Protein AF-A0A177NBW7-F1 (afdb_monomer)

pLDDT: mean 89.67, std 8.97, range [41.44, 98.81]

Foldseek 3Di:
DVVVVVVVVVVVVVVVVVCVVPDDPVVVPDDDDDPPVVCVVPVVLVVLLVVLVVCLVCVLLVLLCVQVRDVLSVLQVLLVVLVVVLVVLLVVLLVVCLVVLLVCVVVVVLVVNLVSLLVSLVVSLVVLVVSLVCLLPCVLVVCCVPPNPVSSVSSLLSNLLSVLSNLLSAQASCLQSSCVSNVNSVLLSVLSVQLSVQLNVQSVVQCVPPNSNSSSNSSSVSSNRSRNSSQVVCCVPSVHHNGNDPPCPPPVNVQLVCCLPPVQVVVPVVAAPEEADNQEHAGPLEAEHHQEYEAHLEYHANEYEEHVEYEYNEYAYLEYAYENEAYEHHEYHWPPWDFDPPDPDSDCLAAPPPCPVVHHPDPHHPDDGAAYEYHYYLEYEAHNEYEYGNEYEADLEYEYHNEYDPHHHYHQFYWGDVPIDGPDGQADPLLSVLCSVLVCSPADPVLCVVCVVLVPPDPHDDPVSSVVSSVSSVVVVVVVVD

Secondary structure (DSSP, 8-state):
-HHHHHHHHHHHHHHHHHHHHH--HHHHTSPP---HHHHHHHHHHHHHHHHHHHHHHHHHHHHHHHHT-HHHHHHHHHHHHHHHHHHHHHHHHHHHHHHHHHHHHHTT-HHHHHHHHHHHHHHHHHHHHHHHHHHHHHHHHHHHHHH-GGGGGGHHHHHHHHHHHHHHHHHTTTHHHHHHHTT-HHHHHHHHHHHHHHHHHHHHHHHHHHHHHHHHHHHHHHHHHHHHHHHHHHHHHH----SSSS-TTSHHHHHHHHIIIIIHHHHHHHSTT-EE-TT-EE-TT-EE-TT-EE-TT-EEEEEEE-TT-EE-S-EEEEEEE-SS-EE-TT-EES-S----SSSS---GGGT-TT-TTS--S-SS-SS-----EEE-SS-EE-TT-EE-TT-EE-TT-EE-TT-EE-S-B-TTEEEEETTEEEEEESS-HHHHHHHHHH-GGGS-HHHHHHHTTHHHH-SS--HHHHHHHHHHHHHHHHHHH-

InterPro domains:
  IPR001451 Hexapeptide repeat [PF00132] (373-406)
  IPR002528 Multi antimicrobial extrusion protein [PF01554] (47-203)
  IPR011004 Trimeric LpxA-like superfamily [SSF51161] (264-458)
  IPR018357 Hexapeptide transferase, conserved site [PS00101] (381-409)
  IPR050179 Transferase hexapeptide repeat [PTHR43300] (260-435)

Structure (mmCIF, N/CA/C/O backbone):
data_AF-A0A177NBW7-F1
#
_entry.id   AF-A0A177NBW7-F1
#
loop_
_atom_site.group_PDB
_atom_site.id
_atom_site.type_symbol
_atom_site.label_atom_id
_atom_site.label_alt_id
_atom_site.label_comp_id
_atom_site.label_asym_id
_atom_site.label_entity_id
_atom_site.label_seq_id
_atom_site.pdbx_PDB_ins_code
_atom_site.Cartn_x
_atom_site.Cartn_y
_atom_site.Cartn_z
_atom_site.occupancy
_atom_site.B_iso_or_equiv
_atom_site.auth_seq_id
_atom_site.auth_comp_id
_atom_site.auth_asym_id
_atom_site.auth_atom_id
_atom_site.pdbx_PDB_model_num
ATOM 1 N N . MET A 1 1 ? 26.600 0.457 -44.081 1.00 68.56 1 MET A N 1
ATOM 2 C CA . MET A 1 1 ? 26.229 -0.973 -44.201 1.00 68.56 1 MET A CA 1
ATOM 3 C C . MET A 1 1 ? 27.392 -1.841 -44.687 1.00 68.56 1 MET A C 1
ATOM 5 O O . MET A 1 1 ? 27.804 -2.716 -43.944 1.00 68.56 1 MET A O 1
ATOM 9 N N . MET A 1 2 ? 27.997 -1.572 -45.853 1.00 78.12 2 MET A N 1
ATOM 10 C CA . MET A 1 2 ? 29.109 -2.383 -46.396 1.00 78.12 2 MET A CA 1
ATOM 11 C C . MET A 1 2 ? 30.331 -2.494 -45.461 1.00 78.12 2 MET A C 1
ATOM 13 O O . MET A 1 2 ? 30.841 -3.587 -45.246 1.00 78.12 2 MET A O 1
ATOM 17 N N . ILE A 1 3 ? 30.741 -1.389 -44.824 1.00 88.44 3 ILE A N 1
ATOM 18 C CA . ILE A 1 3 ? 31.842 -1.369 -43.838 1.00 88.44 3 ILE A CA 1
ATOM 19 C C . ILE A 1 3 ? 31.538 -2.259 -42.624 1.00 88.44 3 ILE A C 1
ATOM 21 O O . ILE A 1 3 ? 32.431 -2.920 -42.108 1.00 88.44 3 ILE A O 1
ATOM 25 N N . GLN A 1 4 ? 30.279 -2.299 -42.185 1.00 78.50 4 GLN A N 1
ATOM 26 C CA . GLN A 1 4 ? 29.852 -3.081 -41.024 1.00 78.50 4 GLN A CA 1
ATOM 27 C C . GLN A 1 4 ? 29.825 -4.580 -41.344 1.00 78.50 4 GLN A C 1
ATOM 29 O O . GLN A 1 4 ? 30.266 -5.389 -40.540 1.00 78.50 4 GLN A O 1
ATOM 34 N N . VAL A 1 5 ? 29.391 -4.948 -42.554 1.00 90.31 5 VAL A N 1
ATOM 35 C CA . VAL A 1 5 ? 29.457 -6.336 -43.039 1.00 90.31 5 VAL A CA 1
ATOM 36 C C . VAL A 1 5 ? 30.911 -6.794 -43.169 1.00 90.31 5 VAL A C 1
ATOM 38 O O . VAL A 1 5 ? 31.256 -7.875 -42.697 1.00 90.31 5 VAL A O 1
ATOM 41 N N . LEU A 1 6 ? 31.778 -5.958 -43.748 1.00 92.38 6 LEU A N 1
ATOM 42 C CA . LEU A 1 6 ? 33.205 -6.255 -43.879 1.00 92.38 6 LEU A CA 1
ATOM 43 C C . LEU A 1 6 ? 33.887 -6.387 -42.513 1.00 92.38 6 LEU A C 1
ATOM 45 O O . LEU A 1 6 ? 34.627 -7.344 -42.301 1.00 92.38 6 LEU A O 1
ATOM 49 N N . SER A 1 7 ? 33.619 -5.481 -41.568 1.00 90.69 7 SER A N 1
ATOM 50 C CA . SER A 1 7 ? 34.230 -5.537 -40.237 1.00 90.69 7 SER A CA 1
ATOM 51 C C . SER A 1 7 ? 33.778 -6.764 -39.446 1.00 90.69 7 SER A C 1
ATOM 53 O O . SER A 1 7 ? 34.615 -7.439 -38.848 1.00 90.69 7 SER A O 1
ATOM 55 N N . THR A 1 8 ? 32.486 -7.112 -39.490 1.00 91.19 8 THR A N 1
ATOM 56 C CA . THR A 1 8 ? 31.976 -8.347 -38.878 1.00 91.19 8 THR A CA 1
ATOM 57 C C . THR A 1 8 ? 32.569 -9.589 -39.546 1.00 91.19 8 THR A C 1
ATOM 59 O O . THR A 1 8 ? 32.958 -10.520 -38.845 1.00 91.19 8 THR A O 1
ATOM 62 N N . GLY A 1 9 ? 32.715 -9.592 -40.875 1.00 94.44 9 GLY A N 1
ATOM 63 C CA . GLY A 1 9 ? 33.351 -10.687 -41.611 1.00 94.44 9 GLY A CA 1
ATOM 64 C C . GLY A 1 9 ? 34.817 -10.890 -41.219 1.00 94.44 9 GLY A C 1
ATOM 65 O O . GLY A 1 9 ? 35.222 -12.006 -40.900 1.00 94.44 9 GLY A O 1
ATOM 66 N N . VAL A 1 10 ? 35.602 -9.810 -41.160 1.00 95.38 10 VAL A N 1
ATOM 67 C CA . VAL A 1 10 ? 37.008 -9.858 -40.725 1.00 95.38 10 VAL A CA 1
ATOM 68 C C . VAL A 1 10 ? 37.118 -10.329 -39.275 1.00 95.38 10 VAL A C 1
ATOM 70 O O . VAL A 1 10 ? 37.930 -11.205 -38.981 1.00 95.38 10 VAL A O 1
ATOM 73 N N . ALA A 1 11 ? 36.280 -9.804 -38.375 1.00 93.19 11 ALA A N 1
ATOM 74 C CA . ALA A 1 11 ? 36.258 -10.219 -36.974 1.00 93.19 11 ALA A CA 1
ATOM 75 C C . ALA A 1 11 ? 35.908 -11.707 -36.819 1.00 93.19 11 ALA A C 1
ATOM 77 O O . ALA A 1 11 ? 36.534 -12.403 -36.020 1.00 93.19 11 ALA A O 1
ATOM 78 N N . PHE A 1 12 ? 34.957 -12.213 -37.610 1.00 95.00 12 PHE A N 1
ATOM 79 C CA . PHE A 1 12 ? 34.588 -13.626 -37.616 1.00 95.00 12 PHE A CA 1
ATOM 80 C C . PHE A 1 12 ? 35.740 -14.513 -38.096 1.00 95.00 12 PHE A C 1
ATOM 82 O O . PHE A 1 12 ? 36.073 -15.484 -37.424 1.00 95.00 12 PHE A O 1
ATOM 89 N N . ILE A 1 13 ? 36.390 -14.163 -39.211 1.00 96.25 13 ILE A N 1
ATOM 90 C CA . ILE A 1 13 ? 37.526 -14.927 -39.752 1.00 96.25 13 ILE A CA 1
ATOM 91 C C . ILE A 1 13 ? 38.687 -14.942 -38.751 1.00 96.25 13 ILE A C 1
ATOM 93 O O . ILE A 1 13 ? 39.244 -16.002 -38.463 1.00 96.25 13 ILE A O 1
ATOM 97 N N . ALA A 1 14 ? 39.023 -13.783 -38.177 1.00 94.94 14 ALA A N 1
ATOM 98 C CA . ALA A 1 14 ? 40.066 -13.673 -37.163 1.00 94.94 14 ALA A CA 1
ATOM 99 C C . ALA A 1 14 ? 39.721 -14.491 -35.908 1.00 94.94 14 ALA A C 1
ATOM 101 O O . ALA A 1 14 ? 40.558 -15.243 -35.411 1.00 94.94 14 ALA A O 1
ATOM 102 N N . GLY A 1 15 ? 38.480 -14.395 -35.422 1.00 93.88 15 GLY A N 1
ATOM 103 C CA . GLY A 1 15 ? 37.993 -15.155 -34.273 1.00 93.88 15 GLY A CA 1
ATOM 104 C C . GLY A 1 15 ? 38.010 -16.664 -34.511 1.00 93.88 15 GLY A C 1
ATOM 105 O O . GLY A 1 15 ? 38.507 -17.407 -33.668 1.00 93.88 15 GLY A O 1
ATOM 106 N N . TYR A 1 16 ? 37.547 -17.114 -35.679 1.00 94.06 16 TYR A N 1
ATOM 107 C CA . TYR A 1 16 ? 37.581 -18.518 -36.089 1.00 94.06 16 TYR A CA 1
ATOM 108 C C . TYR A 1 16 ? 39.013 -19.053 -36.140 1.00 94.06 16 TYR A C 1
ATOM 110 O O . TYR A 1 16 ? 39.304 -20.100 -35.565 1.00 94.06 16 TYR A O 1
ATOM 118 N N . PHE A 1 17 ? 39.930 -18.307 -36.760 1.00 94.38 17 PHE A N 1
ATOM 119 C CA . PHE A 1 17 ? 41.339 -18.684 -36.832 1.00 94.38 17 PHE A CA 1
ATOM 120 C C . PHE A 1 17 ? 41.987 -18.773 -35.440 1.00 94.38 17 PHE A C 1
ATOM 122 O O . PHE A 1 17 ? 42.692 -19.739 -35.139 1.00 94.38 17 PHE A O 1
ATOM 129 N N . LEU A 1 18 ? 41.721 -17.797 -34.565 1.00 93.75 18 LEU A N 1
ATOM 130 C CA . LEU A 1 18 ? 42.222 -17.792 -33.188 1.00 93.75 18 LEU A CA 1
ATOM 131 C C . LEU A 1 18 ? 41.658 -18.951 -32.360 1.00 93.75 18 LEU A C 1
ATOM 133 O O . LEU A 1 18 ? 42.405 -19.571 -31.599 1.00 93.75 18 LEU A O 1
ATOM 137 N N . LEU A 1 19 ? 40.368 -19.256 -32.519 1.00 91.12 19 LEU A N 1
ATOM 138 C CA . LEU A 1 19 ? 39.708 -20.373 -31.850 1.00 91.12 19 LEU A CA 1
ATOM 139 C C . LEU A 1 19 ? 40.295 -21.707 -32.317 1.00 91.12 19 LEU A C 1
ATOM 141 O O . LEU A 1 19 ? 40.692 -22.520 -31.487 1.00 91.12 19 LEU A O 1
ATOM 145 N N . TRP A 1 20 ? 40.425 -21.902 -33.632 1.00 87.00 20 TRP A N 1
ATOM 146 C CA . TRP A 1 20 ? 40.994 -23.115 -34.222 1.00 87.00 20 TRP A CA 1
ATOM 147 C C . TRP A 1 20 ? 42.427 -23.371 -33.753 1.00 87.00 20 TRP A C 1
ATOM 149 O O . TRP A 1 20 ? 42.770 -24.494 -33.393 1.00 87.00 20 TRP A O 1
ATOM 159 N N . ARG A 1 21 ? 43.248 -22.319 -33.652 1.00 90.38 21 ARG A N 1
ATOM 160 C CA . ARG A 1 21 ? 44.637 -22.433 -33.186 1.00 90.38 21 ARG A CA 1
ATOM 161 C C . ARG A 1 21 ? 44.764 -22.747 -31.689 1.00 90.38 21 ARG A C 1
ATOM 163 O O . ARG A 1 21 ? 45.798 -23.261 -31.271 1.00 90.38 21 ARG A O 1
ATOM 170 N N . ARG A 1 22 ? 43.759 -22.406 -30.874 1.00 91.12 22 ARG A N 1
ATOM 171 C CA . ARG A 1 22 ? 43.773 -22.601 -29.410 1.00 91.12 22 ARG A CA 1
ATOM 172 C C . ARG A 1 22 ? 42.911 -23.767 -28.926 1.00 91.12 22 ARG A C 1
ATOM 174 O O . ARG A 1 22 ? 42.891 -24.035 -27.727 1.00 91.12 22 ARG A O 1
ATOM 181 N N . LEU A 1 23 ? 42.213 -24.452 -29.827 1.00 88.81 23 LEU A N 1
ATOM 182 C CA . LEU A 1 23 ? 41.381 -25.602 -29.499 1.00 88.81 23 LEU A CA 1
ATOM 183 C C . LEU A 1 23 ? 42.255 -26.786 -29.038 1.00 88.81 23 LEU A C 1
ATOM 185 O O . LEU A 1 23 ? 43.142 -27.217 -29.777 1.00 88.81 23 LEU A O 1
ATOM 189 N N . PRO A 1 24 ? 42.023 -27.344 -27.834 1.00 89.81 24 PRO A N 1
ATOM 190 C CA . PRO A 1 24 ? 42.734 -28.530 -27.374 1.00 89.81 24 PRO A CA 1
ATOM 191 C C . PRO A 1 24 ? 42.483 -29.720 -28.305 1.00 89.81 24 PRO A C 1
ATOM 193 O O . PRO A 1 24 ? 41.361 -29.938 -28.765 1.00 89.81 24 PRO A O 1
ATOM 196 N N . SER A 1 25 ? 43.501 -30.557 -28.511 1.00 82.25 25 SER A N 1
ATOM 197 C CA . SER A 1 25 ? 43.409 -31.758 -29.358 1.00 82.25 25 SER A CA 1
ATOM 198 C C . SER A 1 25 ? 42.309 -32.738 -28.923 1.00 82.25 25 SER A C 1
ATOM 200 O O . SER A 1 25 ? 41.799 -33.492 -29.747 1.00 82.25 25 SER A O 1
ATOM 202 N N . GLN A 1 26 ? 41.917 -32.702 -27.647 1.00 85.19 26 GLN A N 1
ATOM 203 C CA . GLN A 1 26 ? 40.810 -33.475 -27.078 1.00 85.19 26 GLN A CA 1
ATOM 204 C C . GLN A 1 26 ? 39.444 -33.030 -27.622 1.00 85.19 26 GLN A C 1
ATOM 206 O O . GLN A 1 26 ? 38.611 -33.875 -27.921 1.00 85.19 26 GLN A O 1
ATOM 211 N N . VAL A 1 27 ? 39.232 -31.721 -27.805 1.00 83.81 27 VAL A N 1
ATOM 212 C CA . VAL A 1 27 ? 37.972 -31.168 -28.331 1.00 83.81 27 VAL A CA 1
ATOM 213 C C . VAL A 1 27 ? 37.847 -31.447 -29.828 1.00 83.81 27 VAL A C 1
ATOM 215 O O . VAL A 1 27 ? 36.775 -31.798 -30.300 1.00 83.81 27 VAL A O 1
ATOM 218 N N . ILE A 1 28 ? 38.959 -31.368 -30.566 1.00 82.00 28 ILE A N 1
ATOM 219 C CA . ILE A 1 28 ? 39.004 -31.658 -32.011 1.00 82.00 28 ILE A CA 1
ATOM 220 C C . ILE A 1 28 ? 38.650 -33.127 -32.304 1.00 82.00 28 ILE A C 1
ATOM 222 O O . ILE A 1 28 ? 38.097 -33.433 -33.355 1.00 82.00 28 ILE A O 1
ATOM 226 N N . LYS A 1 29 ? 38.970 -34.037 -31.376 1.00 85.38 29 LYS A N 1
ATOM 227 C CA . LYS A 1 29 ? 38.700 -35.478 -31.493 1.00 85.38 29 LYS A CA 1
ATOM 228 C C . LYS A 1 29 ? 37.358 -35.907 -30.894 1.00 85.38 29 LYS A C 1
ATOM 230 O O . LYS A 1 29 ? 36.992 -37.071 -31.041 1.00 85.38 29 LYS A O 1
ATOM 235 N N . ALA A 1 30 ? 36.656 -35.018 -30.192 1.00 86.19 30 ALA A N 1
ATOM 236 C CA . ALA A 1 30 ? 35.372 -35.340 -29.589 1.00 86.19 30 ALA A CA 1
ATOM 237 C C . ALA A 1 30 ? 34.298 -35.490 -30.676 1.00 86.19 30 ALA A C 1
ATOM 239 O O . ALA A 1 30 ? 34.204 -34.678 -31.597 1.00 86.19 30 ALA A O 1
ATOM 240 N N . SER A 1 31 ? 33.473 -36.528 -30.566 1.00 83.44 31 SER A N 1
ATOM 241 C CA . SER A 1 31 ? 32.297 -36.700 -31.417 1.00 83.44 31 SER A CA 1
ATOM 242 C C . SER A 1 31 ? 31.213 -35.689 -31.020 1.00 83.44 31 SER A C 1
ATOM 244 O O . SER A 1 31 ? 30.913 -35.572 -29.830 1.00 83.44 31 SER A O 1
ATOM 246 N N . PRO A 1 32 ? 30.626 -34.951 -31.977 1.00 83.31 32 PRO A N 1
ATOM 247 C CA . PRO A 1 32 ? 29.624 -33.939 -31.674 1.00 83.31 32 PRO A CA 1
ATOM 248 C C . PRO A 1 32 ? 28.329 -34.577 -31.158 1.00 83.31 32 PRO A C 1
ATOM 250 O O . PRO A 1 32 ? 27.806 -35.516 -31.756 1.00 83.31 32 PRO A O 1
ATOM 253 N N . GLU A 1 33 ? 27.789 -34.024 -30.074 1.00 85.69 33 GLU A N 1
ATOM 254 C CA . GLU A 1 33 ? 26.459 -34.346 -29.556 1.00 85.69 33 GLU A CA 1
ATOM 255 C C . GLU A 1 33 ? 25.501 -33.198 -29.901 1.00 85.69 33 GLU A C 1
ATOM 257 O O . GLU A 1 33 ? 25.745 -32.037 -29.563 1.00 85.69 33 GLU A O 1
ATOM 262 N N . TYR A 1 34 ? 24.422 -33.501 -30.625 1.00 84.50 34 TYR A N 1
ATOM 263 C CA . TYR A 1 34 ? 23.499 -32.490 -31.140 1.00 84.50 34 TYR A CA 1
ATOM 264 C C . TYR A 1 34 ? 22.211 -32.435 -30.311 1.00 84.50 34 TYR A C 1
ATOM 266 O O . TYR A 1 34 ? 21.311 -33.252 -30.483 1.00 84.50 34 TYR A O 1
ATOM 274 N N . GLU A 1 35 ? 22.059 -31.406 -29.477 1.00 87.31 35 GLU A N 1
ATOM 275 C CA . GLU A 1 35 ? 20.839 -31.177 -28.684 1.00 87.31 35 GLU A CA 1
ATOM 276 C C . GLU A 1 35 ? 19.799 -30.295 -29.407 1.00 87.31 35 GLU A C 1
ATOM 278 O O . GLU A 1 35 ? 19.304 -29.301 -28.872 1.00 87.31 35 GLU A O 1
ATOM 283 N N . TYR A 1 36 ? 19.464 -30.628 -30.655 1.00 85.31 36 TYR A N 1
ATOM 284 C CA . TYR A 1 36 ? 18.686 -29.748 -31.541 1.00 85.31 36 TYR A CA 1
ATOM 285 C C . T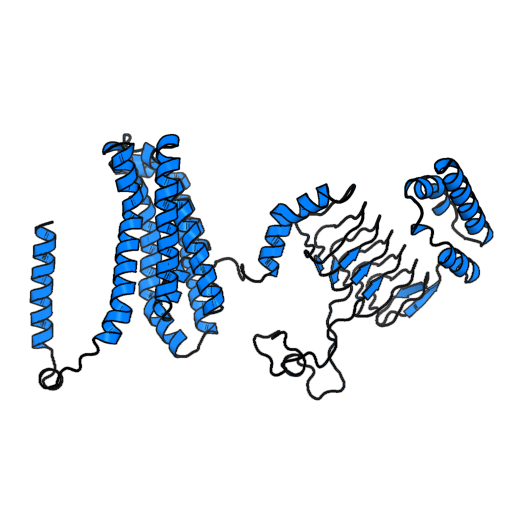YR A 1 36 ? 17.346 -29.266 -30.953 1.00 85.31 36 TYR A C 1
ATOM 287 O O . TYR A 1 36 ? 16.965 -28.109 -31.138 1.00 85.31 36 TYR A O 1
ATOM 295 N N . GLN A 1 37 ? 16.641 -30.132 -30.218 1.00 84.00 37 GLN A N 1
ATOM 296 C CA . GLN A 1 37 ? 15.341 -29.813 -29.624 1.00 84.00 37 GLN A CA 1
ATOM 297 C C . GLN A 1 37 ? 15.449 -28.742 -28.528 1.00 84.00 37 GLN A C 1
ATOM 299 O O . GLN A 1 37 ? 14.724 -27.750 -28.573 1.00 84.00 37 GLN A O 1
ATOM 304 N N . LYS A 1 38 ? 16.412 -28.885 -27.608 1.00 80.12 38 LYS A N 1
ATOM 305 C CA . LYS A 1 38 ? 16.666 -27.910 -26.536 1.00 80.12 38 LYS A CA 1
ATOM 306 C C . LYS A 1 38 ? 17.070 -26.549 -27.106 1.00 80.12 38 LYS A C 1
ATOM 308 O O . LYS A 1 38 ? 16.538 -25.521 -26.696 1.00 80.12 38 LYS A O 1
ATOM 313 N N . TRP A 1 39 ? 17.942 -26.541 -28.118 1.00 83.88 39 TRP A N 1
ATOM 314 C CA . TRP A 1 39 ? 18.330 -25.304 -28.802 1.00 83.88 39 TRP A CA 1
ATOM 315 C C . TRP A 1 39 ? 17.145 -24.625 -29.483 1.00 83.88 39 TRP A C 1
ATOM 317 O O . TRP A 1 39 ? 17.010 -23.410 -29.382 1.00 83.88 39 TRP A O 1
ATOM 327 N N . LYS A 1 40 ? 16.251 -25.379 -30.133 1.00 83.00 40 LYS A N 1
ATOM 328 C CA . LYS A 1 40 ? 15.023 -24.820 -30.716 1.00 83.00 40 LYS A CA 1
ATOM 329 C C . LYS A 1 40 ? 14.090 -24.220 -29.669 1.00 83.00 40 LYS A C 1
ATOM 331 O O . LYS A 1 40 ? 13.574 -23.122 -29.885 1.00 83.00 40 LYS A O 1
ATOM 336 N N . GLU A 1 41 ? 13.879 -24.924 -28.560 1.00 79.62 41 GLU A N 1
ATOM 337 C CA . GLU A 1 41 ? 12.987 -24.494 -27.479 1.00 79.62 41 GLU A CA 1
ATOM 338 C C . GLU A 1 41 ? 13.432 -23.175 -26.831 1.00 79.62 41 GLU A C 1
ATOM 340 O O . GLU A 1 41 ? 12.571 -22.385 -26.440 1.00 79.62 41 GLU A O 1
ATOM 345 N N . SER A 1 42 ? 14.740 -22.893 -26.791 1.00 74.25 42 SER A N 1
ATOM 346 C CA . SER A 1 42 ? 15.293 -21.633 -26.271 1.00 74.25 42 SER A CA 1
ATOM 347 C C . SER A 1 42 ? 15.528 -20.560 -27.345 1.00 74.25 42 SER A C 1
ATOM 349 O O . SER A 1 42 ? 15.257 -19.380 -27.112 1.00 74.25 42 SER A O 1
ATOM 351 N N . ALA A 1 43 ? 15.997 -20.933 -28.541 1.00 82.00 43 ALA A N 1
ATOM 352 C CA . ALA A 1 43 ? 16.379 -19.975 -29.580 1.00 82.00 43 ALA A CA 1
ATOM 353 C C . ALA A 1 43 ? 15.176 -19.250 -30.193 1.00 82.00 43 ALA A C 1
ATOM 355 O O . ALA A 1 43 ? 15.263 -18.051 -30.450 1.00 82.00 43 ALA A O 1
ATOM 356 N N . ILE A 1 44 ? 14.045 -19.936 -30.406 1.00 82.62 44 ILE A N 1
ATOM 357 C CA . ILE A 1 44 ? 12.855 -19.313 -31.009 1.00 82.62 44 ILE A CA 1
ATOM 358 C C . ILE A 1 44 ? 12.293 -18.199 -30.102 1.00 82.62 44 ILE A C 1
ATOM 360 O O . ILE A 1 44 ? 12.119 -17.083 -30.596 1.00 82.62 44 ILE A O 1
ATOM 364 N N . PRO A 1 45 ? 12.059 -18.419 -28.790 1.00 75.94 45 PRO A N 1
ATOM 365 C CA . PRO A 1 45 ? 11.646 -17.346 -27.885 1.00 75.94 45 PRO A CA 1
ATOM 366 C C . PRO A 1 45 ? 12.652 -16.197 -27.796 1.00 75.94 45 PRO A C 1
ATOM 368 O O . PRO A 1 45 ? 12.235 -15.043 -27.793 1.00 75.94 45 PRO A O 1
ATOM 371 N N . MET A 1 46 ? 13.959 -16.484 -27.765 1.00 78.06 46 MET A N 1
ATOM 372 C CA . MET A 1 46 ? 14.993 -15.442 -27.743 1.00 78.06 46 MET A CA 1
ATOM 373 C C . MET A 1 46 ? 15.031 -14.623 -29.036 1.00 78.06 46 MET A C 1
ATOM 375 O O . MET A 1 46 ? 15.177 -13.403 -28.985 1.00 78.06 46 MET A O 1
ATOM 379 N N . MET A 1 47 ? 14.851 -15.267 -30.192 1.00 84.56 47 MET A N 1
ATOM 380 C CA . MET A 1 47 ? 14.755 -14.590 -31.484 1.00 84.56 47 MET A CA 1
ATOM 381 C C . MET A 1 47 ? 13.515 -13.696 -31.541 1.00 84.56 47 MET A C 1
ATOM 383 O O . MET A 1 47 ? 13.618 -12.538 -31.935 1.00 84.56 47 MET A O 1
ATOM 387 N N . LEU A 1 48 ? 12.357 -14.205 -31.107 1.00 78.56 48 LEU A N 1
ATOM 388 C CA . LEU A 1 48 ? 11.122 -13.422 -31.030 1.00 78.56 48 LEU A CA 1
ATOM 389 C C . LEU A 1 48 ? 11.261 -12.246 -30.061 1.00 78.56 48 LEU A C 1
ATOM 391 O O . LEU A 1 48 ? 10.856 -11.139 -30.397 1.00 78.56 48 LEU A O 1
ATOM 395 N N . PHE A 1 49 ? 11.879 -12.459 -28.900 1.00 78.62 49 PHE A N 1
ATOM 396 C CA . PHE A 1 49 ? 12.204 -11.397 -27.951 1.00 78.62 49 PHE A CA 1
ATOM 397 C C . PHE A 1 49 ? 13.087 -10.321 -28.596 1.00 78.62 49 PHE A C 1
ATOM 399 O O . PHE A 1 49 ? 12.745 -9.142 -28.535 1.00 78.62 49 PHE A O 1
ATOM 406 N N . GLY A 1 50 ? 14.178 -10.715 -29.260 1.00 79.31 50 GLY A N 1
ATOM 407 C CA . GLY A 1 50 ? 15.080 -9.786 -29.940 1.00 79.31 50 GLY A CA 1
ATOM 408 C C . GLY A 1 50 ? 14.379 -9.002 -31.052 1.00 79.31 50 GLY A C 1
ATOM 409 O O . GLY A 1 50 ? 14.515 -7.783 -31.126 1.00 79.31 50 GLY A O 1
ATOM 410 N N . ALA A 1 51 ? 13.566 -9.678 -31.868 1.00 82.88 51 ALA A N 1
ATOM 411 C CA . ALA A 1 51 ? 12.776 -9.045 -32.920 1.00 82.88 51 ALA A CA 1
ATOM 412 C C . ALA A 1 51 ? 11.740 -8.062 -32.351 1.00 82.88 51 ALA A C 1
ATOM 414 O O . ALA A 1 51 ? 11.647 -6.932 -32.822 1.00 82.88 51 ALA A O 1
ATOM 415 N N . MET A 1 52 ? 10.997 -8.455 -31.310 1.00 79.06 52 MET A N 1
ATOM 416 C CA . MET A 1 52 ? 10.018 -7.588 -30.644 1.00 79.06 52 MET A CA 1
ATOM 417 C C . MET A 1 52 ? 10.676 -6.373 -29.995 1.00 79.06 52 MET A C 1
ATOM 419 O O . MET A 1 52 ? 10.123 -5.280 -30.071 1.00 79.06 52 MET A O 1
ATOM 423 N N . LEU A 1 53 ? 11.850 -6.542 -29.384 1.00 78.81 53 LEU A N 1
ATOM 424 C CA . LEU A 1 53 ? 12.602 -5.447 -28.779 1.00 78.81 53 LEU A CA 1
ATOM 425 C C . LEU A 1 53 ? 13.053 -4.431 -29.836 1.00 78.81 53 LEU A C 1
ATOM 427 O O . LEU A 1 53 ? 12.850 -3.233 -29.649 1.00 78.81 53 LEU A O 1
ATOM 431 N N . LEU A 1 54 ? 13.606 -4.908 -30.956 1.00 81.44 54 LEU A N 1
ATOM 432 C CA . LEU A 1 54 ? 14.026 -4.054 -32.071 1.00 81.44 54 LEU A CA 1
ATOM 433 C C . LEU A 1 54 ? 12.846 -3.324 -32.710 1.00 81.44 54 LEU A C 1
ATOM 435 O O . LEU A 1 54 ? 12.940 -2.126 -32.967 1.00 81.44 54 LEU A O 1
ATOM 439 N N . LEU A 1 55 ? 11.732 -4.030 -32.935 1.00 81.19 55 LEU A N 1
ATOM 440 C CA . LEU A 1 55 ? 10.504 -3.417 -33.430 1.00 81.19 55 LEU A CA 1
ATOM 441 C C . LEU A 1 55 ? 10.055 -2.314 -32.477 1.00 81.19 55 LEU A C 1
ATOM 443 O O . LEU A 1 55 ?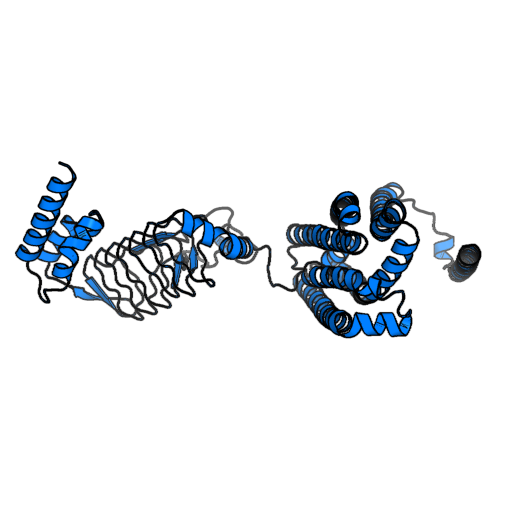 9.896 -1.185 -32.917 1.00 81.19 55 LEU A O 1
ATOM 447 N N . ASN A 1 56 ? 9.970 -2.592 -31.173 1.00 80.00 56 ASN A N 1
ATOM 448 C CA . ASN A 1 56 ? 9.567 -1.596 -30.180 1.00 80.00 56 ASN A CA 1
ATOM 449 C C . ASN A 1 56 ? 10.442 -0.341 -30.186 1.00 80.00 56 ASN A C 1
ATOM 451 O O . ASN A 1 56 ? 9.914 0.760 -30.087 1.00 80.00 56 ASN A O 1
ATOM 455 N N . GLN A 1 57 ? 11.760 -0.494 -30.330 1.00 81.94 57 GLN A N 1
ATOM 456 C CA . GLN A 1 57 ? 12.692 0.636 -30.388 1.00 81.94 57 GLN A CA 1
ATOM 457 C C . GLN A 1 57 ? 12.549 1.481 -31.660 1.00 81.94 57 GLN A C 1
ATOM 459 O O . GLN A 1 57 ? 12.998 2.625 -31.686 1.00 81.94 57 GLN A O 1
ATOM 464 N N . LYS A 1 58 ? 11.972 0.924 -32.730 1.00 87.69 58 LYS A N 1
ATOM 465 C CA . LYS A 1 58 ? 11.846 1.587 -34.035 1.00 87.69 58 LYS A CA 1
ATOM 466 C C . LYS A 1 58 ? 10.416 1.960 -34.411 1.00 87.69 58 LYS A C 1
ATOM 468 O O . LYS A 1 58 ? 10.251 2.780 -35.310 1.00 87.69 58 LYS A O 1
ATOM 473 N N . THR A 1 59 ? 9.406 1.443 -33.711 1.00 89.50 59 THR A N 1
ATOM 474 C CA . THR A 1 59 ? 7.985 1.732 -33.952 1.00 89.50 59 THR A CA 1
ATOM 475 C C . THR A 1 59 ? 7.719 3.230 -34.015 1.00 89.50 59 THR A C 1
ATOM 477 O O . THR A 1 59 ? 7.126 3.694 -34.981 1.00 89.50 59 THR A O 1
ATOM 480 N N . ASP A 1 60 ? 8.208 4.001 -33.045 1.00 88.12 60 ASP A N 1
ATOM 481 C CA . ASP A 1 60 ? 7.900 5.434 -32.949 1.00 88.12 60 ASP A CA 1
ATOM 482 C C . ASP A 1 60 ? 8.440 6.212 -34.154 1.00 88.12 60 ASP A C 1
ATOM 484 O O . ASP A 1 60 ? 7.751 7.055 -34.722 1.00 88.12 60 ASP A O 1
ATOM 488 N N . GLN A 1 61 ? 9.655 5.870 -34.593 1.00 89.81 61 GLN A N 1
ATOM 489 C CA . GLN A 1 61 ? 10.316 6.480 -35.750 1.00 89.81 61 GLN A CA 1
ATOM 490 C C . GLN A 1 61 ? 9.612 6.110 -37.057 1.00 89.81 61 GLN A C 1
ATOM 492 O O . GLN A 1 61 ? 9.433 6.962 -37.924 1.00 89.81 61 GLN A O 1
ATOM 497 N N . LEU A 1 62 ? 9.186 4.852 -37.191 1.00 92.25 62 LEU A N 1
ATOM 498 C CA . LEU A 1 62 ? 8.434 4.382 -38.354 1.00 92.25 62 LEU A CA 1
ATOM 499 C C . LEU A 1 62 ? 7.056 5.052 -38.431 1.00 92.25 62 LEU A C 1
ATOM 501 O O . LEU A 1 62 ? 6.665 5.526 -39.496 1.00 92.25 62 LEU A O 1
ATOM 505 N N . MET A 1 63 ? 6.349 5.146 -37.302 1.00 92.31 63 MET A N 1
ATOM 506 C CA . MET A 1 63 ? 5.027 5.769 -37.219 1.00 92.31 63 MET A CA 1
ATOM 507 C C . MET A 1 63 ? 5.095 7.282 -37.456 1.00 92.31 63 MET A C 1
ATOM 509 O O . MET A 1 63 ? 4.296 7.809 -38.225 1.00 92.31 63 MET A O 1
ATOM 513 N N . LEU A 1 64 ? 6.071 7.980 -36.866 1.00 91.50 64 LEU A N 1
ATOM 514 C CA . LEU A 1 64 ? 6.311 9.401 -37.141 1.00 91.50 64 LEU A CA 1
ATOM 515 C C . LEU A 1 64 ? 6.694 9.640 -38.602 1.00 91.50 64 LEU A C 1
ATOM 517 O O . LEU A 1 64 ? 6.180 10.564 -39.224 1.00 91.50 64 LEU A O 1
ATOM 521 N N . GLY A 1 65 ? 7.558 8.796 -39.169 1.00 91.06 65 GLY A N 1
ATOM 522 C CA . GLY A 1 65 ? 7.956 8.907 -40.570 1.00 91.06 65 GLY A CA 1
ATOM 523 C C . GLY A 1 65 ? 6.779 8.756 -41.526 1.00 91.06 65 GLY A C 1
ATOM 524 O O . GLY A 1 65 ? 6.730 9.449 -42.539 1.00 91.06 65 GLY A O 1
ATOM 525 N N . TRP A 1 66 ? 5.818 7.895 -41.182 1.00 92.62 66 TRP A N 1
ATOM 526 C CA . TRP A 1 66 ? 4.618 7.686 -41.985 1.00 92.62 66 TRP A CA 1
ATOM 527 C C . TRP A 1 66 ? 3.572 8.800 -41.832 1.00 92.62 66 TRP A C 1
ATOM 529 O O . TRP A 1 66 ? 2.943 9.166 -42.821 1.00 92.62 66 TRP A O 1
ATOM 539 N N . LEU A 1 67 ? 3.385 9.340 -40.622 1.00 91.25 67 LEU A N 1
ATOM 540 C CA . LEU A 1 67 ? 2.303 10.286 -40.315 1.00 91.25 67 LEU A CA 1
ATOM 541 C C . LEU A 1 67 ? 2.702 11.766 -40.433 1.00 91.25 67 LEU A C 1
ATOM 543 O O . LEU A 1 67 ? 1.887 12.580 -40.851 1.00 91.25 67 LEU A O 1
ATOM 547 N N . GLU A 1 68 ? 3.935 12.112 -40.064 1.00 90.56 68 GLU A N 1
ATOM 548 C CA . GLU A 1 68 ? 4.426 13.498 -39.945 1.00 90.56 68 GLU A CA 1
ATOM 549 C C . GLU A 1 68 ? 5.587 13.798 -40.915 1.00 90.56 68 GLU A C 1
ATOM 551 O O . GLU A 1 68 ? 5.865 14.952 -41.238 1.00 90.56 68 GLU A O 1
ATOM 556 N N . GLY A 1 69 ? 6.271 12.761 -41.409 1.00 92.62 69 GLY A N 1
ATOM 557 C CA . GLY A 1 69 ? 7.356 12.872 -42.385 1.00 92.62 69 GLY A CA 1
ATOM 558 C C . GLY A 1 69 ? 8.766 12.837 -41.784 1.00 92.62 69 GLY A C 1
ATOM 559 O O . GLY A 1 69 ? 8.982 12.714 -40.578 1.00 92.62 69 GLY A O 1
ATOM 560 N N . SER A 1 70 ? 9.774 12.916 -42.657 1.00 91.75 70 SER A N 1
ATOM 561 C CA . SER A 1 70 ? 11.183 12.659 -42.312 1.00 91.75 70 SER A CA 1
ATOM 562 C C . SER A 1 70 ? 11.827 13.720 -41.413 1.00 91.75 70 SER A C 1
ATOM 564 O O . SER A 1 70 ? 12.748 13.395 -40.663 1.00 91.75 70 SER A O 1
ATOM 566 N N . TYR A 1 71 ? 11.346 14.968 -41.444 1.00 92.31 71 TYR A N 1
ATOM 567 C CA . TYR A 1 71 ? 11.831 16.027 -40.553 1.00 92.31 71 TYR A CA 1
ATOM 568 C C . TYR A 1 71 ? 11.539 15.695 -39.085 1.00 92.31 71 TYR A C 1
ATOM 570 O O . TYR A 1 71 ? 12.451 15.696 -38.258 1.00 92.31 71 TYR A O 1
ATOM 578 N N . SER A 1 72 ? 10.294 15.315 -38.788 1.00 93.31 72 SER A N 1
ATOM 579 C CA . SER A 1 72 ? 9.847 14.934 -37.447 1.00 93.31 72 SER A CA 1
ATOM 580 C C . SER A 1 72 ? 10.617 13.723 -36.916 1.00 93.31 72 SER A C 1
ATOM 582 O O . SER A 1 72 ? 10.984 13.691 -35.744 1.00 93.31 72 SER A O 1
ATOM 584 N N . VAL A 1 73 ? 10.970 12.766 -37.781 1.00 94.12 73 VAL A N 1
ATOM 585 C CA . VAL A 1 73 ? 11.851 11.643 -37.406 1.00 94.12 73 VAL A CA 1
ATOM 586 C C . VAL A 1 73 ? 13.241 12.130 -36.987 1.00 94.12 73 VAL A C 1
ATOM 588 O O . VAL A 1 73 ? 13.781 11.642 -35.997 1.00 94.12 73 VAL A O 1
ATOM 591 N N . GLY A 1 74 ? 13.814 13.109 -37.695 1.00 93.00 74 GLY A N 1
ATOM 592 C CA . GLY A 1 74 ? 15.115 13.691 -37.353 1.00 93.00 74 GLY A CA 1
ATOM 593 C C . GLY A 1 74 ? 15.119 14.421 -36.005 1.00 93.00 74 GLY A C 1
ATOM 594 O O . GLY A 1 74 ? 16.049 14.248 -35.219 1.00 93.00 74 GLY A O 1
ATOM 595 N N . VAL A 1 75 ? 14.066 15.189 -35.712 1.00 94.62 75 VAL A N 1
ATOM 596 C CA . VAL A 1 75 ? 13.883 15.865 -34.413 1.00 94.62 75 VAL A CA 1
ATOM 597 C C . VAL A 1 75 ? 13.684 14.833 -33.294 1.00 94.62 75 VAL A C 1
ATOM 599 O O . VAL A 1 75 ? 14.318 14.904 -32.242 1.00 94.62 75 VAL A O 1
ATOM 602 N N . PHE A 1 76 ? 12.860 13.811 -33.529 1.00 95.38 76 PHE A N 1
ATOM 603 C CA . PHE A 1 76 ? 12.611 12.759 -32.543 1.00 95.38 76 PHE A CA 1
ATOM 604 C C . PHE A 1 76 ? 13.861 11.921 -32.230 1.00 95.38 76 PHE A C 1
ATOM 606 O O . PHE A 1 76 ? 14.091 11.570 -31.077 1.00 95.38 76 PHE A O 1
ATOM 613 N N . GLU A 1 77 ? 14.709 11.646 -33.224 1.00 93.81 77 GLU A N 1
ATOM 614 C CA . GLU A 1 77 ? 15.987 10.941 -33.043 1.00 93.81 77 GLU A CA 1
ATOM 615 C C . GLU A 1 77 ? 16.942 11.697 -32.097 1.00 93.81 77 GLU A C 1
ATOM 617 O O . GLU A 1 77 ? 17.672 11.083 -31.316 1.00 93.81 77 GLU A O 1
ATOM 622 N N . ILE A 1 78 ? 16.930 13.033 -32.111 1.00 95.00 78 ILE A N 1
ATOM 623 C CA . ILE A 1 78 ? 17.711 13.835 -31.155 1.00 95.00 78 ILE A CA 1
ATOM 624 C C . ILE A 1 78 ? 17.139 13.689 -29.746 1.00 95.00 78 ILE A C 1
ATOM 626 O O . ILE A 1 78 ? 17.900 13.519 -28.790 1.00 95.00 78 ILE A O 1
ATOM 630 N N . ALA A 1 79 ? 15.810 13.685 -29.615 1.00 95.31 79 ALA A N 1
ATOM 631 C CA . ALA A 1 79 ? 15.158 13.455 -28.332 1.00 95.31 79 ALA A CA 1
ATOM 632 C C . ALA A 1 79 ? 15.514 12.079 -27.742 1.00 95.31 79 ALA A C 1
ATOM 634 O O . ALA A 1 79 ? 15.826 11.986 -26.555 1.00 95.31 79 ALA A O 1
ATOM 635 N N . THR A 1 80 ? 15.533 11.019 -28.558 1.00 93.44 80 THR A N 1
ATOM 636 C CA . THR A 1 80 ? 15.887 9.667 -28.095 1.00 93.44 80 THR A CA 1
ATOM 637 C C . THR A 1 80 ? 17.351 9.555 -27.668 1.00 93.44 80 THR A C 1
ATOM 639 O O . THR A 1 80 ? 17.632 8.917 -26.656 1.00 93.44 80 THR A O 1
ATOM 642 N N . ARG A 1 81 ? 18.283 10.249 -28.336 1.00 92.25 81 ARG A N 1
ATOM 643 C CA . ARG A 1 81 ? 19.709 10.254 -27.943 1.00 92.25 81 ARG A CA 1
ATOM 644 C C . ARG A 1 81 ? 19.954 10.823 -26.550 1.00 92.25 81 ARG A C 1
ATOM 646 O O . ARG A 1 81 ? 20.824 10.334 -25.834 1.00 92.25 81 ARG A O 1
ATOM 653 N N . GLY A 1 82 ? 19.181 11.830 -26.139 1.00 89.12 82 GLY A N 1
ATOM 654 C CA . GLY A 1 82 ? 19.235 12.341 -24.765 1.00 89.12 82 GLY A CA 1
ATOM 655 C C . GLY A 1 82 ? 18.838 11.285 -23.725 1.00 89.12 82 GLY A C 1
ATOM 656 O O . GLY A 1 82 ? 19.308 11.307 -22.590 1.00 89.12 82 GLY A O 1
ATOM 657 N N . VAL A 1 83 ? 18.015 10.318 -24.127 1.00 93.19 83 VAL A N 1
ATOM 658 C CA . VAL A 1 83 ? 17.459 9.267 -23.270 1.00 93.19 83 VAL A CA 1
ATOM 659 C C . VAL A 1 83 ? 18.309 7.989 -23.294 1.00 93.19 83 VAL A C 1
ATOM 661 O O . VAL A 1 83 ? 18.297 7.233 -22.322 1.00 93.19 83 VAL A O 1
ATOM 664 N N . ASP A 1 84 ? 19.123 7.766 -24.330 1.00 92.56 84 ASP A N 1
ATOM 665 C CA . ASP A 1 84 ? 20.026 6.607 -24.438 1.00 92.56 84 ASP A CA 1
ATOM 666 C C . ASP A 1 84 ? 21.008 6.488 -23.259 1.00 92.56 84 ASP A C 1
ATOM 668 O O . ASP A 1 84 ? 21.417 5.385 -22.888 1.00 92.56 84 ASP A O 1
ATOM 672 N N . PHE A 1 85 ? 21.328 7.599 -22.590 1.00 92.56 85 PHE A N 1
ATOM 673 C CA . PHE A 1 85 ? 22.121 7.594 -21.358 1.00 92.56 85 PHE A CA 1
ATOM 674 C C . PHE A 1 85 ? 21.467 6.783 -20.224 1.00 92.56 85 PHE A C 1
ATOM 676 O O . PHE A 1 85 ? 22.175 6.110 -19.472 1.00 92.56 85 PHE A O 1
ATOM 683 N N . PHE A 1 86 ? 20.132 6.768 -20.121 1.00 94.00 86 PHE A N 1
ATOM 684 C CA . PHE A 1 86 ? 19.419 5.922 -19.154 1.00 94.00 86 PHE A CA 1
ATOM 685 C C . PHE A 1 86 ? 19.617 4.438 -19.475 1.00 94.00 86 PHE A C 1
ATOM 687 O O . PHE A 1 86 ? 19.900 3.635 -18.582 1.00 94.00 86 PHE A O 1
ATOM 694 N N . LEU A 1 87 ? 19.515 4.077 -20.759 1.00 89.31 87 LEU A N 1
ATOM 695 C CA . LEU A 1 87 ? 19.721 2.705 -21.225 1.00 89.31 87 LEU A CA 1
ATOM 696 C C . LEU A 1 87 ? 21.167 2.255 -21.015 1.00 89.31 87 LEU A C 1
ATOM 698 O O . LEU A 1 87 ? 21.404 1.106 -20.648 1.00 89.31 87 LEU A O 1
ATOM 702 N N . PHE A 1 88 ? 22.132 3.157 -21.191 1.00 92.19 88 PHE A N 1
ATOM 703 C CA . PHE A 1 88 ? 23.537 2.884 -20.912 1.00 92.19 88 PHE A CA 1
ATOM 704 C C . PHE A 1 88 ? 23.766 2.497 -19.444 1.00 92.19 88 PHE A C 1
ATOM 706 O O . PHE A 1 88 ? 24.379 1.464 -19.176 1.00 92.19 88 PHE A O 1
ATOM 713 N N . ILE A 1 89 ? 23.221 3.269 -18.494 1.00 91.25 89 ILE A N 1
ATOM 714 C CA . ILE A 1 89 ? 23.318 2.976 -17.052 1.00 91.25 89 ILE A CA 1
ATOM 715 C C . ILE A 1 89 ? 22.698 1.611 -16.735 1.00 91.25 89 ILE A C 1
ATOM 717 O O . ILE A 1 89 ? 23.303 0.788 -16.043 1.00 91.25 89 ILE A O 1
ATOM 721 N N . LEU A 1 90 ? 21.498 1.361 -17.266 1.00 89.81 90 LEU A N 1
ATOM 722 C CA . LEU A 1 90 ? 20.786 0.104 -17.073 1.00 89.81 90 LEU A CA 1
ATOM 723 C C . LEU A 1 90 ? 21.595 -1.089 -17.602 1.00 89.81 90 LEU A C 1
ATOM 725 O O . LEU A 1 90 ? 21.780 -2.077 -16.893 1.00 89.81 90 LEU A O 1
ATOM 729 N N . ASN A 1 91 ? 22.117 -0.985 -18.824 1.00 90.50 91 ASN A N 1
ATOM 730 C CA . ASN A 1 91 ? 22.888 -2.048 -19.461 1.00 90.50 91 ASN A CA 1
ATOM 731 C C . ASN A 1 91 ? 24.218 -2.308 -18.750 1.00 90.50 91 ASN A C 1
ATOM 733 O O . ASN A 1 91 ? 24.588 -3.469 -18.578 1.00 90.50 91 ASN A O 1
ATOM 737 N N . ALA A 1 92 ? 24.905 -1.262 -18.282 1.00 92.81 92 ALA A N 1
ATOM 738 C CA . ALA A 1 92 ? 26.144 -1.404 -17.523 1.00 92.81 92 ALA A CA 1
ATOM 739 C C . ALA A 1 92 ? 25.933 -2.250 -16.255 1.00 92.81 92 ALA A C 1
ATOM 741 O O . ALA A 1 92 ? 26.698 -3.180 -15.988 1.00 92.81 92 ALA A O 1
ATOM 742 N N . ILE A 1 93 ? 24.857 -1.981 -15.510 1.00 92.06 93 ILE A N 1
ATOM 743 C CA . ILE A 1 93 ? 24.523 -2.743 -14.301 1.00 92.06 93 ILE A CA 1
ATOM 744 C C . ILE A 1 93 ? 24.038 -4.152 -14.667 1.00 92.06 93 ILE A C 1
ATOM 746 O O . ILE A 1 93 ? 24.486 -5.119 -14.055 1.00 92.06 93 ILE A O 1
ATOM 750 N N . ASN A 1 94 ? 23.186 -4.301 -15.687 1.00 90.06 94 ASN A N 1
ATOM 751 C CA . ASN A 1 94 ? 22.683 -5.608 -16.121 1.00 90.06 94 ASN A CA 1
ATOM 752 C C . ASN A 1 94 ? 23.813 -6.562 -16.527 1.00 90.06 94 ASN A C 1
ATOM 754 O O . ASN A 1 94 ? 23.818 -7.707 -16.082 1.00 90.06 94 ASN A O 1
ATOM 758 N N . ILE A 1 95 ? 24.787 -6.097 -17.316 1.00 90.44 95 ILE A N 1
ATOM 759 C CA . ILE A 1 95 ? 25.934 -6.910 -17.749 1.00 90.44 95 ILE A CA 1
ATOM 760 C C . ILE A 1 95 ? 26.774 -7.350 -16.543 1.00 90.44 95 ILE A C 1
ATOM 762 O O . ILE A 1 95 ? 27.158 -8.515 -16.454 1.00 90.44 95 ILE A O 1
ATOM 766 N N . ALA A 1 96 ? 27.024 -6.445 -15.593 1.00 92.12 96 ALA A N 1
ATOM 767 C CA . ALA A 1 96 ? 27.813 -6.748 -14.400 1.00 92.12 96 ALA A CA 1
ATOM 768 C C . ALA A 1 96 ? 27.105 -7.728 -13.443 1.00 92.12 96 ALA A C 1
ATOM 770 O O . ALA A 1 96 ? 27.745 -8.559 -12.798 1.00 92.12 96 ALA A O 1
ATOM 771 N N . VAL A 1 97 ? 25.778 -7.632 -13.334 1.00 92.50 97 VAL A N 1
ATOM 772 C CA . VAL A 1 97 ? 24.983 -8.341 -12.320 1.00 92.50 97 VAL A CA 1
ATOM 773 C C . VAL A 1 97 ? 24.427 -9.672 -12.833 1.00 92.50 97 VAL A C 1
ATOM 775 O O . VAL A 1 97 ? 24.236 -10.590 -12.034 1.00 92.50 97 VAL A O 1
ATOM 778 N N . ALA A 1 98 ? 24.234 -9.824 -14.148 1.00 91.94 98 ALA A N 1
ATOM 779 C CA . ALA A 1 98 ? 23.722 -11.037 -14.791 1.00 91.94 98 ALA A CA 1
ATOM 780 C C . ALA A 1 98 ? 24.346 -12.358 -14.283 1.00 91.94 98 ALA A C 1
ATOM 782 O O . ALA A 1 98 ? 23.584 -13.212 -13.824 1.00 91.94 98 ALA A O 1
ATOM 783 N N . PRO A 1 99 ? 25.686 -12.550 -14.271 1.00 94.38 99 PRO A N 1
ATOM 784 C CA . PRO A 1 99 ? 26.277 -13.808 -13.799 1.00 94.38 99 PRO A CA 1
ATOM 785 C C . PRO A 1 99 ? 26.001 -14.074 -12.310 1.00 94.38 99 PRO A C 1
ATOM 787 O O . PRO A 1 99 ? 25.848 -15.222 -11.887 1.00 94.38 99 PRO A O 1
ATOM 790 N N . THR A 1 100 ? 25.893 -13.013 -11.508 1.00 93.69 100 THR A N 1
ATOM 791 C CA . THR A 1 100 ? 25.606 -13.106 -10.074 1.00 93.69 100 THR A CA 1
ATOM 792 C C . THR A 1 100 ? 24.158 -13.525 -9.820 1.00 93.69 100 THR A C 1
ATOM 794 O O . THR A 1 100 ? 23.916 -14.313 -8.907 1.00 93.69 100 THR A O 1
ATOM 797 N N . ILE A 1 101 ? 23.204 -13.074 -10.646 1.00 93.50 101 ILE A N 1
ATOM 798 C CA . ILE A 1 101 ? 21.795 -13.499 -10.566 1.00 93.50 101 ILE A CA 1
ATOM 799 C C . ILE A 1 101 ? 21.692 -15.015 -10.741 1.00 93.50 101 ILE A C 1
ATOM 801 O O . ILE A 1 101 ? 21.166 -15.696 -9.860 1.00 93.50 101 ILE A O 1
ATOM 805 N N . THR A 1 102 ? 22.247 -15.547 -11.833 1.00 92.19 102 THR A N 1
ATOM 806 C CA . THR A 1 102 ? 22.209 -16.985 -12.133 1.00 92.19 102 THR A CA 1
ATOM 807 C C . THR A 1 102 ? 22.901 -17.801 -11.040 1.00 92.19 102 THR A C 1
ATOM 809 O O . THR A 1 102 ? 22.364 -18.808 -10.579 1.00 92.19 102 THR A O 1
ATOM 812 N N . SER A 1 103 ? 24.062 -17.340 -10.559 1.00 92.44 103 SER A N 1
ATOM 813 C CA . SER A 1 103 ? 24.813 -18.001 -9.484 1.00 92.44 103 SER A CA 1
ATOM 814 C C . SER A 1 103 ? 24.017 -18.073 -8.177 1.00 92.44 103 SER A C 1
ATOM 816 O O . SER A 1 103 ? 23.855 -19.157 -7.616 1.00 92.44 103 SER A O 1
ATOM 818 N N . LEU A 1 104 ? 23.453 -16.953 -7.710 1.00 89.38 104 LEU A N 1
ATOM 819 C CA . LEU A 1 104 ? 22.665 -16.916 -6.473 1.00 89.38 104 LEU A CA 1
ATOM 820 C C . LEU A 1 104 ? 21.359 -17.710 -6.588 1.00 89.38 104 LEU A C 1
ATOM 822 O O . LEU A 1 104 ? 20.973 -18.376 -5.626 1.00 89.38 104 LEU A O 1
ATOM 826 N N . HIS A 1 105 ? 20.708 -17.677 -7.755 1.00 88.56 105 HIS A N 1
ATOM 827 C CA . HIS A 1 105 ? 19.503 -18.459 -8.021 1.00 88.56 105 HIS A CA 1
ATOM 828 C C . HIS A 1 105 ? 19.795 -19.965 -8.004 1.00 88.56 105 HIS A C 1
ATOM 830 O O . HIS A 1 105 ? 19.126 -20.706 -7.292 1.00 88.56 105 HIS A O 1
ATOM 836 N N . SER A 1 106 ? 20.852 -20.415 -8.693 1.00 88.50 106 SER A N 1
ATOM 837 C CA . SER A 1 106 ? 21.253 -21.833 -8.711 1.00 88.50 106 SER A CA 1
ATOM 838 C C . SER A 1 106 ? 21.621 -22.380 -7.324 1.00 88.50 106 SER A C 1
ATOM 840 O O . SER A 1 106 ? 21.425 -23.560 -7.049 1.00 88.50 106 SER A O 1
ATOM 842 N N . LYS A 1 107 ? 22.104 -21.512 -6.423 1.00 88.62 107 LYS A N 1
ATOM 843 C CA . LYS A 1 107 ? 22.438 -21.842 -5.029 1.00 88.62 107 LYS A CA 1
ATOM 844 C C . LYS A 1 107 ? 21.259 -21.703 -4.059 1.00 88.62 107 LYS A C 1
ATOM 846 O O . LYS A 1 107 ? 21.445 -21.907 -2.863 1.00 88.62 107 LYS A O 1
ATOM 851 N N . ASN A 1 108 ? 20.065 -21.347 -4.540 1.00 83.69 108 ASN A N 1
ATOM 852 C CA . ASN A 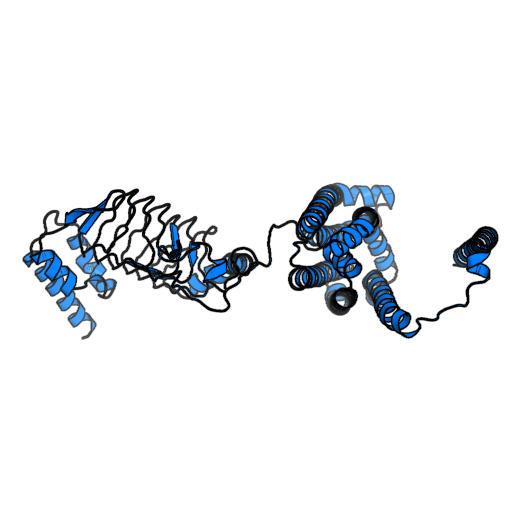1 108 ? 18.875 -21.078 -3.724 1.00 83.69 108 ASN A CA 1
ATOM 853 C C . ASN A 1 108 ? 19.083 -19.977 -2.657 1.00 83.69 108 ASN A C 1
ATOM 855 O O . ASN A 1 108 ? 18.408 -19.945 -1.625 1.00 83.69 108 ASN A O 1
ATOM 859 N N . GLU A 1 109 ? 19.998 -19.028 -2.887 1.00 84.44 109 GLU A N 1
ATOM 860 C CA . GLU A 1 109 ? 20.300 -17.938 -1.949 1.00 84.44 109 GLU A CA 1
ATOM 861 C C . GLU A 1 109 ? 19.370 -16.724 -2.149 1.00 84.44 109 GLU A C 1
ATOM 863 O O . GLU A 1 109 ? 19.813 -15.578 -2.285 1.00 84.44 109 GLU A O 1
ATOM 868 N N . PHE A 1 110 ? 18.052 -16.952 -2.131 1.00 79.75 110 PHE A N 1
ATOM 869 C CA . PHE A 1 110 ? 17.035 -15.949 -2.491 1.00 79.75 110 PHE A CA 1
ATOM 870 C C . PHE A 1 110 ? 17.118 -14.643 -1.685 1.00 79.75 110 PHE A C 1
ATOM 872 O O . PHE A 1 110 ? 16.852 -13.571 -2.218 1.00 79.75 110 PHE A O 1
ATOM 879 N N . ARG A 1 111 ? 17.566 -14.690 -0.421 1.00 76.12 111 ARG A N 1
ATOM 880 C CA . ARG A 1 111 ? 17.775 -13.479 0.399 1.00 76.12 111 ARG A CA 1
ATOM 881 C C . ARG A 1 111 ? 18.912 -12.596 -0.113 1.00 76.12 111 ARG A C 1
ATOM 883 O O . ARG A 1 111 ? 18.823 -11.375 -0.016 1.00 76.12 111 ARG A O 1
ATOM 890 N N . LYS A 1 112 ? 20.009 -13.194 -0.589 1.00 80.44 112 LYS A N 1
ATOM 891 C CA . LYS A 1 112 ? 21.129 -12.426 -1.151 1.00 80.44 112 LYS A CA 1
ATOM 892 C C . LYS A 1 112 ? 20.759 -11.899 -2.532 1.00 80.44 112 LYS A C 1
ATOM 894 O O . LYS A 1 112 ? 21.103 -10.764 -2.842 1.00 80.44 112 LYS A O 1
ATOM 899 N N . LEU A 1 113 ? 20.002 -12.684 -3.300 1.00 83.88 113 LEU A N 1
ATOM 900 C CA . LEU A 1 113 ? 19.471 -12.267 -4.593 1.00 83.88 113 LEU A CA 1
ATOM 901 C C . LEU A 1 113 ? 18.521 -11.065 -4.458 1.00 83.88 113 LEU A C 1
ATOM 903 O O . LEU A 1 113 ? 18.706 -10.074 -5.152 1.00 83.88 113 LEU A O 1
ATOM 907 N N . ASP A 1 114 ? 17.580 -11.096 -3.510 1.00 80.75 114 ASP A N 1
ATOM 908 C CA . ASP A 1 114 ? 16.666 -9.976 -3.235 1.00 80.75 114 ASP A CA 1
ATOM 909 C C . ASP A 1 114 ? 17.416 -8.694 -2.831 1.00 80.75 114 ASP A C 1
ATOM 911 O O . ASP A 1 114 ? 17.138 -7.611 -3.352 1.00 80.75 114 ASP A O 1
ATOM 915 N N . LYS A 1 115 ? 18.441 -8.816 -1.972 1.00 82.31 115 LYS A N 1
ATOM 916 C CA . LYS A 1 115 ? 19.313 -7.688 -1.607 1.00 82.31 115 LYS A CA 1
ATOM 917 C C . LYS A 1 115 ? 20.072 -7.128 -2.808 1.00 82.31 115 LYS A C 1
ATOM 919 O O . LYS A 1 115 ? 20.100 -5.914 -2.973 1.00 82.31 115 LYS A O 1
ATOM 924 N N . LEU A 1 116 ? 20.666 -7.994 -3.631 1.00 87.38 116 LEU A N 1
ATOM 925 C CA . LEU A 1 116 ? 21.402 -7.598 -4.832 1.00 87.38 116 LEU A CA 1
ATOM 926 C C . LEU A 1 116 ? 20.498 -6.820 -5.793 1.00 87.38 116 LEU A C 1
ATOM 928 O O . LEU A 1 116 ? 20.819 -5.693 -6.158 1.00 87.38 116 LEU A O 1
ATOM 932 N N . ILE A 1 117 ? 19.339 -7.390 -6.135 1.00 89.31 117 ILE A N 1
ATOM 933 C CA . ILE A 1 117 ? 18.363 -6.766 -7.035 1.00 89.31 117 ILE A CA 1
ATOM 934 C C . ILE A 1 117 ? 17.874 -5.433 -6.471 1.00 89.31 117 ILE A C 1
ATOM 936 O O . ILE A 1 117 ? 17.844 -4.439 -7.197 1.00 89.31 117 ILE A O 1
ATOM 940 N N . SER A 1 118 ? 17.561 -5.374 -5.174 1.00 84.50 118 SER A N 1
ATOM 941 C CA . SER A 1 118 ? 17.157 -4.131 -4.511 1.00 84.50 118 SER A CA 1
ATOM 942 C C . SER A 1 118 ? 18.245 -3.058 -4.616 1.00 84.50 118 SER A C 1
ATOM 944 O O . SER A 1 118 ? 17.966 -1.944 -5.054 1.00 84.50 118 SER A O 1
ATOM 946 N N . SER A 1 119 ? 19.493 -3.381 -4.261 1.00 85.06 119 SER A N 1
ATOM 947 C CA . SER A 1 119 ? 20.623 -2.447 -4.325 1.00 85.06 119 SER A CA 1
ATOM 948 C C . SER A 1 119 ? 20.860 -1.916 -5.740 1.00 85.06 119 SER A C 1
ATOM 950 O O . SER A 1 119 ? 21.037 -0.711 -5.915 1.00 85.06 119 SER A O 1
ATOM 952 N N . CYS A 1 120 ? 20.801 -2.784 -6.751 1.00 91.31 120 CYS A N 1
ATOM 953 C CA . CYS A 1 120 ? 20.921 -2.382 -8.151 1.00 91.31 120 CYS A CA 1
ATOM 954 C C . CYS A 1 120 ? 19.756 -1.487 -8.593 1.00 91.31 120 CYS A C 1
ATOM 956 O O . CYS A 1 120 ? 19.981 -0.475 -9.249 1.00 91.31 120 CYS A O 1
ATOM 958 N N . THR A 1 121 ? 18.528 -1.807 -8.179 1.00 89.94 121 THR A N 1
ATOM 959 C CA . THR A 1 121 ? 17.334 -1.004 -8.486 1.00 89.94 121 THR A CA 1
ATOM 960 C C . THR A 1 121 ? 17.442 0.406 -7.890 1.00 89.94 121 THR A C 1
ATOM 962 O O . THR A 1 121 ? 17.185 1.386 -8.586 1.00 89.94 121 THR A O 1
ATOM 965 N N . TYR A 1 122 ? 17.896 0.543 -6.635 1.00 86.94 122 TYR A N 1
ATOM 966 C CA . TYR A 1 122 ? 18.152 1.858 -6.029 1.00 86.94 122 TYR A CA 1
ATOM 967 C C . TYR A 1 122 ? 19.244 2.635 -6.772 1.00 86.94 122 TYR A C 1
ATOM 969 O O . TYR A 1 122 ? 19.066 3.824 -7.030 1.00 86.94 122 TYR A O 1
ATOM 977 N N . ALA A 1 123 ? 20.351 1.978 -7.135 1.00 89.44 123 ALA A N 1
ATOM 978 C CA . ALA A 1 123 ? 21.432 2.616 -7.881 1.00 89.44 123 ALA A CA 1
ATOM 979 C C . ALA A 1 123 ? 20.936 3.160 -9.230 1.00 89.44 123 ALA A C 1
ATOM 981 O O . ALA A 1 123 ? 21.130 4.338 -9.522 1.00 89.44 123 ALA A O 1
ATOM 982 N N . ILE A 1 124 ? 20.217 2.342 -10.007 1.00 93.44 124 ILE A N 1
ATOM 983 C CA . ILE A 1 124 ? 19.611 2.762 -11.279 1.00 93.44 124 ILE A CA 1
ATOM 984 C C . ILE A 1 124 ? 18.691 3.955 -11.057 1.00 93.44 124 ILE A C 1
ATOM 986 O O . ILE A 1 124 ? 18.807 4.941 -11.780 1.00 93.44 124 ILE A O 1
ATOM 990 N N . PHE A 1 125 ? 17.797 3.891 -10.069 1.00 93.38 125 PHE A N 1
ATOM 991 C CA . PHE A 1 125 ? 16.832 4.955 -9.820 1.00 93.38 125 PHE A CA 1
ATOM 992 C C . PHE A 1 125 ? 17.497 6.288 -9.477 1.00 93.38 125 PHE A C 1
ATOM 994 O O . PHE A 1 125 ? 17.163 7.293 -10.095 1.00 93.38 125 PHE A O 1
ATOM 1001 N N . PHE A 1 126 ? 18.444 6.322 -8.537 1.00 91.19 126 PHE A N 1
ATOM 1002 C CA . PHE A 1 126 ? 19.071 7.585 -8.134 1.00 91.19 126 PHE A CA 1
ATOM 1003 C C . PHE A 1 126 ? 19.958 8.180 -9.230 1.00 91.19 126 PHE A C 1
ATOM 1005 O O . PHE A 1 126 ? 19.943 9.396 -9.421 1.00 91.19 126 PHE A O 1
ATOM 1012 N N . ILE A 1 127 ? 20.672 7.345 -9.993 1.00 93.50 127 ILE A N 1
ATOM 1013 C CA . ILE A 1 127 ? 21.450 7.820 -11.147 1.00 93.50 127 ILE A CA 1
ATOM 1014 C C . ILE A 1 127 ? 20.498 8.341 -12.238 1.00 93.50 127 ILE A C 1
ATOM 1016 O O . ILE A 1 127 ? 20.716 9.424 -12.779 1.00 93.50 127 ILE A O 1
ATOM 1020 N N . SER A 1 128 ? 19.401 7.626 -12.509 1.00 94.88 128 SER A N 1
ATOM 1021 C CA . SER A 1 128 ? 18.369 8.051 -13.467 1.00 94.88 128 SER A CA 1
ATOM 1022 C C . SER A 1 128 ? 17.673 9.339 -13.028 1.00 94.88 128 SER A C 1
ATOM 1024 O O . SER A 1 128 ? 17.374 10.184 -13.861 1.00 94.88 128 SER A O 1
ATOM 1026 N N . LEU A 1 129 ? 17.433 9.523 -11.728 1.00 95.25 129 LEU A N 1
ATOM 1027 C CA . LEU A 1 129 ? 16.842 10.742 -11.180 1.00 95.25 129 LEU A CA 1
ATOM 1028 C C . LEU A 1 129 ? 17.777 11.935 -11.375 1.00 95.25 129 LEU A C 1
ATOM 1030 O O . LEU A 1 129 ? 17.331 12.980 -11.837 1.00 95.25 129 LEU A O 1
ATOM 1034 N N . ALA A 1 130 ? 19.068 11.779 -11.071 1.00 94.69 130 ALA A N 1
ATOM 1035 C CA . ALA A 1 130 ? 20.055 12.829 -11.300 1.00 94.69 130 ALA A CA 1
ATOM 1036 C C . ALA A 1 130 ? 20.125 13.214 -12.787 1.00 94.69 130 ALA A C 1
ATOM 1038 O O . ALA A 1 130 ? 20.061 14.396 -13.121 1.00 94.69 130 ALA A O 1
ATOM 1039 N N . LEU A 1 131 ? 20.171 12.220 -13.679 1.00 96.06 131 LEU A N 1
ATOM 1040 C CA . LEU A 1 131 ? 20.172 12.440 -15.123 1.00 96.06 131 LEU A CA 1
ATOM 1041 C C . LEU A 1 131 ? 18.881 13.116 -15.608 1.00 96.06 131 LEU A C 1
ATOM 1043 O O . LEU A 1 131 ? 18.941 14.067 -16.383 1.00 96.06 131 LEU A O 1
ATOM 1047 N N . PHE A 1 132 ? 17.720 12.677 -15.117 1.00 97.44 132 PHE A N 1
ATOM 1048 C CA . PHE A 1 132 ? 16.432 13.295 -15.427 1.00 97.44 132 PHE A CA 1
ATOM 1049 C C . PHE A 1 132 ? 16.405 14.767 -15.021 1.00 97.44 132 PHE A C 1
ATOM 1051 O O . PHE A 1 132 ? 15.991 15.598 -15.819 1.00 97.44 132 PHE A O 1
ATOM 1058 N N . LEU A 1 133 ? 16.880 15.109 -13.819 1.00 96.88 133 LEU A N 1
ATOM 1059 C CA . LEU A 1 133 ? 16.933 16.498 -13.361 1.00 96.88 133 LEU A CA 1
ATOM 1060 C C . LEU A 1 133 ? 17.847 17.348 -14.253 1.00 96.88 133 LEU A C 1
ATOM 1062 O O . LEU A 1 133 ? 17.483 18.470 -14.597 1.00 96.88 133 LEU A O 1
ATOM 1066 N N . VAL A 1 134 ? 18.992 16.811 -14.686 1.00 97.19 134 VAL A N 1
ATOM 1067 C CA . VAL A 1 134 ? 19.876 17.506 -15.635 1.00 97.19 134 VAL A CA 1
ATOM 1068 C C . VAL A 1 134 ? 19.161 17.762 -16.962 1.00 97.19 134 VAL A C 1
ATOM 1070 O O . VAL A 1 134 ? 19.150 18.896 -17.433 1.00 97.19 134 VAL A O 1
ATOM 1073 N N . LEU A 1 135 ? 18.514 16.752 -17.548 1.00 96.38 135 LEU A N 1
ATOM 1074 C CA . LEU A 1 135 ? 17.778 16.924 -18.805 1.00 96.38 135 LEU A CA 1
ATOM 1075 C C . LEU A 1 135 ? 16.553 17.834 -18.654 1.00 96.38 135 LEU A C 1
ATOM 1077 O O . LEU A 1 135 ? 16.235 18.577 -19.575 1.00 96.38 135 LEU A O 1
ATOM 1081 N N . TYR A 1 136 ? 15.881 17.810 -17.506 1.00 97.50 136 TYR A N 1
ATOM 1082 C CA . TYR A 1 136 ? 14.716 18.648 -17.240 1.00 97.50 136 TYR A CA 1
ATOM 1083 C C . TYR A 1 136 ? 15.089 20.126 -17.087 1.00 97.50 136 TYR A C 1
ATOM 1085 O O . TYR A 1 136 ? 14.404 20.986 -17.622 1.00 97.50 136 TYR A O 1
ATOM 1093 N N . TYR A 1 137 ? 16.172 20.446 -16.375 1.00 97.38 137 TYR A N 1
ATOM 1094 C CA . TYR A 1 137 ? 16.559 21.844 -16.151 1.00 97.38 137 TYR A CA 1
ATOM 1095 C C . TYR A 1 137 ? 17.463 22.412 -17.249 1.00 97.38 137 TYR A C 1
ATOM 1097 O O . TYR A 1 137 ? 17.368 23.596 -17.559 1.00 97.38 137 TYR A O 1
ATOM 1105 N N . PHE A 1 138 ? 18.323 21.587 -17.852 1.00 97.25 138 PHE A N 1
ATOM 1106 C CA . PHE A 1 138 ? 19.345 22.033 -18.808 1.00 97.25 138 PHE A CA 1
ATOM 1107 C C . PHE A 1 138 ? 19.163 21.460 -20.218 1.00 97.25 138 PHE A C 1
ATOM 1109 O O . PHE A 1 138 ? 19.930 21.800 -21.116 1.00 97.25 138 PHE A O 1
ATOM 1116 N N . GLY A 1 139 ? 18.158 20.612 -20.457 1.00 95.88 139 GLY A N 1
ATOM 1117 C CA . GLY A 1 139 ? 17.997 19.904 -21.729 1.00 95.88 139 GLY A CA 1
ATOM 1118 C C . GLY A 1 139 ? 17.825 20.812 -22.944 1.00 95.88 139 GLY A C 1
ATOM 1119 O O . GLY A 1 139 ? 18.424 20.541 -23.979 1.00 95.88 139 GLY A O 1
ATOM 1120 N N . ALA A 1 140 ? 17.060 21.901 -22.824 1.00 96.62 140 ALA A N 1
ATOM 1121 C CA . ALA A 1 140 ? 16.869 22.852 -23.921 1.00 96.62 140 ALA A CA 1
ATOM 1122 C C . ALA A 1 140 ? 18.198 23.508 -24.332 1.00 96.62 140 ALA A C 1
ATOM 1124 O O . ALA A 1 140 ? 18.542 23.514 -25.512 1.00 96.62 140 ALA A O 1
ATOM 1125 N N . PHE A 1 141 ? 18.982 23.958 -23.344 1.00 97.00 141 PHE A N 1
ATOM 1126 C CA . PHE A 1 141 ? 20.320 24.508 -23.561 1.00 97.00 141 PHE A CA 1
ATOM 1127 C C . PHE A 1 141 ? 21.267 23.477 -24.188 1.00 97.00 141 PHE A C 1
ATOM 1129 O O . PHE A 1 141 ? 21.979 23.794 -25.134 1.00 97.00 141 PHE A O 1
ATOM 1136 N N . LEU A 1 142 ? 21.260 22.231 -23.699 1.00 95.62 142 LEU A N 1
ATOM 1137 C CA . LEU A 1 142 ? 22.105 21.164 -24.245 1.00 95.62 142 LEU A CA 1
ATOM 1138 C C . LEU A 1 142 ? 21.771 20.859 -25.710 1.00 95.62 142 LEU A C 1
ATOM 1140 O O . LEU A 1 142 ? 22.682 20.687 -26.518 1.00 95.62 142 LEU A O 1
ATOM 1144 N N . ILE A 1 143 ? 20.485 20.806 -26.062 1.00 96.50 143 ILE A N 1
ATOM 1145 C CA . ILE A 1 143 ? 20.051 20.570 -27.444 1.00 96.50 143 ILE A CA 1
ATOM 1146 C C . ILE A 1 143 ? 20.476 21.730 -28.342 1.00 96.50 143 ILE A C 1
ATOM 1148 O O . ILE A 1 143 ? 21.047 21.500 -29.407 1.00 96.50 143 ILE A O 1
ATOM 1152 N N . GLU A 1 144 ? 20.243 22.966 -27.905 1.00 96.06 144 GLU A N 1
ATOM 1153 C CA . GLU A 1 144 ? 20.648 24.155 -28.647 1.00 96.06 144 GLU A CA 1
ATOM 1154 C C . GLU A 1 144 ? 22.166 24.198 -28.867 1.00 96.06 144 GLU A C 1
ATOM 1156 O O . GLU A 1 144 ? 22.617 24.417 -29.989 1.00 96.06 144 GLU A O 1
ATOM 1161 N N . PHE A 1 145 ? 22.952 23.936 -27.821 1.00 95.81 145 PHE A N 1
ATOM 1162 C CA . PHE A 1 145 ? 24.412 23.970 -27.872 1.00 95.81 145 PHE A CA 1
ATOM 1163 C C . PHE A 1 145 ? 25.004 22.873 -28.770 1.00 95.81 145 PHE A C 1
ATOM 1165 O O . PHE A 1 145 ? 25.954 23.128 -29.507 1.00 95.81 145 PHE A O 1
ATOM 1172 N N . LEU A 1 146 ? 24.458 21.652 -28.719 1.00 95.00 146 LEU A N 1
ATOM 1173 C CA . LEU A 1 146 ? 25.006 20.497 -29.441 1.00 95.00 146 LEU A CA 1
ATOM 1174 C C . LEU A 1 146 ? 24.483 20.363 -30.874 1.00 95.00 146 LEU A C 1
ATOM 1176 O O . LEU A 1 146 ? 25.227 19.945 -31.759 1.00 95.00 146 LEU A O 1
ATOM 1180 N N . PHE A 1 147 ? 23.203 20.664 -31.099 1.00 94.31 147 PHE A N 1
ATOM 1181 C CA . PHE A 1 147 ? 22.521 20.409 -32.372 1.00 94.31 147 PHE A CA 1
ATOM 1182 C C . PHE A 1 147 ? 22.077 21.696 -33.078 1.00 94.31 147 PHE A C 1
ATOM 1184 O O . PHE A 1 147 ? 21.865 21.682 -34.292 1.00 94.31 147 PHE A O 1
ATOM 1191 N N . GLY A 1 148 ? 21.976 22.813 -32.355 1.00 94.06 148 GLY A N 1
ATOM 1192 C CA . GLY A 1 148 ? 21.542 24.107 -32.874 1.00 94.06 148 GLY A CA 1
ATOM 1193 C C . GLY A 1 148 ? 20.066 24.409 -32.610 1.00 94.06 148 GLY A C 1
ATOM 1194 O O . GLY A 1 148 ? 19.248 23.524 -32.356 1.00 94.06 148 GLY A O 1
ATOM 1195 N N . GLN A 1 149 ? 19.715 25.690 -32.739 1.00 93.44 149 GLN A N 1
ATOM 1196 C CA . GLN A 1 149 ? 18.375 26.236 -32.469 1.00 93.44 149 GLN A CA 1
ATOM 1197 C C . GLN A 1 149 ? 17.232 25.514 -33.201 1.00 93.44 149 GLN A C 1
ATOM 1199 O O . GLN A 1 149 ? 16.149 25.339 -32.651 1.00 93.44 149 GLN A O 1
ATOM 1204 N N . LYS A 1 150 ? 17.477 25.016 -34.420 1.00 93.31 150 LYS A N 1
ATOM 1205 C CA . LYS A 1 150 ? 16.465 24.312 -35.225 1.00 93.31 150 LYS A CA 1
ATOM 1206 C C . LYS A 1 150 ? 15.915 23.047 -34.547 1.00 93.31 150 LYS A C 1
ATOM 1208 O O . LYS A 1 150 ? 14.809 22.628 -34.861 1.00 93.31 150 LYS A O 1
ATOM 1213 N N . TYR A 1 151 ? 16.662 22.442 -33.623 1.00 95.12 151 TYR A N 1
ATOM 1214 C CA . TYR A 1 151 ? 16.271 21.191 -32.970 1.00 95.12 151 TYR A CA 1
ATOM 1215 C C . TYR A 1 151 ? 15.709 21.375 -31.565 1.00 95.12 151 TYR A C 1
ATOM 1217 O O . TYR A 1 151 ? 15.441 20.373 -30.901 1.00 95.12 151 TYR A O 1
ATOM 1225 N N . ILE A 1 152 ? 15.484 22.612 -31.111 1.00 95.69 152 ILE A N 1
ATOM 1226 C CA . ILE A 1 152 ? 14.934 22.885 -29.776 1.00 95.69 152 ILE A CA 1
ATOM 1227 C C . ILE A 1 152 ? 13.565 22.220 -29.552 1.00 95.69 152 ILE A C 1
ATOM 1229 O O . ILE A 1 152 ? 13.235 21.844 -28.429 1.00 95.69 152 ILE A O 1
ATOM 1233 N N . GLU A 1 153 ? 12.817 21.957 -30.628 1.00 95.38 153 GLU A N 1
ATOM 1234 C CA . GLU A 1 153 ? 11.570 21.178 -30.620 1.00 95.38 153 GLU A CA 1
ATOM 1235 C C . GLU A 1 153 ? 11.741 19.752 -30.057 1.00 95.38 153 GLU A C 1
ATOM 1237 O O . GLU A 1 153 ? 10.784 19.172 -29.546 1.00 95.38 153 GLU A O 1
ATOM 1242 N N . SER A 1 154 ? 12.962 19.201 -30.057 1.00 96.56 154 SER A N 1
ATOM 1243 C CA . SER A 1 154 ? 13.282 17.885 -29.475 1.00 96.56 154 SER A CA 1
ATOM 1244 C C . SER A 1 154 ? 13.207 17.874 -27.944 1.00 96.56 154 SER A C 1
ATOM 1246 O O . SER A 1 154 ? 13.144 16.806 -27.335 1.00 96.56 154 SER A O 1
ATOM 1248 N N . TYR A 1 155 ? 13.217 19.047 -27.300 1.00 97.75 155 TYR A N 1
ATOM 1249 C CA . TYR A 1 155 ? 13.293 19.166 -25.846 1.00 97.75 155 TYR A CA 1
ATOM 1250 C C . TYR A 1 155 ? 12.081 18.556 -25.134 1.00 97.75 155 TYR A C 1
ATOM 1252 O O . TYR A 1 155 ? 12.247 17.748 -24.219 1.00 97.75 155 TYR A O 1
ATOM 1260 N N . GLN A 1 156 ? 10.860 18.898 -25.557 1.00 97.44 156 GLN A N 1
ATOM 1261 C CA . GLN A 1 156 ? 9.649 18.383 -24.908 1.00 97.44 156 GLN A CA 1
ATOM 1262 C C . GLN A 1 156 ? 9.515 16.853 -25.048 1.00 97.44 156 GLN A C 1
ATOM 1264 O O . GLN A 1 156 ? 9.351 16.192 -24.017 1.00 97.44 156 GLN A O 1
ATOM 1269 N N . PRO A 1 157 ? 9.672 16.255 -26.250 1.00 97.38 157 PRO A N 1
ATOM 1270 C CA . PRO A 1 157 ? 9.696 14.801 -26.403 1.00 97.38 157 PRO A CA 1
ATOM 1271 C C . PRO A 1 157 ? 10.776 14.129 -25.548 1.00 97.38 157 PRO A C 1
ATOM 1273 O O . PRO A 1 157 ? 10.507 13.108 -24.916 1.00 97.38 157 PRO A O 1
ATOM 1276 N N . MET A 1 158 ? 11.976 14.719 -25.465 1.00 97.69 158 MET A N 1
ATOM 1277 C CA . MET A 1 158 ? 13.076 14.189 -24.652 1.00 97.69 158 MET A CA 1
ATOM 1278 C C . MET A 1 158 ? 12.701 14.128 -23.169 1.00 97.69 158 MET A C 1
ATOM 1280 O O . MET A 1 158 ? 12.931 13.109 -22.520 1.00 97.69 158 MET A O 1
ATOM 1284 N N . VAL A 1 159 ? 12.089 15.186 -22.629 1.00 98.06 159 VAL A N 1
ATOM 1285 C CA . VAL A 1 159 ? 11.651 15.224 -21.225 1.00 98.06 159 VAL A CA 1
ATOM 1286 C C . VAL A 1 159 ? 10.548 14.196 -20.953 1.00 98.06 159 VAL A C 1
ATOM 1288 O O . VAL A 1 159 ? 10.593 13.516 -19.926 1.00 98.06 159 VAL A O 1
ATOM 1291 N N . ILE A 1 160 ? 9.588 14.029 -21.871 1.00 97.94 160 ILE A N 1
ATOM 1292 C CA . ILE A 1 160 ? 8.511 13.030 -21.746 1.00 97.94 160 ILE A CA 1
ATOM 1293 C C . ILE A 1 160 ? 9.084 11.606 -21.730 1.00 97.94 160 ILE A C 1
ATOM 1295 O O . ILE A 1 160 ? 8.696 10.788 -20.889 1.00 97.94 160 ILE A O 1
ATOM 1299 N N . LEU A 1 161 ? 10.021 11.306 -22.632 1.00 96.62 161 LEU A N 1
ATOM 1300 C CA . LEU A 1 161 ? 10.709 10.016 -22.685 1.00 96.62 161 LEU A CA 1
ATOM 1301 C C . LEU A 1 161 ? 11.549 9.773 -21.422 1.00 96.62 161 LEU A C 1
ATOM 1303 O O . LEU A 1 161 ? 11.478 8.697 -20.825 1.00 96.62 161 LEU A O 1
ATOM 1307 N N . ALA A 1 162 ? 12.294 10.782 -20.965 1.00 97.56 162 ALA A N 1
ATOM 1308 C CA . ALA A 1 162 ? 13.108 10.697 -19.755 1.00 97.56 162 ALA A CA 1
ATOM 1309 C C . ALA A 1 162 ? 12.253 10.469 -18.494 1.00 97.56 162 ALA A C 1
ATOM 1311 O O . ALA A 1 162 ? 12.629 9.680 -17.627 1.00 97.56 162 ALA A O 1
ATOM 1312 N N . ALA A 1 163 ? 11.070 11.089 -18.406 1.00 97.50 163 ALA A N 1
ATOM 1313 C CA . ALA A 1 163 ? 10.118 10.834 -17.325 1.00 97.50 163 ALA A CA 1
ATOM 1314 C C . ALA A 1 163 ? 9.621 9.377 -17.339 1.00 97.50 163 ALA A C 1
ATOM 1316 O O . ALA A 1 163 ? 9.565 8.731 -16.291 1.00 97.50 163 ALA A O 1
ATOM 1317 N N . GLY A 1 164 ? 9.324 8.832 -18.525 1.00 95.38 164 GLY A N 1
ATOM 1318 C CA . GLY A 1 164 ? 8.979 7.419 -18.702 1.00 95.38 164 GLY A CA 1
ATOM 1319 C C . GLY A 1 164 ? 10.088 6.481 -18.219 1.00 95.38 164 GLY A C 1
ATOM 1320 O O . GLY A 1 164 ? 9.821 5.559 -17.443 1.00 95.38 164 GLY A O 1
ATOM 1321 N N . GLN A 1 165 ? 11.342 6.751 -18.599 1.00 95.12 165 GLN A N 1
ATOM 1322 C CA . GLN A 1 165 ? 12.504 5.984 -18.132 1.00 95.12 165 GLN A CA 1
ATOM 1323 C C . GLN A 1 165 ? 12.683 6.058 -16.615 1.00 95.12 165 GLN A C 1
ATOM 1325 O O . GLN A 1 165 ? 12.936 5.034 -15.985 1.00 95.12 165 GLN A O 1
ATOM 1330 N N . LEU A 1 166 ? 12.510 7.233 -16.003 1.00 95.38 166 LEU A N 1
ATOM 1331 C CA . LEU A 1 166 ? 12.616 7.398 -14.552 1.00 95.38 166 LEU A CA 1
ATOM 1332 C C . LEU A 1 166 ? 11.560 6.572 -13.803 1.00 95.38 166 LEU A C 1
ATOM 1334 O O . LEU A 1 166 ? 11.865 5.914 -12.803 1.00 95.38 166 LEU A O 1
ATOM 1338 N N . ILE A 1 167 ? 10.321 6.558 -14.302 1.00 92.44 167 ILE A N 1
ATOM 1339 C CA . ILE A 1 167 ? 9.258 5.716 -13.743 1.00 92.44 167 ILE A CA 1
ATOM 1340 C C . ILE A 1 167 ? 9.649 4.237 -13.866 1.00 92.44 167 ILE A C 1
ATOM 1342 O O . ILE A 1 167 ? 9.552 3.491 -12.890 1.00 92.44 167 ILE A O 1
ATOM 1346 N N . CYS A 1 168 ? 10.172 3.808 -15.012 1.00 90.88 168 CYS A N 1
ATOM 1347 C CA . CYS A 1 168 ? 10.595 2.420 -15.217 1.00 90.88 168 CYS A CA 1
ATOM 1348 C C . CYS A 1 168 ? 11.798 2.025 -14.353 1.00 90.88 168 CYS A C 1
ATOM 1350 O O . CYS A 1 168 ? 11.812 0.929 -13.785 1.00 90.88 168 CYS A O 1
ATOM 1352 N N . ALA A 1 169 ? 12.752 2.940 -14.160 1.00 91.25 169 ALA A N 1
ATOM 1353 C CA . ALA A 1 169 ? 13.862 2.792 -13.227 1.00 91.25 169 ALA A CA 1
ATOM 1354 C C . ALA A 1 169 ? 13.365 2.507 -11.802 1.00 91.25 169 ALA A C 1
ATOM 1356 O O . ALA A 1 169 ? 13.964 1.691 -11.103 1.00 91.25 169 ALA A O 1
ATOM 1357 N N . SER A 1 170 ? 12.246 3.128 -11.407 1.00 85.81 170 SER A N 1
ATOM 1358 C CA . SER A 1 170 ? 11.636 2.951 -10.086 1.00 85.81 170 SER A CA 1
ATOM 1359 C C . SER A 1 170 ? 10.811 1.666 -9.932 1.00 85.81 170 SER A C 1
ATOM 1361 O O . SER A 1 170 ? 10.757 1.098 -8.837 1.00 85.81 170 SER A O 1
ATOM 1363 N N . LEU A 1 171 ? 10.159 1.208 -11.006 1.00 80.12 171 LEU A N 1
ATOM 1364 C CA . LEU A 1 171 ? 9.194 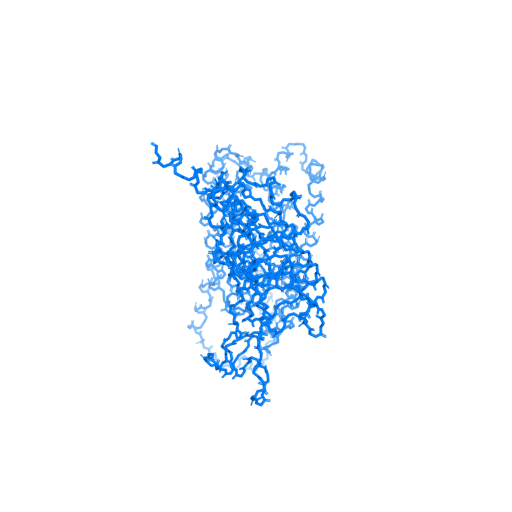0.113 -10.953 1.00 80.12 171 LEU A CA 1
ATOM 1365 C C . LEU A 1 171 ? 9.797 -1.250 -11.285 1.00 80.12 171 LEU A C 1
ATOM 1367 O O . LEU A 1 171 ? 9.466 -2.199 -10.593 1.00 80.12 171 LEU A O 1
ATOM 1371 N N . GLY A 1 172 ? 10.634 -1.388 -12.315 1.00 73.75 172 GLY A N 1
ATOM 1372 C CA . GLY A 1 172 ? 10.890 -2.720 -12.884 1.00 73.75 172 GLY A CA 1
ATOM 1373 C C . GLY A 1 172 ? 12.155 -2.883 -13.711 1.00 73.75 172 GLY A C 1
ATOM 1374 O O . GLY A 1 172 ? 12.267 -3.871 -14.432 1.00 73.75 172 GLY A O 1
ATOM 1375 N N . SER A 1 173 ? 13.112 -1.963 -13.600 1.00 84.81 173 SER A N 1
ATOM 1376 C CA . SER A 1 173 ? 14.353 -1.956 -14.393 1.00 84.81 173 SER A CA 1
ATOM 1377 C C . SER A 1 173 ? 15.127 -3.282 -14.373 1.00 84.81 173 SER A C 1
ATOM 1379 O O . SER A 1 173 ? 15.673 -3.693 -15.392 1.00 84.81 173 SER A O 1
ATOM 1381 N N . MET A 1 174 ? 15.120 -3.991 -13.242 1.00 89.69 174 MET A N 1
ATOM 1382 C CA . MET A 1 174 ? 15.796 -5.285 -13.071 1.00 89.69 174 MET A CA 1
ATOM 1383 C C . MET A 1 174 ? 14.906 -6.508 -13.347 1.00 89.69 174 MET A C 1
ATOM 1385 O O . MET A 1 174 ? 15.413 -7.626 -13.435 1.00 89.69 174 MET A O 1
ATOM 1389 N N . ALA A 1 175 ? 13.586 -6.335 -13.477 1.00 90.00 175 ALA A N 1
ATOM 1390 C CA . ALA A 1 175 ? 12.636 -7.450 -13.523 1.00 90.00 175 ALA A CA 1
ATOM 1391 C C . ALA A 1 175 ? 12.814 -8.327 -14.769 1.00 90.00 175 ALA A C 1
ATOM 1393 O O . ALA A 1 175 ? 12.825 -9.552 -14.667 1.00 90.00 175 ALA A O 1
ATOM 1394 N N . GLY A 1 176 ? 13.015 -7.706 -15.935 1.00 90.12 176 GLY A N 1
ATOM 1395 C CA . GLY A 1 176 ? 13.224 -8.431 -17.191 1.00 90.12 176 GLY A CA 1
ATOM 1396 C C . GLY A 1 176 ? 14.495 -9.278 -17.167 1.00 90.12 176 GLY A C 1
ATOM 1397 O O . GLY A 1 176 ? 14.444 -10.467 -17.475 1.00 90.12 176 GLY A O 1
ATOM 1398 N N . GLN A 1 177 ? 15.617 -8.691 -16.732 1.00 91.62 177 GLN A N 1
ATOM 1399 C CA . GLN A 1 177 ? 16.896 -9.397 -16.625 1.00 91.62 177 GLN A CA 1
ATOM 1400 C C . GLN A 1 177 ? 16.820 -10.543 -15.610 1.00 91.62 177 GLN A C 1
ATOM 1402 O O . GLN A 1 177 ? 17.292 -11.643 -15.885 1.00 91.62 177 GLN A O 1
ATOM 1407 N N . LEU A 1 178 ? 16.187 -10.306 -14.457 1.00 92.38 178 LEU A N 1
ATOM 1408 C CA . LEU A 1 178 ? 15.974 -11.324 -13.433 1.00 92.38 178 LEU A CA 1
ATOM 1409 C C . LEU A 1 178 ? 15.170 -12.515 -13.978 1.00 92.38 178 LEU A C 1
ATOM 1411 O O . LEU A 1 178 ? 15.584 -13.657 -13.796 1.00 92.38 178 LEU A O 1
ATOM 1415 N N . LEU A 1 179 ? 14.058 -12.265 -14.674 1.00 90.31 179 LEU A N 1
ATOM 1416 C CA . LEU A 1 179 ? 13.228 -13.317 -15.269 1.00 90.31 179 LEU A CA 1
ATOM 1417 C C . LEU A 1 179 ? 13.986 -14.111 -16.340 1.00 90.31 179 LEU A C 1
ATOM 1419 O O . LEU A 1 179 ? 13.925 -15.336 -16.341 1.00 90.31 179 LEU A O 1
ATOM 1423 N N . ILE A 1 180 ? 14.754 -13.447 -17.208 1.00 89.50 180 ILE A N 1
ATOM 1424 C CA . ILE A 1 180 ? 15.554 -14.136 -18.235 1.00 89.50 180 ILE A CA 1
ATOM 1425 C C . ILE A 1 180 ? 16.612 -15.039 -17.584 1.00 89.50 180 ILE A C 1
ATOM 1427 O O . ILE A 1 180 ? 16.722 -16.210 -17.930 1.00 89.50 180 ILE A O 1
ATOM 1431 N N . MET A 1 181 ? 17.368 -14.530 -16.607 1.00 90.06 181 MET A N 1
ATOM 1432 C CA . MET A 1 181 ? 18.443 -15.294 -15.951 1.00 90.06 181 MET A CA 1
ATOM 1433 C C . MET A 1 181 ? 17.931 -16.447 -15.069 1.00 90.06 181 MET A C 1
ATOM 1435 O O . MET A 1 181 ? 18.713 -17.304 -14.662 1.00 90.06 181 MET A O 1
ATOM 1439 N N . THR A 1 182 ? 16.631 -16.473 -14.764 1.00 89.56 182 THR A N 1
ATOM 1440 C CA . THR A 1 182 ? 15.981 -17.515 -13.951 1.00 89.56 182 THR A CA 1
ATOM 1441 C C . THR A 1 182 ? 15.139 -18.499 -14.773 1.00 89.56 182 THR A C 1
ATOM 1443 O O . THR A 1 182 ? 14.535 -19.398 -14.195 1.00 89.56 182 THR A O 1
ATOM 1446 N N . GLY A 1 183 ? 15.136 -18.392 -16.111 1.00 86.69 183 GLY A N 1
ATOM 1447 C CA . GLY A 1 183 ? 14.431 -19.323 -17.010 1.00 86.69 183 GLY A CA 1
ATOM 1448 C C . GLY A 1 183 ? 12.959 -18.975 -17.269 1.00 86.69 183 GLY A C 1
ATOM 1449 O O . GLY A 1 183 ? 12.140 -19.846 -17.572 1.00 86.69 183 GLY A O 1
ATOM 1450 N N . HIS A 1 184 ? 12.587 -17.705 -17.096 1.00 88.62 184 HIS A N 1
ATOM 1451 C CA . HIS A 1 184 ? 11.243 -17.175 -17.336 1.00 88.62 184 HIS A CA 1
ATOM 1452 C C . HIS A 1 184 ? 11.190 -16.221 -18.544 1.00 88.62 184 HIS A C 1
ATOM 1454 O O . HIS A 1 184 ? 10.361 -15.312 -18.603 1.00 88.62 184 HIS A O 1
ATOM 1460 N N . GLU A 1 185 ? 12.033 -16.431 -19.555 1.00 86.00 185 GLU A N 1
ATOM 1461 C CA . GLU A 1 185 ? 12.139 -15.582 -20.747 1.00 86.00 185 GLU A CA 1
ATOM 1462 C C . GLU A 1 185 ? 10.829 -15.464 -21.545 1.00 86.00 185 GLU A C 1
ATOM 1464 O O . GLU A 1 185 ? 10.559 -14.423 -22.148 1.00 86.00 185 GLU A O 1
ATOM 1469 N N . LYS A 1 186 ? 9.963 -16.487 -21.502 1.00 85.62 186 LYS A N 1
ATOM 1470 C CA . LYS A 1 186 ? 8.631 -16.449 -22.134 1.00 85.62 186 LYS A CA 1
ATOM 1471 C C . LYS A 1 186 ? 7.717 -15.403 -21.494 1.00 85.62 186 LYS A C 1
ATOM 1473 O O . LYS A 1 186 ? 6.940 -14.763 -22.201 1.00 85.62 186 LYS A O 1
ATOM 1478 N N . ASP A 1 187 ? 7.798 -15.229 -20.177 1.00 87.81 187 ASP A N 1
ATOM 1479 C CA . ASP A 1 187 ? 7.014 -14.224 -19.455 1.00 87.81 187 ASP A CA 1
ATOM 1480 C C . ASP A 1 187 ? 7.529 -12.814 -19.802 1.00 87.81 187 ASP A C 1
ATOM 1482 O O . ASP A 1 187 ? 6.732 -11.903 -20.043 1.00 87.81 187 ASP A O 1
ATOM 1486 N N . THR A 1 188 ? 8.847 -12.665 -19.979 1.00 88.56 188 THR A N 1
ATOM 1487 C CA . THR A 1 188 ? 9.454 -11.426 -20.484 1.00 88.56 188 THR A CA 1
ATOM 1488 C C . THR A 1 188 ? 9.005 -11.091 -21.909 1.00 88.56 188 THR A C 1
ATOM 1490 O O . THR A 1 188 ? 8.592 -9.962 -22.176 1.00 88.56 188 THR A O 1
ATOM 1493 N N . ALA A 1 189 ? 9.021 -12.067 -22.822 1.00 86.62 189 ALA A N 1
ATOM 1494 C CA . ALA A 1 189 ? 8.577 -11.874 -24.203 1.00 86.62 189 ALA A CA 1
ATOM 1495 C C . ALA A 1 189 ? 7.098 -11.456 -24.284 1.00 86.62 189 ALA A C 1
ATOM 1497 O O . ALA A 1 189 ? 6.755 -10.539 -25.029 1.00 86.62 189 ALA A O 1
ATOM 1498 N N . LYS A 1 190 ? 6.222 -12.067 -23.471 1.00 88.50 190 LYS A N 1
ATOM 1499 C CA . LYS A 1 190 ? 4.802 -11.679 -23.383 1.00 88.50 190 LYS A CA 1
ATOM 1500 C C . LYS A 1 190 ? 4.626 -10.232 -22.932 1.00 88.50 190 LYS A C 1
ATOM 1502 O O . LYS A 1 190 ? 3.845 -9.508 -23.544 1.00 88.50 190 LYS A O 1
ATOM 1507 N N . ALA A 1 191 ? 5.339 -9.810 -21.885 1.00 89.38 191 ALA A N 1
ATOM 1508 C CA . ALA A 1 191 ? 5.251 -8.443 -21.380 1.00 89.38 191 ALA A CA 1
ATOM 1509 C C . ALA A 1 191 ? 5.627 -7.425 -22.467 1.00 89.38 191 ALA A C 1
ATOM 1511 O O . ALA A 1 191 ? 4.871 -6.491 -22.729 1.00 89.38 191 ALA A O 1
ATOM 1512 N N . ILE A 1 192 ? 6.749 -7.651 -23.157 1.00 87.25 192 ILE A N 1
ATOM 1513 C CA . ILE A 1 192 ? 7.218 -6.775 -24.240 1.00 87.25 192 ILE A CA 1
ATOM 1514 C C . ILE A 1 192 ? 6.245 -6.779 -25.420 1.00 87.25 192 ILE A C 1
ATOM 1516 O O . ILE A 1 192 ? 5.973 -5.717 -25.973 1.00 87.25 192 ILE A O 1
ATOM 1520 N N . GLY A 1 193 ? 5.679 -7.936 -25.778 1.00 88.31 193 GLY A N 1
ATOM 1521 C CA . GLY A 1 193 ? 4.665 -8.039 -26.829 1.00 88.31 193 GLY A CA 1
ATOM 1522 C C . GLY A 1 193 ? 3.411 -7.212 -26.527 1.00 88.31 193 GLY A C 1
ATOM 1523 O O . GLY A 1 193 ? 2.944 -6.476 -27.394 1.00 88.31 193 GLY A O 1
ATOM 1524 N N . ILE A 1 194 ? 2.909 -7.258 -25.285 1.00 86.75 194 ILE A N 1
ATOM 1525 C CA . ILE A 1 194 ? 1.795 -6.404 -24.831 1.00 86.75 194 ILE A CA 1
ATOM 1526 C C . ILE A 1 194 ? 2.173 -4.924 -24.961 1.00 86.75 194 ILE A C 1
ATOM 1528 O O . ILE A 1 194 ? 1.392 -4.133 -25.491 1.00 86.75 194 ILE A O 1
ATOM 1532 N N . GLY A 1 195 ? 3.384 -4.560 -24.530 1.00 88.94 195 GLY A N 1
ATOM 1533 C CA . GLY A 1 195 ? 3.921 -3.211 -24.694 1.00 88.94 195 GLY A CA 1
ATOM 1534 C C . GLY A 1 195 ? 3.980 -2.772 -26.159 1.00 88.94 195 GLY A C 1
ATOM 1535 O O . GLY A 1 195 ? 3.574 -1.659 -26.475 1.00 88.94 195 GLY A O 1
ATOM 1536 N N . ALA A 1 196 ? 4.419 -3.646 -27.066 1.00 87.88 196 ALA A N 1
ATOM 1537 C CA . ALA A 1 196 ? 4.529 -3.336 -28.491 1.00 87.88 196 ALA A CA 1
ATOM 1538 C C . ALA A 1 196 ? 3.178 -3.048 -29.140 1.00 87.88 196 ALA A C 1
ATOM 1540 O O . ALA A 1 196 ? 3.024 -2.040 -29.829 1.00 87.88 196 ALA A O 1
ATOM 1541 N N . VAL A 1 197 ? 2.180 -3.893 -28.869 1.00 90.38 197 VAL A N 1
ATOM 1542 C CA . VAL A 1 197 ? 0.813 -3.677 -29.357 1.00 90.38 197 VAL A CA 1
ATOM 1543 C C . VAL A 1 197 ? 0.255 -2.369 -28.804 1.00 90.38 197 VAL A C 1
ATOM 1545 O O . VAL A 1 197 ? -0.278 -1.559 -29.561 1.00 90.38 197 VAL A O 1
ATOM 1548 N N . LEU A 1 198 ? 0.428 -2.131 -27.500 1.00 91.69 198 LEU A N 1
ATOM 1549 C CA . LEU A 1 198 ? -0.004 -0.889 -26.870 1.00 91.69 198 LEU A CA 1
ATOM 1550 C C . LEU A 1 198 ? 0.689 0.328 -27.496 1.00 91.69 198 LEU A C 1
ATOM 1552 O O . LEU A 1 198 ? 0.020 1.323 -27.753 1.00 91.69 198 LEU A O 1
ATOM 1556 N N . ASN A 1 199 ? 1.991 0.243 -27.787 1.00 92.88 199 ASN A N 1
ATOM 1557 C CA . ASN A 1 199 ? 2.734 1.343 -28.393 1.00 92.88 199 ASN A CA 1
ATOM 1558 C C . ASN A 1 199 ? 2.174 1.692 -29.776 1.00 92.88 199 ASN A C 1
ATOM 1560 O O . ASN A 1 199 ? 1.834 2.839 -30.021 1.00 92.88 199 ASN A O 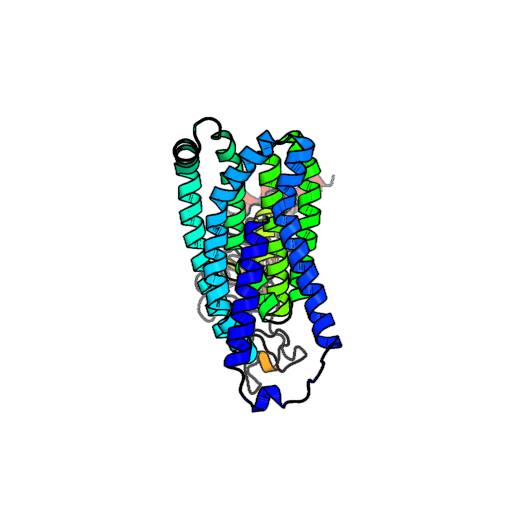1
ATOM 1564 N N . ILE A 1 200 ? 1.967 0.701 -30.649 1.00 92.81 200 ILE A N 1
ATOM 1565 C CA . ILE A 1 200 ? 1.414 0.924 -31.997 1.00 92.81 200 ILE A CA 1
ATOM 1566 C C . ILE A 1 200 ? 0.030 1.591 -31.929 1.00 92.81 200 ILE A C 1
ATOM 1568 O O . ILE A 1 200 ? -0.243 2.541 -32.670 1.00 92.81 200 ILE A O 1
ATOM 1572 N N . VAL A 1 201 ? -0.841 1.125 -31.027 1.00 94.12 201 VAL A N 1
ATOM 1573 C CA . VAL A 1 201 ? -2.186 1.693 -30.827 1.00 94.12 201 VAL A CA 1
ATOM 1574 C C . VAL A 1 201 ? -2.107 3.137 -30.322 1.00 94.12 201 VAL A C 1
ATOM 1576 O O . VAL A 1 201 ? -2.809 4.016 -30.830 1.00 94.12 201 VAL A O 1
ATOM 1579 N N . LEU A 1 202 ? -1.239 3.405 -29.346 1.00 94.81 202 LEU A N 1
ATOM 1580 C CA . LEU A 1 202 ? -1.040 4.749 -28.810 1.00 94.81 202 LEU A CA 1
ATOM 1581 C C . LEU A 1 202 ? -0.421 5.682 -29.854 1.00 94.81 202 LEU A C 1
ATOM 1583 O O . LEU A 1 202 ? -0.964 6.759 -30.072 1.00 94.81 202 LEU A O 1
ATOM 1587 N N . CYS A 1 203 ? 0.605 5.254 -30.591 1.00 94.38 203 CYS A N 1
ATOM 1588 C CA . CYS A 1 203 ? 1.199 6.032 -31.677 1.00 94.38 203 CYS A CA 1
ATOM 1589 C C . CYS A 1 203 ? 0.144 6.427 -32.714 1.00 94.38 203 CYS A C 1
ATOM 1591 O O . CYS A 1 203 ? 0.040 7.595 -33.076 1.00 94.38 203 CYS A O 1
ATOM 1593 N N . SER A 1 204 ? -0.692 5.474 -33.136 1.00 94.12 204 SER A N 1
ATOM 1594 C CA . SER A 1 204 ? -1.742 5.707 -34.137 1.00 94.12 204 SER A CA 1
ATOM 1595 C C . SER A 1 204 ? -2.801 6.721 -33.685 1.00 94.12 204 SER A C 1
ATOM 1597 O O . SER A 1 204 ? -3.446 7.350 -34.518 1.00 94.12 204 SER A O 1
ATOM 1599 N N . THR A 1 205 ? -3.000 6.887 -32.374 1.00 95.00 205 THR A N 1
ATOM 1600 C CA . THR A 1 205 ? -4.033 7.774 -31.813 1.00 95.00 205 THR A CA 1
ATOM 1601 C C . THR A 1 205 ? -3.479 9.107 -31.310 1.00 95.00 205 THR A C 1
ATOM 1603 O O . THR A 1 205 ? -4.157 10.131 -31.411 1.00 95.00 205 THR A O 1
ATOM 1606 N N . LEU A 1 206 ? -2.256 9.111 -30.777 1.00 95.94 206 LEU A N 1
ATOM 1607 C CA . LEU A 1 206 ? -1.624 10.268 -30.150 1.00 95.94 206 LEU A CA 1
ATOM 1608 C C . LEU A 1 206 ? -0.770 11.077 -31.124 1.00 95.94 206 LEU A C 1
ATOM 1610 O O . LEU A 1 206 ? -0.780 12.301 -31.015 1.00 95.94 206 LEU A O 1
ATOM 1614 N N . ILE A 1 207 ? -0.077 10.448 -32.081 1.00 96.06 207 ILE A N 1
ATOM 1615 C CA . ILE A 1 207 ? 0.742 11.184 -33.062 1.00 96.06 207 ILE A CA 1
ATOM 1616 C C . ILE A 1 207 ? -0.118 12.161 -33.878 1.00 96.06 207 ILE A C 1
ATOM 1618 O O . ILE A 1 207 ? 0.223 13.337 -33.880 1.00 96.06 207 ILE A O 1
ATOM 1622 N N . PRO A 1 208 ? -1.283 11.783 -34.448 1.00 95.25 208 PRO A N 1
ATOM 1623 C CA . PRO A 1 208 ? -2.091 12.729 -35.228 1.00 95.25 208 PRO A CA 1
ATOM 1624 C C . PRO A 1 208 ? -2.608 13.941 -34.436 1.00 95.25 208 PRO A C 1
ATOM 1626 O O . PRO A 1 208 ? -3.040 14.925 -35.026 1.00 95.25 208 PRO A O 1
ATOM 1629 N N . ARG A 1 209 ? -2.634 13.860 -33.097 1.00 94.56 209 ARG A N 1
ATOM 1630 C CA . ARG A 1 209 ? -3.137 14.929 -32.216 1.00 94.56 209 ARG A CA 1
ATOM 1631 C C . ARG A 1 209 ? -2.026 15.765 -31.589 1.00 94.56 209 ARG A C 1
ATOM 1633 O O . ARG A 1 209 ? -2.246 16.934 -31.297 1.00 94.56 209 ARG A O 1
ATOM 1640 N N . PHE A 1 210 ? -0.876 15.153 -31.323 1.00 94.75 210 PHE A N 1
ATOM 1641 C CA . PHE A 1 210 ? 0.189 15.728 -30.498 1.00 94.75 210 PHE A CA 1
ATOM 1642 C C . PHE A 1 210 ? 1.578 15.658 -31.157 1.00 94.75 210 PHE A C 1
ATOM 1644 O O . PHE A 1 210 ? 2.569 16.003 -30.509 1.00 94.75 210 PHE A O 1
ATOM 1651 N N . GLY A 1 211 ? 1.681 15.186 -32.403 1.00 94.69 211 GLY A N 1
ATOM 1652 C CA . GLY A 1 211 ? 2.925 15.069 -33.165 1.00 94.69 211 GLY A CA 1
ATOM 1653 C C . GLY A 1 211 ? 4.021 14.324 -32.398 1.00 94.69 211 GLY A C 1
ATOM 1654 O O . GLY A 1 211 ? 3.804 13.239 -31.848 1.00 94.69 211 GLY A O 1
ATOM 1655 N N . LEU A 1 212 ? 5.198 14.949 -32.300 1.00 95.38 212 LEU A N 1
ATOM 1656 C CA . LEU A 1 212 ? 6.374 14.438 -31.580 1.00 95.38 212 LEU A CA 1
ATOM 1657 C C . LEU A 1 212 ? 6.090 14.099 -30.107 1.00 95.38 212 LEU A C 1
ATOM 1659 O O . LEU A 1 212 ? 6.551 13.076 -29.600 1.00 95.38 212 LEU A O 1
ATOM 1663 N N . ASN A 1 213 ? 5.302 14.934 -29.422 1.00 96.62 213 ASN A N 1
ATOM 1664 C CA . ASN A 1 213 ? 4.928 14.702 -28.026 1.00 96.62 213 ASN A CA 1
ATOM 1665 C C . ASN A 1 213 ? 3.992 13.490 -27.899 1.00 96.62 213 ASN A C 1
ATOM 1667 O O . ASN A 1 213 ? 4.061 12.755 -26.915 1.00 96.62 213 ASN A O 1
ATOM 1671 N N . GLY A 1 214 ? 3.154 13.248 -28.912 1.00 95.94 214 GLY A N 1
ATOM 1672 C CA . GLY A 1 214 ? 2.304 12.063 -29.002 1.00 95.94 214 GLY A CA 1
ATOM 1673 C C . GLY A 1 214 ? 3.108 10.774 -29.143 1.00 95.94 214 GLY A C 1
ATOM 1674 O O . GLY A 1 214 ? 2.814 9.796 -28.454 1.00 95.94 214 GLY A O 1
ATOM 1675 N N . ALA A 1 215 ? 4.156 10.787 -29.971 1.00 95.31 215 ALA A N 1
ATOM 1676 C CA . ALA A 1 215 ? 5.091 9.668 -30.078 1.00 95.31 215 ALA A CA 1
ATOM 1677 C C . ALA A 1 215 ? 5.797 9.409 -28.740 1.00 95.31 215 ALA A C 1
ATOM 1679 O O . ALA A 1 215 ? 5.706 8.306 -28.215 1.00 95.31 215 ALA A O 1
ATOM 1680 N N . ALA A 1 216 ? 6.385 10.441 -28.124 1.00 96.94 216 ALA A N 1
ATOM 1681 C CA . ALA A 1 216 ? 7.073 10.311 -26.838 1.00 96.94 216 ALA A CA 1
ATOM 1682 C C . ALA A 1 216 ? 6.164 9.773 -25.719 1.00 96.94 216 ALA A C 1
ATOM 1684 O O . ALA A 1 216 ? 6.575 8.925 -24.926 1.00 96.94 216 ALA A O 1
ATOM 1685 N N . LEU A 1 217 ? 4.914 10.245 -25.656 1.00 96.88 217 LEU A N 1
ATOM 1686 C CA . LEU A 1 217 ? 3.942 9.774 -24.672 1.00 96.88 217 LEU A CA 1
ATOM 1687 C C . LEU A 1 217 ? 3.564 8.305 -24.910 1.00 96.88 217 LEU A C 1
ATOM 1689 O O . LEU A 1 217 ? 3.445 7.551 -23.945 1.00 96.88 217 LEU A O 1
ATOM 1693 N N . SER A 1 218 ? 3.421 7.895 -26.173 1.00 95.50 218 SER A N 1
ATOM 1694 C CA . SER A 1 218 ? 3.129 6.505 -26.553 1.00 95.50 218 SER A CA 1
ATOM 1695 C C . SER A 1 218 ? 4.233 5.561 -26.079 1.00 95.50 218 SER A C 1
ATOM 1697 O O . SER A 1 218 ? 3.946 4.597 -25.360 1.00 95.50 218 SER A O 1
ATOM 1699 N N . SER A 1 219 ? 5.495 5.903 -26.362 1.00 93.56 219 SER A N 1
ATOM 1700 C CA . SER A 1 219 ? 6.661 5.131 -25.926 1.00 93.56 219 SER A CA 1
ATOM 1701 C C . SER A 1 219 ? 6.741 5.059 -24.404 1.00 93.56 219 SER A C 1
ATOM 1703 O O . SER A 1 219 ? 6.899 3.973 -23.850 1.00 93.56 219 SER A O 1
ATOM 1705 N N . SER A 1 220 ? 6.592 6.192 -23.706 1.00 95.31 220 SER A N 1
ATOM 1706 C CA . SER A 1 220 ? 6.664 6.245 -22.241 1.00 95.31 220 SER A CA 1
ATOM 1707 C C . SER A 1 220 ? 5.566 5.416 -21.577 1.00 95.31 220 SER A C 1
ATOM 1709 O O . SER A 1 220 ? 5.842 4.654 -20.651 1.00 95.31 220 SER A O 1
ATOM 1711 N N . VAL A 1 221 ? 4.322 5.516 -22.054 1.00 94.56 221 VAL A N 1
ATOM 1712 C CA . VAL A 1 221 ? 3.198 4.739 -21.510 1.00 94.56 221 VAL A CA 1
ATOM 1713 C C . VAL A 1 221 ? 3.375 3.252 -21.800 1.00 94.56 221 VAL A C 1
ATOM 1715 O O . VAL A 1 221 ? 3.171 2.432 -20.900 1.00 94.56 221 VAL A O 1
ATOM 1718 N N . SER A 1 222 ? 3.790 2.888 -23.015 1.00 92.62 222 SER A N 1
ATOM 1719 C CA . SER A 1 222 ? 4.101 1.499 -23.357 1.00 92.62 222 SER A CA 1
ATOM 1720 C C . SER A 1 222 ? 5.197 0.936 -22.450 1.00 92.62 222 SER A C 1
ATOM 1722 O O . SER A 1 222 ? 5.000 -0.112 -21.830 1.00 92.62 222 SER A O 1
ATOM 1724 N N . LEU A 1 223 ? 6.302 1.673 -22.296 1.00 91.06 223 LEU A N 1
ATOM 1725 C CA . LEU A 1 223 ? 7.453 1.309 -21.473 1.00 91.06 223 LEU A CA 1
ATOM 1726 C C . LEU A 1 223 ? 7.062 1.014 -20.021 1.00 91.06 223 LEU A C 1
ATOM 1728 O O . LEU A 1 223 ? 7.411 -0.036 -19.471 1.00 91.06 223 LEU A O 1
ATOM 1732 N N . VAL A 1 224 ? 6.287 1.915 -19.415 1.00 93.12 224 VAL A N 1
ATOM 1733 C CA . VAL A 1 224 ? 5.783 1.753 -18.045 1.00 93.12 224 VAL A CA 1
ATOM 1734 C C . VAL A 1 224 ? 4.848 0.549 -17.951 1.00 93.12 224 VAL A C 1
ATOM 1736 O O . VAL A 1 224 ? 4.930 -0.225 -16.996 1.00 93.12 224 VAL A O 1
ATOM 1739 N N . SER A 1 225 ? 3.992 0.353 -18.953 1.00 91.19 225 SER A N 1
ATOM 1740 C CA . SER A 1 225 ? 3.001 -0.724 -18.958 1.00 91.19 225 SER A CA 1
ATOM 1741 C C . SER A 1 225 ? 3.652 -2.104 -18.962 1.00 91.19 225 SER A C 1
ATOM 1743 O O . SER A 1 225 ? 3.329 -2.926 -18.104 1.00 91.19 225 SER A O 1
ATOM 1745 N N . TRP A 1 226 ? 4.602 -2.376 -19.865 1.00 90.19 226 TRP A N 1
ATOM 1746 C CA . TRP A 1 226 ? 5.264 -3.685 -19.860 1.00 90.19 226 TRP A CA 1
ATOM 1747 C C . TRP A 1 226 ? 6.222 -3.851 -18.678 1.00 90.19 226 TRP A C 1
ATOM 1749 O O . TRP A 1 226 ? 6.339 -4.961 -18.159 1.00 90.19 226 TRP A O 1
ATOM 1759 N N . SER A 1 227 ? 6.817 -2.765 -18.169 1.00 90.81 227 SER A N 1
ATOM 1760 C CA . SER A 1 227 ? 7.589 -2.799 -16.919 1.00 90.81 227 SER A CA 1
ATOM 1761 C C . SER A 1 227 ? 6.732 -3.270 -15.738 1.00 90.81 227 SER A C 1
ATOM 1763 O O . SER A 1 227 ? 7.165 -4.129 -14.978 1.00 90.81 227 SER A O 1
ATOM 1765 N N . LEU A 1 228 ? 5.491 -2.790 -15.604 1.00 90.56 228 LEU A N 1
ATOM 1766 C CA . LEU A 1 228 ? 4.560 -3.253 -14.564 1.00 90.56 228 LEU A CA 1
ATOM 1767 C C . LEU A 1 228 ? 4.216 -4.742 -14.697 1.00 90.56 228 LEU A C 1
ATOM 1769 O O . LEU A 1 228 ? 4.170 -5.456 -13.694 1.00 90.56 228 LEU A O 1
ATOM 1773 N N . VAL A 1 229 ? 4.011 -5.222 -15.926 1.00 90.81 229 VAL A N 1
ATOM 1774 C CA . VAL A 1 229 ? 3.751 -6.645 -16.195 1.00 90.81 229 VAL A CA 1
ATOM 1775 C C . VAL A 1 229 ? 4.954 -7.507 -15.798 1.00 90.81 229 VAL A C 1
ATOM 1777 O O . VAL A 1 229 ? 4.775 -8.553 -15.175 1.00 90.81 229 VAL A O 1
ATOM 1780 N N . LEU A 1 230 ? 6.182 -7.062 -16.082 1.00 90.25 230 LEU A N 1
ATOM 1781 C CA . LEU A 1 230 ? 7.389 -7.777 -15.658 1.00 90.25 230 LEU A CA 1
ATOM 1782 C C . LEU A 1 230 ? 7.513 -7.868 -14.144 1.00 90.25 230 LEU A C 1
ATOM 1784 O O . LEU A 1 230 ? 7.872 -8.919 -13.625 1.00 90.25 230 LEU A O 1
ATOM 1788 N N . VAL A 1 231 ? 7.198 -6.788 -13.435 1.00 89.00 231 VAL A N 1
ATOM 1789 C CA . VAL A 1 231 ? 7.248 -6.764 -11.969 1.00 89.00 231 VAL A CA 1
ATOM 1790 C C . VAL A 1 231 ? 6.203 -7.703 -11.376 1.00 89.00 231 VAL A C 1
ATOM 1792 O O . VAL A 1 231 ? 6.468 -8.409 -10.403 1.00 89.00 231 VAL A O 1
ATOM 1795 N N . TYR A 1 232 ? 5.012 -7.747 -11.973 1.00 85.44 232 TYR A N 1
ATOM 1796 C CA . TYR A 1 232 ? 4.000 -8.724 -11.599 1.00 85.44 232 TYR A CA 1
ATOM 1797 C C . TYR A 1 232 ? 4.522 -10.155 -11.788 1.00 85.44 232 TYR A C 1
ATOM 1799 O O . TYR A 1 232 ? 4.449 -10.960 -10.858 1.00 85.44 232 TYR A O 1
ATOM 1807 N N . PHE A 1 233 ? 5.119 -10.466 -12.944 1.00 85.62 233 PHE A N 1
ATOM 1808 C CA . PHE A 1 233 ? 5.694 -11.787 -13.197 1.00 85.62 233 PHE A CA 1
ATOM 1809 C C . PHE A 1 233 ? 6.855 -12.125 -12.256 1.00 85.62 233 PHE A C 1
ATOM 1811 O O . PHE A 1 233 ? 6.882 -13.227 -11.709 1.00 85.62 233 PHE A O 1
ATOM 1818 N N . SER A 1 234 ? 7.769 -11.194 -11.974 1.00 85.38 234 SER A N 1
ATOM 1819 C CA . SER A 1 234 ? 8.856 -11.433 -11.018 1.00 85.38 234 SER A CA 1
ATOM 1820 C C . SER A 1 234 ? 8.328 -11.673 -9.602 1.00 85.38 234 SER A C 1
ATOM 1822 O O . SER A 1 234 ? 8.832 -12.551 -8.901 1.00 85.38 234 SER A O 1
ATOM 1824 N N . ALA A 1 235 ? 7.274 -10.960 -9.194 1.00 82.25 235 ALA A N 1
ATOM 1825 C CA . ALA A 1 235 ? 6.649 -11.139 -7.890 1.00 82.25 235 ALA A CA 1
ATOM 1826 C C . ALA A 1 235 ? 5.976 -12.513 -7.751 1.00 82.25 235 ALA A C 1
ATOM 1828 O O . ALA A 1 235 ? 6.196 -13.190 -6.748 1.00 82.25 235 ALA A O 1
ATOM 1829 N N . ILE A 1 236 ? 5.190 -12.955 -8.741 1.00 77.25 236 ILE A N 1
ATOM 1830 C CA . ILE A 1 236 ? 4.479 -14.243 -8.649 1.00 77.25 236 ILE A CA 1
ATOM 1831 C C . ILE A 1 236 ? 5.403 -15.452 -8.837 1.00 77.25 236 ILE A C 1
ATOM 1833 O O . ILE A 1 236 ? 5.136 -16.505 -8.265 1.00 77.25 236 ILE A O 1
ATOM 1837 N N . ARG A 1 237 ? 6.462 -15.327 -9.649 1.00 81.31 237 ARG A N 1
ATOM 1838 C CA . ARG A 1 237 ? 7.376 -16.438 -9.955 1.00 81.31 237 ARG A CA 1
ATOM 1839 C C . ARG A 1 237 ? 8.449 -16.608 -8.891 1.00 81.31 237 ARG A C 1
ATOM 1841 O O . ARG A 1 237 ? 8.735 -17.733 -8.498 1.00 81.31 237 ARG A O 1
ATOM 1848 N N . LEU A 1 238 ? 9.038 -15.498 -8.445 1.00 81.75 238 LEU A N 1
ATOM 1849 C CA . LEU A 1 238 ? 10.257 -15.508 -7.634 1.00 81.75 238 LEU A CA 1
ATOM 1850 C C . LEU A 1 238 ? 10.054 -14.928 -6.230 1.00 81.75 238 LEU A C 1
ATOM 1852 O O . LEU A 1 238 ? 10.901 -15.129 -5.364 1.00 81.75 238 LEU A O 1
ATOM 1856 N N . GLY A 1 239 ? 8.968 -14.184 -5.984 1.00 73.75 239 GLY A N 1
ATOM 1857 C CA . GLY A 1 239 ? 8.742 -13.512 -4.700 1.00 73.75 239 GLY A CA 1
ATOM 1858 C C . GLY A 1 239 ? 9.760 -12.408 -4.383 1.00 73.75 239 GLY A C 1
ATOM 1859 O O . GLY A 1 239 ? 9.875 -12.006 -3.226 1.00 73.75 239 GLY A O 1
ATOM 1860 N N . ILE A 1 240 ? 10.503 -11.932 -5.388 1.00 76.19 240 ILE A N 1
ATOM 1861 C CA . ILE A 1 240 ? 11.549 -10.907 -5.257 1.00 76.19 240 ILE A CA 1
ATOM 1862 C C . ILE A 1 240 ? 10.979 -9.546 -5.647 1.00 76.19 240 ILE A C 1
ATOM 1864 O O . ILE A 1 240 ? 10.318 -9.407 -6.680 1.00 76.19 240 ILE A O 1
ATOM 1868 N N . ASN A 1 241 ? 11.262 -8.527 -4.834 1.00 70.00 241 ASN A N 1
ATOM 1869 C CA . ASN A 1 241 ? 10.843 -7.166 -5.134 1.00 70.00 241 ASN A CA 1
ATOM 1870 C C . ASN A 1 241 ? 11.869 -6.476 -6.040 1.00 70.00 241 ASN A C 1
ATOM 1872 O O . ASN A 1 241 ? 12.995 -6.208 -5.635 1.00 70.00 241 ASN A O 1
ATOM 1876 N N . THR A 1 242 ? 11.453 -6.135 -7.255 1.00 83.00 242 THR A N 1
ATOM 1877 C CA . THR A 1 242 ? 12.276 -5.430 -8.250 1.00 83.00 242 THR A CA 1
ATOM 1878 C C . THR A 1 242 ? 11.999 -3.926 -8.285 1.00 83.00 242 THR A C 1
ATOM 1880 O O . THR A 1 242 ? 12.377 -3.258 -9.243 1.00 83.00 242 THR A O 1
ATOM 1883 N N . THR A 1 243 ? 11.282 -3.399 -7.289 1.00 84.50 243 THR A N 1
ATOM 1884 C CA . THR A 1 243 ? 10.835 -2.002 -7.245 1.00 84.50 243 THR A CA 1
ATOM 1885 C C . THR A 1 243 ? 11.543 -1.236 -6.124 1.00 84.50 243 THR A C 1
ATOM 1887 O O . THR A 1 243 ? 11.903 -1.804 -5.090 1.00 84.50 243 THR A O 1
ATOM 1890 N N . VAL A 1 244 ? 11.698 0.080 -6.293 1.00 78.81 244 VAL A N 1
ATOM 1891 C CA . VAL A 1 244 ? 12.263 0.994 -5.275 1.00 78.81 244 VAL A CA 1
ATOM 1892 C C . VAL A 1 244 ? 11.372 1.077 -4.029 1.00 78.81 244 VAL A C 1
ATOM 1894 O O . VAL A 1 244 ? 11.847 1.293 -2.908 1.00 78.81 244 VAL A O 1
ATOM 1897 N N . LEU A 1 245 ? 10.063 0.890 -4.208 1.00 65.12 245 LEU A N 1
ATOM 1898 C CA . LEU A 1 245 ? 9.097 0.835 -3.121 1.00 65.12 245 LEU A CA 1
ATOM 1899 C C . LEU A 1 245 ? 9.187 -0.546 -2.468 1.00 65.12 245 LEU A C 1
ATOM 1901 O O . LEU A 1 245 ? 8.972 -1.564 -3.110 1.00 65.12 245 LEU A O 1
ATOM 1905 N N . LYS A 1 246 ? 9.483 -0.643 -1.171 1.00 55.44 246 LYS A N 1
ATOM 1906 C CA . LYS A 1 246 ? 9.412 -1.952 -0.506 1.00 55.44 246 LYS A CA 1
ATOM 1907 C C . LYS A 1 246 ? 7.965 -2.471 -0.552 1.00 55.44 246 LYS A C 1
ATOM 1909 O O . LYS A 1 246 ? 7.101 -1.922 0.125 1.00 55.44 246 LYS A O 1
ATOM 1914 N N . ASN A 1 247 ? 7.740 -3.580 -1.265 1.00 51.88 247 ASN A N 1
ATOM 1915 C CA . ASN A 1 247 ? 6.522 -4.403 -1.238 1.00 51.88 247 ASN A CA 1
ATOM 1916 C C . ASN A 1 247 ? 5.239 -3.812 -1.895 1.00 51.88 247 ASN A C 1
ATOM 1918 O O . ASN A 1 247 ? 4.196 -3.751 -1.237 1.00 51.88 247 ASN A O 1
ATOM 1922 N N . PRO A 1 248 ? 5.230 -3.438 -3.192 1.00 41.44 248 PRO A N 1
ATOM 1923 C CA . PRO A 1 248 ? 4.028 -2.886 -3.828 1.00 41.44 248 PRO A CA 1
ATOM 1924 C C . PRO A 1 248 ? 2.908 -3.917 -4.073 1.00 41.44 248 PRO A C 1
ATOM 1926 O O . PRO A 1 248 ? 1.756 -3.520 -4.211 1.00 41.44 248 PRO A O 1
ATOM 1929 N N . PHE A 1 249 ? 3.202 -5.226 -4.069 1.00 43.56 249 PHE A N 1
ATOM 1930 C CA . PHE A 1 249 ? 2.226 -6.295 -4.368 1.00 43.56 249 PHE A CA 1
ATOM 1931 C C . PHE A 1 249 ? 1.704 -7.064 -3.149 1.00 43.56 249 PHE A C 1
ATOM 1933 O O . PHE A 1 249 ? 0.926 -8.005 -3.304 1.00 43.56 249 PHE A O 1
ATOM 1940 N N . ARG A 1 250 ? 2.046 -6.670 -1.911 1.00 48.44 250 ARG A N 1
ATOM 1941 C CA . ARG A 1 250 ? 1.252 -7.141 -0.764 1.00 48.44 250 ARG A CA 1
ATOM 1942 C C . ARG A 1 250 ? -0.159 -6.587 -0.971 1.00 48.44 250 ARG A C 1
ATOM 1944 O O . ARG A 1 250 ? -0.287 -5.369 -1.062 1.00 48.44 250 ARG A O 1
ATOM 1951 N N . LEU A 1 251 ? -1.199 -7.432 -1.009 1.00 47.62 251 LEU A N 1
ATOM 1952 C CA . LEU A 1 251 ? -2.608 -7.011 -1.177 1.00 47.62 251 LEU A CA 1
ATOM 1953 C C . LEU A 1 251 ? -2.953 -5.755 -0.349 1.00 47.62 251 LEU A C 1
ATOM 1955 O O . LEU A 1 251 ? -3.678 -4.877 -0.804 1.00 47.62 251 LEU A O 1
ATOM 1959 N N . GLY A 1 252 ? -2.375 -5.635 0.851 1.00 51.56 252 GLY A N 1
ATOM 1960 C CA . GLY A 1 252 ? -2.533 -4.472 1.723 1.00 51.56 252 GLY A CA 1
ATOM 1961 C C . GLY A 1 252 ? -2.024 -3.135 1.161 1.00 51.56 252 GLY A C 1
ATOM 1962 O O . GLY A 1 252 ? -2.638 -2.115 1.449 1.00 51.56 252 GLY A O 1
ATOM 1963 N N . PHE A 1 253 ? -0.948 -3.096 0.365 1.00 57.47 253 PHE A N 1
ATOM 1964 C CA . PHE A 1 253 ? -0.456 -1.857 -0.257 1.00 57.47 253 PHE A CA 1
ATOM 1965 C C . PHE A 1 253 ? -1.375 -1.403 -1.391 1.00 57.47 253 PHE A C 1
ATOM 1967 O O . PHE A 1 253 ? -1.809 -0.254 -1.388 1.00 57.47 253 PHE A O 1
ATOM 1974 N N . ILE A 1 254 ? -1.745 -2.316 -2.295 1.00 61.50 254 ILE A N 1
ATOM 1975 C CA . ILE A 1 254 ? -2.698 -2.040 -3.380 1.00 61.50 254 ILE A CA 1
ATOM 1976 C C . ILE A 1 254 ? -4.024 -1.550 -2.793 1.00 61.50 254 ILE A C 1
ATOM 1978 O O . ILE A 1 254 ? -4.505 -0.487 -3.173 1.00 61.50 254 ILE A O 1
ATOM 1982 N N . ASN A 1 255 ? -4.563 -2.244 -1.786 1.00 67.06 255 ASN A N 1
ATOM 1983 C CA . ASN A 1 255 ? -5.788 -1.821 -1.106 1.00 67.06 255 ASN A CA 1
ATOM 1984 C C . ASN A 1 255 ? -5.646 -0.441 -0.455 1.00 67.06 255 ASN A C 1
ATOM 1986 O O . ASN A 1 255 ? -6.610 0.320 -0.411 1.00 67.06 255 ASN A O 1
ATOM 1990 N N . ARG A 1 256 ? -4.454 -0.083 0.035 1.00 70.81 256 ARG A N 1
ATOM 1991 C CA . ARG A 1 256 ? -4.195 1.238 0.617 1.00 70.81 256 ARG A CA 1
ATOM 1992 C C . ARG A 1 256 ? -4.125 2.332 -0.441 1.00 70.81 256 ARG A C 1
ATOM 1994 O O . ARG A 1 256 ? -4.670 3.407 -0.218 1.00 70.81 256 ARG A O 1
ATOM 2001 N N . VAL A 1 257 ? -3.511 2.061 -1.589 1.00 73.56 257 VAL A N 1
ATOM 2002 C CA . VAL A 1 257 ? -3.510 2.976 -2.739 1.00 73.56 257 VAL A CA 1
ATOM 2003 C C . VAL A 1 257 ? -4.934 3.155 -3.268 1.00 73.56 257 VAL A C 1
ATOM 2005 O O . VAL A 1 257 ? -5.393 4.288 -3.391 1.00 73.56 257 VAL A O 1
ATOM 2008 N N . ILE A 1 258 ? -5.674 2.060 -3.474 1.00 78.31 258 ILE A N 1
ATOM 2009 C CA . ILE A 1 258 ? -7.092 2.085 -3.864 1.00 78.31 258 ILE A CA 1
ATOM 2010 C C . ILE A 1 258 ? -7.910 2.882 -2.846 1.00 78.31 258 ILE A C 1
ATOM 2012 O O . ILE A 1 258 ? -8.723 3.714 -3.235 1.00 78.31 258 ILE A O 1
ATOM 2016 N N . TRP A 1 259 ? -7.683 2.687 -1.544 1.00 84.44 259 TRP A N 1
ATOM 2017 C CA . TRP A 1 259 ? -8.346 3.464 -0.499 1.00 84.44 259 TRP A CA 1
ATOM 2018 C C . TRP A 1 259 ? -8.061 4.964 -0.626 1.00 84.44 259 TRP A C 1
ATOM 2020 O O . TRP A 1 259 ? -8.989 5.774 -0.592 1.00 84.44 259 TRP A O 1
ATOM 2030 N N . ILE A 1 260 ? -6.791 5.341 -0.797 1.00 83.56 260 ILE A N 1
ATOM 2031 C CA . ILE A 1 260 ? -6.369 6.742 -0.892 1.00 83.56 260 ILE A CA 1
ATOM 2032 C C . ILE A 1 260 ? -6.979 7.420 -2.122 1.00 83.56 260 ILE A C 1
ATOM 2034 O O . ILE A 1 260 ? -7.472 8.543 -1.981 1.00 83.56 260 ILE A O 1
ATOM 2038 N N . LEU A 1 261 ? -6.949 6.751 -3.278 1.00 80.00 261 LEU A N 1
ATOM 2039 C CA . LEU A 1 261 ? -7.372 7.305 -4.566 1.00 80.00 261 LEU A CA 1
ATOM 2040 C C . LEU A 1 261 ? -8.892 7.247 -4.775 1.00 80.00 261 LEU A C 1
ATOM 2042 O O . LEU A 1 261 ? -9.475 8.214 -5.252 1.00 80.00 261 LEU A O 1
ATOM 2046 N N . ILE A 1 262 ? -9.532 6.133 -4.411 1.00 84.56 262 ILE A N 1
ATOM 2047 C CA . ILE A 1 262 ? -10.928 5.828 -4.768 1.00 84.56 262 ILE A CA 1
ATOM 2048 C C . ILE A 1 262 ? -11.782 5.601 -3.518 1.00 84.56 262 ILE A C 1
ATOM 2050 O O . ILE A 1 262 ? -12.831 6.225 -3.356 1.00 84.56 262 ILE A O 1
ATOM 2054 N N . GLY A 1 263 ? -11.338 4.728 -2.608 1.00 83.06 263 GLY A N 1
ATOM 2055 C CA . GLY A 1 263 ? -12.154 4.235 -1.493 1.00 83.06 263 GLY A CA 1
ATOM 2056 C C . GLY A 1 263 ? -12.692 5.340 -0.583 1.00 83.06 263 GLY A C 1
ATOM 2057 O O . GLY A 1 263 ? -13.885 5.358 -0.285 1.00 83.06 263 GLY A O 1
ATOM 2058 N N . ARG A 1 264 ? -11.857 6.321 -0.208 1.00 87.12 264 ARG A N 1
ATOM 2059 C CA . ARG A 1 264 ? -12.291 7.469 0.615 1.00 87.12 264 ARG A CA 1
ATOM 2060 C C . ARG A 1 264 ? -13.394 8.284 -0.050 1.00 87.12 264 ARG A C 1
ATOM 2062 O O . ARG A 1 264 ? -14.330 8.707 0.625 1.00 87.12 264 ARG A O 1
ATOM 2069 N N . TYR A 1 265 ? -13.273 8.519 -1.354 1.00 84.50 265 TYR A N 1
ATOM 2070 C CA . TYR A 1 265 ? -14.257 9.290 -2.106 1.00 84.50 265 TYR A CA 1
ATOM 2071 C C . TYR A 1 265 ? -15.565 8.506 -2.259 1.00 84.50 265 TYR A C 1
ATOM 2073 O O . TYR A 1 265 ? -16.631 9.041 -1.967 1.00 84.50 265 TYR A O 1
ATOM 2081 N N . ALA A 1 266 ? -15.484 7.213 -2.585 1.00 85.94 266 ALA A N 1
ATOM 2082 C CA . ALA A 1 266 ? -16.646 6.329 -2.655 1.00 85.94 266 ALA A CA 1
ATOM 2083 C C . ALA A 1 266 ? -17.419 6.277 -1.323 1.00 85.94 266 ALA A C 1
ATOM 2085 O O . ALA A 1 266 ? -18.643 6.381 -1.305 1.00 85.94 266 ALA A O 1
ATOM 2086 N N . TYR A 1 267 ? -16.715 6.194 -0.191 1.00 85.88 267 TYR A N 1
ATOM 2087 C CA . TYR A 1 267 ? -17.340 6.224 1.135 1.00 85.88 267 TYR A CA 1
ATOM 2088 C C . TYR A 1 267 ? -17.993 7.572 1.453 1.00 85.88 267 TYR A C 1
ATOM 2090 O O . TYR A 1 267 ? -19.063 7.602 2.055 1.00 85.88 267 TYR A O 1
ATOM 2098 N N . LYS A 1 268 ? -17.386 8.681 1.017 1.00 86.81 268 LYS A N 1
ATOM 2099 C CA . LYS A 1 268 ? -17.960 10.024 1.162 1.00 86.81 268 LYS A CA 1
ATOM 2100 C C . LYS A 1 268 ? -19.263 10.195 0.371 1.00 86.81 268 LYS A C 1
ATOM 2102 O O . LYS A 1 268 ? -20.126 10.942 0.814 1.00 86.81 268 LYS A O 1
ATOM 2107 N N . LEU A 1 269 ? -19.404 9.513 -0.769 1.00 86.31 269 LEU A N 1
ATOM 2108 C CA . LEU A 1 269 ? -20.653 9.478 -1.540 1.00 86.31 269 LEU A CA 1
ATOM 2109 C C . LEU A 1 269 ? -21.705 8.559 -0.907 1.00 86.31 269 LEU A C 1
ATOM 2111 O O . LEU A 1 269 ? -22.893 8.856 -0.975 1.00 86.31 269 LEU A O 1
ATOM 2115 N N . LYS A 1 270 ? -21.274 7.447 -0.301 1.00 87.12 270 LYS A N 1
ATOM 2116 C CA . LYS A 1 270 ? -22.172 6.433 0.264 1.00 87.12 270 LYS A CA 1
ATOM 2117 C C . LYS A 1 270 ? -22.783 6.830 1.613 1.00 87.12 270 LYS A C 1
ATOM 2119 O O . LYS A 1 270 ? -23.938 6.498 1.853 1.00 87.12 270 LYS A O 1
ATOM 2124 N N . TYR A 1 271 ? -22.022 7.490 2.488 1.00 88.38 271 TYR A N 1
ATOM 2125 C CA . TYR A 1 271 ? -22.427 7.755 3.875 1.00 88.38 271 TYR A CA 1
ATOM 2126 C C . TYR A 1 271 ? -22.529 9.252 4.177 1.00 88.38 271 TYR A C 1
ATOM 2128 O O . TYR A 1 271 ? -21.642 10.043 3.834 1.00 88.38 271 TYR A O 1
ATOM 2136 N N . LYS A 1 272 ? -23.587 9.652 4.889 1.00 85.44 272 LYS A N 1
ATOM 2137 C CA . LYS A 1 272 ? -23.841 11.058 5.233 1.00 85.44 272 LYS A CA 1
ATOM 2138 C C . LYS A 1 272 ? -22.770 11.596 6.181 1.00 85.44 272 LYS A C 1
ATOM 2140 O O . LYS A 1 272 ? -22.458 10.993 7.206 1.00 85.44 272 LYS A O 1
ATOM 2145 N N . LYS A 1 273 ? -22.232 12.776 5.844 1.00 86.19 273 LYS A N 1
ATOM 2146 C CA . LYS A 1 273 ? -21.194 13.503 6.607 1.00 86.19 273 LYS A CA 1
ATOM 2147 C C . LYS A 1 273 ? -19.962 12.653 6.977 1.00 86.19 273 LYS A C 1
ATOM 2149 O O . LYS A 1 273 ? -19.273 12.965 7.947 1.00 86.19 273 LYS A O 1
ATOM 2154 N N . PHE A 1 274 ? -19.645 11.620 6.193 1.00 88.38 274 PHE A N 1
ATOM 2155 C CA . PHE A 1 274 ? -18.425 10.839 6.382 1.00 88.38 274 PHE A CA 1
ATOM 2156 C C . PHE A 1 274 ? -17.171 11.694 6.162 1.00 88.38 274 PHE A C 1
ATOM 2158 O O . PHE A 1 274 ? -17.068 12.453 5.193 1.00 88.38 274 PHE A O 1
ATOM 2165 N N . ASN A 1 275 ? -16.189 11.546 7.052 1.00 86.25 275 ASN A N 1
ATOM 2166 C CA . ASN A 1 275 ? -14.904 12.229 6.949 1.00 86.25 275 ASN A CA 1
ATOM 2167 C C . ASN A 1 275 ? -13.760 11.281 7.325 1.00 86.25 275 ASN A C 1
ATOM 2169 O O . ASN A 1 275 ? -13.770 10.691 8.407 1.00 86.25 275 ASN A O 1
ATOM 2173 N N . ALA A 1 276 ? -12.766 11.169 6.440 1.00 88.44 276 ALA A N 1
ATOM 2174 C CA . ALA A 1 276 ? -11.551 10.401 6.666 1.00 88.44 276 ALA A CA 1
ATOM 2175 C C . ALA A 1 276 ? -10.298 11.179 6.244 1.00 88.44 276 ALA A C 1
ATOM 2177 O O . ALA A 1 276 ? -10.206 11.694 5.125 1.00 88.44 276 ALA A O 1
ATOM 2178 N N . HIS A 1 277 ? -9.293 11.211 7.120 1.00 89.00 277 HIS A N 1
ATOM 2179 C CA . HIS A 1 277 ? -8.000 11.835 6.829 1.00 89.00 277 HIS A CA 1
ATOM 2180 C C . HIS A 1 277 ? -7.203 11.053 5.756 1.00 89.00 277 HIS A C 1
ATOM 2182 O O . HIS A 1 277 ? -7.416 9.858 5.560 1.00 89.00 277 HIS A O 1
ATOM 2188 N N . LEU A 1 278 ? -6.252 11.704 5.068 1.00 84.06 278 LEU A N 1
ATOM 2189 C CA . LEU A 1 278 ? -5.408 11.095 4.016 1.00 84.06 278 LEU A CA 1
ATOM 2190 C C . LEU A 1 278 ? -4.634 9.863 4.504 1.00 84.06 278 LEU A C 1
ATOM 2192 O O . LEU A 1 278 ? -4.610 8.829 3.847 1.00 84.06 278 LEU A O 1
ATOM 2196 N N . ASN A 1 279 ? -4.043 9.966 5.693 1.00 87.38 279 ASN A N 1
ATOM 2197 C CA . ASN A 1 279 ? -3.312 8.877 6.342 1.00 87.38 279 ASN A CA 1
ATOM 2198 C C . ASN A 1 279 ? -4.239 7.933 7.134 1.00 87.38 279 ASN A C 1
ATOM 2200 O O . ASN A 1 279 ? -4.029 7.708 8.323 1.00 87.38 279 ASN A O 1
ATOM 2204 N N . THR A 1 280 ? -5.300 7.438 6.505 1.00 91.88 280 THR A N 1
ATOM 2205 C CA . THR A 1 280 ? -6.195 6.418 7.078 1.00 91.88 280 THR A CA 1
ATOM 2206 C C . THR A 1 280 ? -6.225 5.195 6.179 1.00 91.88 280 THR A C 1
ATOM 2208 O O . THR A 1 280 ? -5.796 5.255 5.026 1.00 91.88 280 THR A O 1
ATOM 2211 N N . TYR A 1 281 ? -6.723 4.079 6.695 1.00 92.00 281 TYR A N 1
ATOM 2212 C CA . TYR A 1 281 ? -7.046 2.908 5.889 1.00 92.00 281 TYR A CA 1
ATOM 2213 C C . TYR A 1 281 ? -8.287 2.219 6.437 1.00 92.00 281 TYR A C 1
ATOM 2215 O O . TYR A 1 281 ? -8.377 1.979 7.641 1.00 92.00 281 TYR A O 1
ATOM 2223 N N . VAL A 1 282 ? -9.208 1.870 5.544 1.00 91.75 282 VAL A N 1
ATOM 2224 C CA . VAL A 1 282 ? -10.377 1.046 5.847 1.00 91.75 282 VAL A CA 1
ATOM 2225 C C . VAL A 1 282 ? -10.408 -0.082 4.827 1.00 91.75 282 VAL A C 1
ATOM 2227 O O . VAL A 1 282 ? -10.437 0.167 3.621 1.00 91.75 282 VAL A O 1
ATOM 2230 N N . SER A 1 283 ? -10.343 -1.325 5.300 1.00 88.75 283 SER A N 1
ATOM 2231 C CA . SER A 1 283 ? -10.412 -2.494 4.425 1.00 88.75 283 SER A CA 1
ATOM 2232 C C . SER A 1 283 ? -11.769 -2.589 3.716 1.00 88.75 283 SER A C 1
ATOM 2234 O O . SER A 1 283 ? -12.782 -2.252 4.330 1.00 88.75 283 SER A O 1
ATOM 2236 N N . PRO A 1 284 ? -11.836 -3.150 2.496 1.00 81.75 284 PRO A N 1
ATOM 2237 C CA . PRO A 1 284 ? -13.102 -3.363 1.786 1.00 81.75 284 PRO A CA 1
ATOM 2238 C C . PRO A 1 284 ? -14.135 -4.213 2.543 1.00 81.75 284 PRO A C 1
ATOM 2240 O O . PRO A 1 284 ? -15.327 -4.067 2.303 1.00 81.75 284 PRO A O 1
ATOM 2243 N N . SER A 1 285 ? -13.691 -5.077 3.460 1.00 84.75 285 SER A N 1
ATOM 2244 C CA . SER A 1 285 ? -14.556 -5.899 4.317 1.00 84.75 285 SER A CA 1
ATOM 2245 C C . SER A 1 285 ? -15.192 -5.138 5.486 1.00 84.75 285 SER A C 1
ATOM 2247 O O . SER A 1 285 ? -16.010 -5.702 6.206 1.00 84.75 285 SER A O 1
ATOM 2249 N N . SER A 1 286 ? -14.822 -3.876 5.706 1.00 90.88 286 SER A N 1
ATOM 2250 C CA . SER A 1 286 ? -15.385 -3.057 6.780 1.00 90.88 286 SER A CA 1
ATOM 2251 C C . SER A 1 286 ? -16.692 -2.390 6.351 1.00 90.88 286 SER A C 1
ATOM 2253 O O . SER A 1 286 ? -16.871 -2.027 5.189 1.00 90.88 286 SER A O 1
ATOM 2255 N N . SER A 1 287 ? -17.592 -2.166 7.306 1.00 92.19 287 SER A N 1
ATOM 2256 C CA . SER A 1 287 ? -18.859 -1.460 7.101 1.00 92.19 287 SER A CA 1
ATOM 2257 C C . SER A 1 287 ? -18.977 -0.284 8.067 1.00 92.19 287 SER A C 1
ATOM 2259 O O . SER A 1 287 ? -18.665 -0.387 9.248 1.00 92.19 287 SER A O 1
ATOM 2261 N N . LEU A 1 288 ? -19.400 0.874 7.570 1.00 93.69 288 LEU A N 1
ATOM 2262 C CA . LEU A 1 288 ? -19.566 2.079 8.384 1.00 93.69 288 LEU A CA 1
ATOM 2263 C C . LEU A 1 288 ? -21.018 2.540 8.291 1.00 93.69 288 LEU A C 1
ATOM 2265 O O . LEU A 1 288 ? -21.701 2.221 7.320 1.00 93.69 288 LEU A O 1
ATOM 2269 N N . ASN A 1 289 ? -21.479 3.270 9.298 1.00 92.75 289 ASN A N 1
ATOM 2270 C CA . ASN A 1 289 ? -22.769 3.950 9.279 1.00 92.75 289 ASN A CA 1
ATOM 2271 C C . ASN A 1 289 ? -22.586 5.456 8.996 1.00 92.75 289 ASN A C 1
ATOM 2273 O O . ASN A 1 289 ? -21.465 5.944 8.817 1.00 92.75 289 ASN A O 1
ATOM 2277 N N . ASP A 1 290 ? -23.689 6.198 8.962 1.00 91.50 290 ASP A N 1
ATOM 2278 C CA . ASP A 1 290 ? -23.678 7.648 8.788 1.00 91.50 290 ASP A CA 1
ATOM 2279 C C . ASP A 1 290 ? -23.032 8.368 9.988 1.00 91.50 290 ASP A C 1
ATOM 2281 O O . ASP A 1 290 ? -23.016 7.873 11.117 1.00 91.50 290 ASP A O 1
ATOM 2285 N N . TYR A 1 291 ? -22.515 9.579 9.754 1.00 93.62 291 TYR A N 1
ATOM 2286 C CA . TYR A 1 291 ? -21.898 10.437 10.779 1.00 93.62 291 TYR A CA 1
ATOM 2287 C C . TYR A 1 291 ? -20.668 9.825 11.473 1.00 93.62 291 TYR A C 1
ATOM 2289 O O . TYR A 1 291 ? -20.330 10.199 12.596 1.00 93.62 291 TYR A O 1
ATOM 2297 N N . VAL A 1 292 ? -19.974 8.901 10.804 1.00 94.94 292 VAL A N 1
ATOM 2298 C CA . VAL A 1 292 ? -18.705 8.336 11.281 1.00 94.94 292 VAL A CA 1
ATOM 2299 C C . VAL A 1 292 ? -17.527 9.225 10.877 1.00 94.94 292 VAL A C 1
ATOM 2301 O O . VAL A 1 292 ? -17.398 9.633 9.717 1.00 94.94 292 VAL A O 1
ATOM 2304 N N . ARG A 1 293 ? -16.617 9.478 11.827 1.00 95.25 293 ARG A N 1
ATOM 2305 C CA . ARG A 1 293 ? -15.378 10.237 11.593 1.00 95.25 293 ARG A CA 1
ATOM 2306 C C . ARG A 1 293 ? -14.137 9.384 11.842 1.00 95.25 293 ARG A C 1
ATOM 2308 O O . ARG A 1 293 ? -13.893 8.937 12.960 1.00 95.25 293 ARG A O 1
ATOM 2315 N N . ILE A 1 294 ? -13.301 9.253 10.814 1.00 95.62 294 ILE A N 1
ATOM 2316 C CA . ILE A 1 294 ? -12.023 8.537 10.866 1.00 95.62 294 ILE A CA 1
ATOM 2317 C C . ILE A 1 294 ? -10.864 9.541 10.829 1.00 95.62 294 ILE A C 1
ATOM 2319 O O . ILE A 1 294 ? -10.482 10.091 9.793 1.00 95.62 294 ILE A O 1
ATOM 2323 N N . GLY A 1 295 ? -10.294 9.802 11.996 1.00 93.06 295 GLY A N 1
ATOM 2324 C CA . GLY A 1 295 ? -9.157 10.688 12.194 1.00 93.06 295 GLY A CA 1
ATOM 2325 C C . GLY A 1 295 ? -7.829 10.110 11.702 1.00 93.06 295 GLY A C 1
ATOM 2326 O O . GLY A 1 295 ? -7.713 8.919 11.407 1.00 93.06 295 GLY A O 1
ATOM 2327 N N . SER A 1 296 ? -6.812 10.969 11.611 1.00 93.00 296 SER A N 1
ATOM 2328 C CA . SER A 1 296 ? -5.477 10.630 11.100 1.00 93.00 296 SER A CA 1
ATOM 2329 C C . SER A 1 296 ? -4.845 9.443 11.832 1.00 93.00 296 SER A C 1
ATOM 2331 O O . SER A 1 296 ? -5.018 9.277 13.035 1.00 93.00 296 SER A O 1
ATOM 2333 N N . GLY A 1 297 ? -4.117 8.600 11.094 1.00 91.12 297 GLY A N 1
ATOM 2334 C CA . GLY A 1 297 ? -3.401 7.450 11.651 1.00 91.12 297 GLY A CA 1
ATOM 2335 C C . GLY A 1 297 ? -4.277 6.237 11.971 1.00 91.12 297 GLY A C 1
ATOM 2336 O O . GLY A 1 297 ? -3.764 5.269 12.517 1.00 91.12 297 GLY A O 1
ATOM 2337 N N . THR A 1 298 ? -5.575 6.272 11.650 1.00 96.12 298 THR A N 1
ATOM 2338 C CA . THR A 1 298 ? -6.496 5.166 11.946 1.00 96.12 298 THR A CA 1
ATOM 2339 C C . THR A 1 298 ? -6.442 4.070 10.876 1.00 96.12 298 THR A C 1
ATOM 2341 O O . THR A 1 298 ? -6.554 4.360 9.679 1.00 96.12 298 THR A O 1
ATOM 2344 N N . HIS A 1 299 ? -6.341 2.810 11.308 1.00 95.12 299 HIS A N 1
ATOM 2345 C CA . HIS A 1 299 ? -6.398 1.615 10.456 1.00 95.12 299 HIS A CA 1
ATOM 2346 C C . HIS A 1 299 ? -7.521 0.689 10.914 1.00 95.12 299 HIS A C 1
ATOM 2348 O O . HIS A 1 299 ? -7.499 0.192 12.039 1.00 95.12 299 HIS A O 1
ATOM 2354 N N . LEU A 1 300 ? -8.477 0.431 10.025 1.00 95.06 300 LEU A N 1
ATOM 2355 C CA . LEU A 1 300 ? -9.614 -0.452 10.266 1.00 95.06 300 LEU A CA 1
ATOM 2356 C C . LEU A 1 300 ? -9.538 -1.659 9.330 1.00 95.06 300 LEU A C 1
ATOM 2358 O O . LEU A 1 300 ? -9.523 -1.487 8.108 1.00 95.06 300 LEU A O 1
ATOM 2362 N N . ASN A 1 301 ? -9.514 -2.865 9.892 1.00 92.56 301 ASN A N 1
ATOM 2363 C CA . ASN A 1 301 ? -9.479 -4.112 9.131 1.00 92.56 301 ASN A CA 1
ATOM 2364 C C . ASN A 1 301 ? -10.599 -5.065 9.568 1.00 92.56 301 ASN A C 1
ATOM 2366 O O . ASN A 1 301 ? -10.575 -5.550 10.694 1.00 92.56 301 ASN A O 1
ATOM 2370 N N . ASN A 1 302 ? -11.559 -5.356 8.690 1.00 92.88 302 ASN A N 1
ATOM 2371 C CA . ASN A 1 302 ? -12.747 -6.148 9.018 1.00 92.88 302 ASN A CA 1
ATOM 2372 C C . ASN A 1 302 ? -13.494 -5.589 10.247 1.00 92.88 302 ASN A C 1
ATOM 2374 O O . ASN A 1 302 ? -13.606 -6.254 11.277 1.00 92.88 302 ASN A O 1
ATOM 2378 N N . VAL A 1 303 ? -13.923 -4.325 10.171 1.00 95.88 303 VAL A N 1
ATOM 2379 C CA . VAL A 1 303 ? -14.574 -3.620 11.287 1.00 95.88 303 VAL A CA 1
ATOM 2380 C C . VAL A 1 303 ? -15.936 -3.083 10.869 1.00 95.88 303 VAL A C 1
ATOM 2382 O O . VAL A 1 303 ? -16.058 -2.489 9.800 1.00 95.88 303 VAL A O 1
ATOM 2385 N N . SER A 1 304 ? -16.940 -3.227 11.734 1.00 96.88 304 SER A N 1
ATOM 2386 C CA . SER A 1 304 ? -18.223 -2.528 11.590 1.00 96.88 304 SER A CA 1
ATOM 2387 C C . SER A 1 304 ? -18.339 -1.384 12.599 1.00 96.88 304 SER A C 1
ATOM 2389 O O . SER A 1 304 ? -18.100 -1.627 13.781 1.00 96.88 304 SER A O 1
ATOM 2391 N N . ILE A 1 305 ? -18.729 -0.178 12.174 1.00 97.56 305 ILE A N 1
ATOM 2392 C CA . ILE A 1 305 ? -18.852 1.002 13.055 1.00 97.56 305 ILE A CA 1
ATOM 2393 C C . ILE A 1 305 ? -20.262 1.602 12.993 1.00 97.56 305 ILE A C 1
ATOM 2395 O O . ILE A 1 305 ? -20.769 1.882 11.905 1.00 97.56 305 ILE A O 1
ATOM 2399 N N . GLY A 1 306 ? -20.869 1.821 14.163 1.00 97.06 306 GLY A N 1
ATOM 2400 C CA . GLY A 1 306 ? -22.165 2.480 14.339 1.00 97.06 306 GLY A CA 1
ATOM 2401 C C . GLY A 1 306 ? -22.144 3.995 14.109 1.00 97.06 306 GLY A C 1
ATOM 2402 O O . GLY A 1 306 ? -21.093 4.614 13.954 1.00 97.06 306 GLY A O 1
ATOM 2403 N N . LYS A 1 307 ? -23.333 4.604 14.063 1.00 95.56 307 LYS A N 1
ATOM 2404 C CA . LYS A 1 307 ? -23.497 6.033 13.746 1.00 95.56 307 LYS A CA 1
ATOM 2405 C C . LYS A 1 307 ? -22.907 6.929 14.835 1.00 95.56 307 LYS A C 1
ATOM 2407 O O . LYS A 1 307 ? -22.839 6.532 15.996 1.00 95.56 307 LYS A O 1
ATOM 2412 N N . CYS A 1 308 ? -22.513 8.147 14.471 1.00 96.00 308 CYS A N 1
ATOM 2413 C CA . CYS A 1 308 ? -22.004 9.156 15.415 1.00 96.00 308 CYS A CA 1
ATOM 2414 C C . CYS A 1 308 ? -20.765 8.716 16.224 1.00 96.00 308 CYS A C 1
ATOM 2416 O O . CYS A 1 308 ? -20.506 9.255 17.296 1.00 96.00 308 CYS A O 1
ATOM 2418 N N . THR A 1 309 ? -19.994 7.753 15.717 1.00 97.75 309 THR A N 1
ATOM 2419 C CA . THR A 1 309 ? -18.755 7.276 16.343 1.00 97.75 309 THR A CA 1
ATOM 2420 C C . THR A 1 309 ? -17.540 7.934 15.694 1.00 97.75 309 THR A C 1
ATOM 2422 O O . THR A 1 309 ? -17.454 8.037 14.464 1.00 97.75 309 THR A O 1
ATOM 2425 N N . TYR A 1 310 ? -16.566 8.351 16.508 1.00 97.56 310 TYR A N 1
ATOM 2426 C CA . TYR A 1 310 ? -15.288 8.860 16.012 1.00 97.56 310 TYR A CA 1
ATOM 2427 C C . TYR A 1 310 ? -14.097 8.065 16.543 1.00 97.56 310 TYR A C 1
ATOM 2429 O O . TYR A 1 310 ? -14.075 7.599 17.682 1.00 97.56 310 TYR A O 1
ATOM 2437 N N . ILE A 1 311 ? -13.078 7.943 15.692 1.00 97.62 311 ILE A N 1
ATOM 2438 C CA . ILE A 1 311 ? -11.833 7.238 15.997 1.00 97.62 311 ILE A CA 1
ATOM 2439 C C . ILE A 1 311 ? -10.662 8.085 15.520 1.00 97.62 311 ILE A C 1
ATOM 2441 O O . ILE A 1 311 ? -10.692 8.588 14.399 1.00 97.62 311 ILE A O 1
ATOM 2445 N N . VAL A 1 312 ? -9.621 8.243 16.336 1.00 96.31 312 VAL A N 1
ATOM 2446 C CA . VAL A 1 312 ? -8.390 8.939 15.939 1.00 96.31 312 VAL A CA 1
ATOM 2447 C C . VAL A 1 312 ? -7.187 8.046 16.224 1.00 96.31 312 VAL A C 1
ATOM 2449 O O . VAL A 1 312 ? -7.109 7.446 17.286 1.00 96.31 312 VAL A O 1
ATOM 2452 N N . ASN A 1 313 ? -6.237 7.964 15.294 1.00 96.69 313 ASN A N 1
ATOM 2453 C CA . ASN A 1 313 ? -4.942 7.303 15.467 1.00 96.69 313 ASN A CA 1
ATOM 2454 C C . ASN A 1 313 ? -4.990 5.913 16.137 1.00 96.69 313 ASN A C 1
ATOM 2456 O O . ASN A 1 313 ? -4.164 5.615 16.996 1.00 96.69 313 ASN A O 1
ATOM 2460 N N . ALA A 1 314 ? -5.973 5.081 15.789 1.00 97.19 314 ALA A N 1
ATOM 2461 C CA . ALA A 1 314 ? -6.194 3.775 16.413 1.00 97.19 314 ALA A CA 1
ATOM 2462 C C . ALA A 1 314 ? -6.105 2.634 15.393 1.00 97.19 314 ALA A C 1
ATOM 2464 O O . ALA A 1 314 ? -6.320 2.830 14.195 1.00 97.19 314 ALA A O 1
ATOM 2465 N N . LYS A 1 315 ? -5.831 1.418 15.868 1.00 97.50 315 LYS A N 1
ATOM 2466 C CA . LYS A 1 315 ? -5.905 0.207 15.045 1.00 97.50 315 LYS A CA 1
ATOM 2467 C C . LYS A 1 315 ? -7.020 -0.679 15.567 1.00 97.50 315 LYS A C 1
ATOM 2469 O O . LYS A 1 315 ? -6.978 -1.105 16.716 1.00 97.50 315 LYS A O 1
ATOM 2474 N N . CYS A 1 316 ? -7.996 -0.955 14.715 1.00 96.88 316 CYS A N 1
ATOM 2475 C CA . CYS A 1 316 ? -9.103 -1.848 15.037 1.00 96.88 316 CYS A CA 1
ATOM 2476 C C . CYS A 1 316 ? -9.129 -2.973 14.008 1.00 96.88 316 CYS A C 1
ATOM 2478 O O . CYS A 1 316 ? -9.113 -2.707 12.802 1.00 96.88 316 CYS A O 1
ATOM 2480 N N . SER A 1 317 ? -9.153 -4.215 14.474 1.00 95.06 317 SER A N 1
ATOM 2481 C CA . SER A 1 317 ? -9.149 -5.390 13.609 1.00 95.06 317 SER A CA 1
ATOM 2482 C C . SER A 1 317 ? -10.151 -6.418 14.107 1.00 95.06 317 SER A C 1
ATOM 2484 O O . SER A 1 317 ? -10.173 -6.719 15.295 1.00 95.06 317 SER A O 1
ATOM 2486 N N . ASN A 1 318 ? -10.958 -6.966 13.196 1.00 94.12 318 ASN A N 1
ATOM 2487 C CA . ASN A 1 318 ? -11.973 -7.975 13.507 1.00 94.12 318 ASN A CA 1
ATOM 2488 C C . ASN A 1 318 ? -12.894 -7.544 14.664 1.00 94.12 318 ASN A C 1
ATOM 2490 O O . ASN A 1 318 ? -13.015 -8.239 15.670 1.00 94.12 318 ASN A O 1
ATOM 2494 N N . ALA A 1 319 ? -13.495 -6.358 14.553 1.00 97.00 319 ALA A N 1
ATOM 2495 C CA . ALA A 1 319 ? -14.232 -5.748 15.657 1.00 97.00 319 ALA A CA 1
ATOM 2496 C C . ALA A 1 319 ? -15.577 -5.155 15.224 1.00 97.00 319 ALA A C 1
ATOM 2498 O O . ALA A 1 319 ? -15.732 -4.658 14.108 1.00 97.00 319 ALA A O 1
ATOM 2499 N N . LYS A 1 320 ? -16.544 -5.146 16.141 1.00 98.19 320 LYS A N 1
ATOM 2500 C CA . LYS A 1 320 ? -17.814 -4.430 15.990 1.00 98.19 320 LYS A CA 1
ATOM 2501 C C . LYS A 1 320 ? -17.874 -3.310 17.013 1.00 98.19 320 LYS A C 1
ATOM 2503 O O . LYS A 1 320 ? -17.827 -3.586 18.200 1.00 98.19 320 LYS A O 1
ATOM 2508 N N . ILE A 1 321 ? -17.977 -2.069 16.552 1.00 98.56 321 ILE A N 1
ATOM 2509 C CA . ILE A 1 321 ? -18.044 -0.873 17.391 1.00 98.56 321 ILE A CA 1
ATOM 2510 C C . ILE A 1 321 ? -19.431 -0.255 17.242 1.00 98.56 321 ILE A C 1
ATOM 2512 O O . ILE A 1 321 ? -19.878 -0.001 16.122 1.00 98.56 321 ILE A O 1
ATOM 2516 N N . GLY A 1 322 ? -20.115 -0.033 18.362 1.00 98.25 322 GLY A N 1
ATOM 2517 C CA . GLY A 1 322 ? -21.445 0.557 18.400 1.00 98.25 322 GLY A CA 1
ATOM 2518 C C . GLY A 1 322 ? -21.488 2.033 18.007 1.00 98.25 322 GLY A C 1
ATOM 2519 O O . GLY A 1 322 ? -20.546 2.611 17.454 1.00 98.25 322 GLY A O 1
ATOM 2520 N N . SER A 1 323 ? -22.654 2.622 18.244 1.00 98.31 323 SER A N 1
ATOM 2521 C CA . SER A 1 323 ? -22.955 4.019 17.937 1.00 98.31 323 SER A CA 1
ATOM 2522 C C . SER A 1 323 ? -22.563 4.935 19.096 1.00 98.31 323 SER A C 1
ATOM 2524 O O . SER A 1 323 ? -22.562 4.505 20.246 1.00 98.31 323 SER A O 1
ATOM 2526 N N . PHE A 1 324 ? -22.298 6.208 18.800 1.00 97.75 324 PHE A N 1
ATOM 2527 C CA . PHE A 1 324 ? -21.952 7.243 19.786 1.00 97.75 324 PHE A CA 1
ATOM 2528 C C . PHE A 1 324 ? -20.672 6.953 20.587 1.00 97.75 324 PHE A C 1
ATOM 2530 O O . PHE A 1 324 ? -20.514 7.416 21.712 1.00 97.75 324 PHE A O 1
ATOM 2537 N N . CYS A 1 325 ? -19.734 6.195 20.015 1.00 98.56 325 CYS A N 1
ATOM 2538 C CA . CYS A 1 325 ? -18.490 5.853 20.695 1.00 98.56 325 CYS A CA 1
ATOM 2539 C C . CYS A 1 325 ? -17.394 6.900 20.461 1.00 98.56 325 CYS A C 1
ATOM 2541 O O . CYS A 1 325 ? -17.259 7.482 19.379 1.00 98.56 325 CYS A O 1
ATOM 2543 N N . SER A 1 326 ? -16.562 7.075 21.483 1.00 98.50 326 SER A N 1
ATOM 2544 C CA . SER A 1 326 ? -15.436 8.006 21.501 1.00 98.50 326 SER A CA 1
ATOM 2545 C C . SER A 1 326 ? -14.135 7.231 21.677 1.00 98.50 326 SER A C 1
ATOM 2547 O O . SER A 1 326 ? -13.840 6.760 22.775 1.00 98.50 326 SER A O 1
ATOM 2549 N N . ILE A 1 327 ? -13.349 7.082 20.606 1.00 98.44 327 ILE A N 1
ATOM 2550 C CA . ILE A 1 327 ? -12.114 6.281 20.632 1.00 98.44 327 ILE A CA 1
ATOM 2551 C C . ILE A 1 327 ? -10.883 7.187 20.531 1.00 98.44 327 ILE A C 1
ATOM 2553 O O . ILE A 1 327 ? -10.658 7.861 19.520 1.00 98.44 327 ILE A O 1
ATOM 2557 N N . GLY A 1 328 ? -10.087 7.197 21.601 1.00 97.75 328 GLY A N 1
ATOM 2558 C CA . GLY A 1 328 ? -8.881 8.008 21.725 1.00 97.75 328 GLY A CA 1
ATOM 2559 C C . GLY A 1 328 ? -7.700 7.551 20.854 1.00 97.75 328 GLY A C 1
ATOM 2560 O O . GLY A 1 328 ? -7.735 6.488 20.231 1.00 97.75 328 GLY A O 1
ATOM 2561 N N . PRO A 1 329 ? -6.615 8.349 20.822 1.00 97.69 329 PRO A N 1
ATOM 2562 C CA . PRO A 1 329 ? -5.416 8.037 20.055 1.00 97.69 329 PRO A CA 1
ATOM 2563 C C . PRO A 1 329 ? -4.671 6.818 20.597 1.00 97.69 329 PRO A C 1
ATOM 2565 O O . PRO A 1 329 ? -4.603 6.584 21.805 1.00 97.69 329 PRO A O 1
ATOM 2568 N N . HIS A 1 330 ? -4.024 6.092 19.690 1.00 97.75 330 HIS A N 1
ATOM 2569 C CA . HIS A 1 330 ? -3.185 4.924 19.958 1.00 97.75 330 HIS A CA 1
ATOM 2570 C C . HIS A 1 330 ? -3.914 3.761 20.638 1.00 97.75 330 HIS A C 1
ATOM 2572 O O . HIS A 1 330 ? -3.284 2.965 21.329 1.00 97.75 330 HIS A O 1
ATOM 2578 N N . VAL A 1 331 ? -5.228 3.658 20.445 1.00 98.44 331 VAL A N 1
ATOM 2579 C CA . VAL A 1 331 ? -6.013 2.515 20.916 1.00 98.44 331 VAL A CA 1
ATOM 2580 C C . VAL A 1 331 ? -5.807 1.317 19.984 1.00 98.44 331 VAL A C 1
ATOM 2582 O O . VAL A 1 331 ? -5.760 1.471 18.759 1.00 98.44 331 VAL A O 1
ATOM 2585 N N . LEU A 1 332 ? -5.693 0.126 20.568 1.00 98.12 332 LEU A N 1
ATOM 2586 C CA . LEU A 1 332 ? -5.678 -1.158 19.869 1.00 98.12 332 LEU A CA 1
ATOM 2587 C C . LEU A 1 332 ? -6.938 -1.943 20.253 1.00 98.12 332 LEU A C 1
ATOM 2589 O O . LEU A 1 332 ? -7.130 -2.243 21.430 1.00 98.12 332 LEU A O 1
ATOM 2593 N N . ILE A 1 333 ? -7.792 -2.256 19.276 1.00 97.50 333 ILE A N 1
ATOM 2594 C CA . ILE A 1 333 ? -9.026 -3.032 19.476 1.00 97.50 333 ILE A CA 1
ATOM 2595 C C . ILE A 1 333 ? -8.971 -4.290 18.616 1.00 97.50 333 ILE A C 1
ATOM 2597 O O . ILE A 1 333 ? -9.158 -4.208 17.398 1.00 97.50 333 ILE A O 1
ATOM 2601 N N . GLY A 1 334 ? -8.753 -5.437 19.257 1.00 92.44 334 GLY A N 1
ATOM 2602 C CA . GLY A 1 334 ? -8.745 -6.733 18.589 1.00 92.44 334 GLY A CA 1
ATOM 2603 C C . GLY A 1 334 ? -7.659 -6.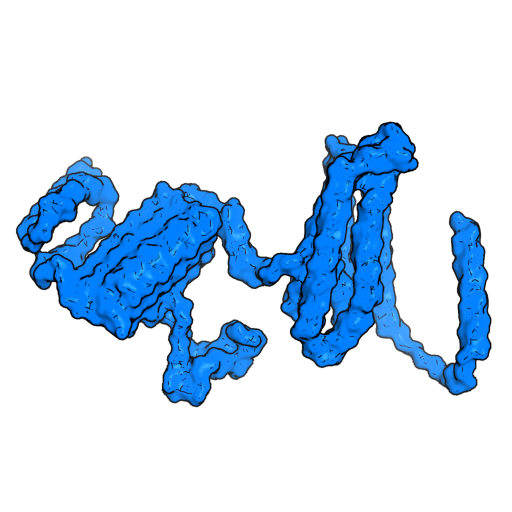895 17.515 1.00 92.44 334 GLY A C 1
ATOM 2604 O O . GLY A 1 334 ? -6.836 -6.010 17.256 1.00 92.44 334 GLY A O 1
ATOM 2605 N N . GLY A 1 335 ? -7.663 -8.069 16.886 1.00 81.88 335 GLY A N 1
ATOM 2606 C CA . GLY A 1 335 ? -6.688 -8.528 15.900 1.00 81.88 335 GLY A CA 1
ATOM 2607 C C . GLY A 1 335 ? -5.236 -8.478 16.356 1.00 81.88 335 GLY A C 1
ATOM 2608 O O . GLY A 1 335 ? -4.344 -8.273 15.530 1.00 81.88 335 GLY A O 1
ATOM 2609 N N . LEU A 1 336 ? -5.009 -8.655 17.657 1.00 84.31 336 LEU A N 1
ATOM 2610 C CA . LEU A 1 336 ? -3.675 -8.841 18.220 1.00 84.31 336 LEU A CA 1
ATOM 2611 C C . LEU A 1 336 ? -3.167 -10.265 17.975 1.00 84.31 336 LEU A C 1
ATOM 2613 O O . LEU A 1 336 ? -1.955 -10.464 17.906 1.00 84.31 336 LEU A O 1
ATOM 2617 N N . GLY A 1 337 ? -4.083 -11.218 17.775 1.00 83.81 337 GLY A N 1
ATOM 2618 C CA . GLY A 1 337 ? -3.759 -12.625 17.618 1.00 83.81 337 GLY A CA 1
ATOM 2619 C C . GLY A 1 337 ? -3.619 -13.309 18.974 1.00 83.81 337 GLY A C 1
ATOM 2620 O O . GLY A 1 337 ? -2.931 -12.836 19.877 1.00 83.81 337 GLY A O 1
ATOM 2621 N N . SER A 1 338 ? -4.285 -14.446 19.120 1.00 86.31 338 SER A N 1
ATOM 2622 C CA . SER A 1 338 ? -4.129 -15.353 20.251 1.00 86.31 338 SER A CA 1
ATOM 2623 C C . SER A 1 338 ? -3.204 -16.506 19.870 1.00 86.31 338 SER A C 1
ATOM 2625 O O . SER A 1 338 ? -3.204 -16.959 18.726 1.00 86.31 338 SER A O 1
ATOM 2627 N N . HIS A 1 339 ? -2.444 -17.003 20.843 1.00 89.75 339 HIS A N 1
ATOM 2628 C CA . HIS A 1 339 ? -1.569 -18.162 20.681 1.00 89.75 339 HIS A CA 1
ATOM 2629 C C . HIS A 1 339 ? -2.014 -19.275 21.640 1.00 89.75 339 HIS A C 1
ATOM 2631 O O . HIS A 1 339 ? -2.315 -18.980 22.801 1.00 89.75 339 HIS A O 1
ATOM 2637 N N . PRO A 1 340 ? -2.049 -20.545 21.200 1.00 89.25 340 PRO A N 1
ATOM 2638 C CA . PRO A 1 340 ? -2.360 -21.662 22.081 1.00 89.25 340 PRO A CA 1
ATOM 2639 C C . PRO A 1 340 ? -1.261 -21.817 23.137 1.00 89.25 340 PRO A C 1
ATOM 2641 O O . PRO A 1 340 ? -0.080 -21.903 22.810 1.00 89.25 340 PRO A O 1
ATOM 2644 N N . THR A 1 341 ? -1.653 -21.869 24.409 1.00 89.69 341 THR A N 1
ATOM 2645 C CA . THR A 1 341 ? -0.735 -22.015 25.555 1.00 89.69 341 THR A CA 1
ATOM 2646 C C . THR A 1 341 ? -0.593 -23.460 26.036 1.00 89.69 341 THR A C 1
ATOM 2648 O O . THR A 1 341 ? 0.227 -23.737 26.905 1.00 89.69 341 THR A O 1
ATOM 2651 N N . THR A 1 342 ? -1.386 -24.382 25.485 1.00 90.31 342 THR A N 1
ATOM 2652 C CA . THR A 1 342 ? -1.481 -25.786 25.916 1.00 90.31 342 THR A CA 1
ATOM 2653 C C . THR A 1 342 ? -0.753 -26.770 24.999 1.00 90.31 342 THR A C 1
ATOM 2655 O O . THR A 1 342 ? -0.678 -27.954 25.318 1.00 90.31 342 THR A O 1
ATOM 2658 N N . ILE A 1 343 ? -0.227 -26.309 23.861 1.00 88.75 343 ILE A N 1
ATOM 2659 C CA . ILE A 1 343 ? 0.517 -27.138 22.903 1.00 88.75 343 ILE A CA 1
ATOM 2660 C C . ILE A 1 343 ? 2.023 -26.875 23.006 1.00 88.75 343 ILE A C 1
ATOM 2662 O O . ILE A 1 343 ? 2.448 -25.829 23.490 1.00 88.75 343 ILE A O 1
ATOM 2666 N N . LEU A 1 344 ? 2.834 -27.809 22.501 1.00 92.31 344 LEU A N 1
ATOM 2667 C CA . LEU A 1 344 ? 4.296 -27.780 22.641 1.00 92.31 344 LEU A CA 1
ATOM 2668 C C . LEU A 1 344 ? 4.964 -26.521 22.052 1.00 92.31 344 LEU A C 1
ATOM 2670 O O . LEU A 1 344 ? 5.952 -26.041 22.600 1.00 92.31 344 LEU A O 1
ATOM 2674 N N . SER A 1 345 ? 4.456 -25.989 20.935 1.00 91.12 345 SER A N 1
ATOM 2675 C CA . SER A 1 345 ? 4.998 -24.784 20.294 1.00 91.12 345 SER A CA 1
ATOM 2676 C C . SER A 1 345 ? 3.918 -23.731 20.085 1.00 91.12 345 SER A C 1
ATOM 2678 O O . SER A 1 345 ? 2.889 -24.001 19.475 1.00 91.12 345 SER A O 1
ATOM 2680 N N . THR A 1 346 ? 4.189 -22.496 20.503 1.00 91.50 346 THR A N 1
ATOM 2681 C CA . THR A 1 346 ? 3.305 -21.337 20.284 1.00 91.50 346 THR A CA 1
ATOM 2682 C C . THR A 1 346 ? 3.439 -20.731 18.881 1.00 91.50 346 THR A C 1
ATOM 2684 O O . THR A 1 346 ? 2.718 -19.786 18.536 1.00 91.50 346 THR A O 1
ATOM 2687 N N . SER A 1 347 ? 4.343 -21.267 18.050 1.00 92.12 347 SER A N 1
ATOM 2688 C CA . SER A 1 347 ? 4.594 -20.773 16.697 1.00 92.12 347 SER A CA 1
ATOM 2689 C C . SER A 1 347 ? 3.461 -21.160 15.736 1.00 92.12 347 SER A C 1
ATOM 2691 O O . SER A 1 347 ? 3.150 -22.348 15.615 1.00 92.12 347 SER A O 1
ATOM 2693 N N . PRO A 1 348 ? 2.881 -20.200 14.988 1.00 89.31 348 PRO A N 1
ATOM 2694 C CA . PRO A 1 348 ? 1.746 -20.461 14.105 1.00 89.31 348 PRO A CA 1
ATOM 2695 C C . PRO A 1 348 ? 2.064 -21.403 12.946 1.00 89.31 348 PRO A C 1
ATOM 2697 O O . PRO A 1 348 ? 1.148 -22.001 12.393 1.00 89.31 348 PRO A O 1
ATOM 2700 N N . VAL A 1 349 ? 3.341 -21.632 12.621 1.00 92.12 349 VAL A N 1
ATOM 2701 C CA . VAL A 1 349 ? 3.722 -22.631 11.607 1.00 92.12 349 VAL A CA 1
ATOM 2702 C C . VAL A 1 349 ? 3.198 -24.033 11.932 1.00 92.12 349 VAL A C 1
ATOM 2704 O O . VAL A 1 349 ? 3.090 -24.847 11.025 1.00 92.12 349 VAL A O 1
ATOM 2707 N N . PHE A 1 350 ? 2.876 -24.325 13.197 1.00 90.88 350 PHE A N 1
ATOM 2708 C CA . PHE A 1 350 ? 2.401 -25.640 13.634 1.00 90.88 350 PHE A CA 1
ATOM 2709 C C . PHE A 1 350 ? 0.875 -25.770 13.747 1.00 90.88 350 PHE A C 1
ATOM 2711 O O . PHE A 1 350 ? 0.400 -26.891 13.865 1.00 90.88 350 PHE A O 1
ATOM 2718 N N . TYR A 1 351 ? 0.106 -24.676 13.708 1.00 88.19 351 TYR A N 1
ATOM 2719 C CA . TYR A 1 351 ? -1.360 -24.714 13.891 1.00 88.19 351 TYR A CA 1
ATOM 2720 C C . TYR A 1 351 ? -2.147 -23.782 12.954 1.00 88.19 351 TYR A C 1
ATOM 2722 O O . TYR A 1 351 ? -3.373 -23.705 13.051 1.00 88.19 351 TYR A O 1
ATOM 2730 N N . SER A 1 352 ? -1.458 -23.047 12.073 1.00 87.06 352 SER A N 1
ATOM 2731 C CA . SER A 1 352 ? -2.047 -22.063 11.164 1.00 87.06 352 SER A CA 1
ATOM 2732 C C . SER A 1 352 ? -1.545 -22.247 9.729 1.00 87.06 352 SER A C 1
ATOM 2734 O O . SER A 1 352 ? -0.333 -22.257 9.496 1.00 87.06 352 SER A O 1
ATOM 2736 N N . PRO A 1 353 ? -2.430 -22.297 8.721 1.00 81.88 353 PRO A N 1
ATOM 2737 C CA . PRO A 1 353 ? -2.045 -22.403 7.318 1.00 81.88 353 PRO A CA 1
ATOM 2738 C C . PRO A 1 353 ? -1.606 -21.060 6.709 1.00 81.88 353 PRO A C 1
ATOM 2740 O O . PRO A 1 353 ? -1.210 -21.021 5.544 1.00 81.88 353 PRO A O 1
ATOM 2743 N N . PHE A 1 354 ? -1.658 -19.946 7.451 1.00 76.94 354 PHE A N 1
ATOM 2744 C CA . PHE A 1 354 ? -1.420 -18.600 6.910 1.00 76.94 354 PHE A CA 1
ATOM 2745 C C . PHE A 1 354 ? 0.026 -18.303 6.492 1.00 76.94 354 PHE A C 1
ATOM 2747 O O . PHE A 1 354 ? 0.276 -17.249 5.904 1.00 76.94 354 PHE A O 1
ATOM 2754 N N . LYS A 1 355 ? 0.978 -19.208 6.753 1.00 81.25 355 LYS A N 1
ATOM 2755 C CA . LYS A 1 355 ? 2.397 -19.051 6.389 1.00 81.25 355 LYS A CA 1
ATOM 2756 C C . LYS A 1 355 ? 2.950 -17.682 6.809 1.00 81.25 355 LYS A C 1
ATOM 2758 O O . LYS A 1 355 ? 3.589 -16.989 6.018 1.00 81.25 355 LYS A O 1
ATOM 2763 N N . GLN A 1 356 ? 2.715 -17.283 8.059 1.00 80.12 356 GLN A N 1
ATOM 2764 C CA . GLN A 1 356 ? 3.048 -15.958 8.600 1.00 80.12 356 GLN A CA 1
ATOM 2765 C C . GLN A 1 356 ? 4.530 -15.586 8.387 1.00 80.12 356 GLN A C 1
ATOM 2767 O O . GLN A 1 356 ? 4.851 -14.412 8.200 1.00 80.12 356 GLN A O 1
ATOM 2772 N N . CYS A 1 357 ? 5.427 -16.580 8.363 1.00 83.00 357 CYS A N 1
ATOM 2773 C CA . CYS A 1 357 ? 6.861 -16.431 8.084 1.00 83.00 357 CYS A CA 1
ATOM 2774 C C . CYS A 1 357 ? 7.311 -17.033 6.732 1.00 83.00 357 CYS A C 1
ATOM 2776 O O . CYS A 1 357 ? 8.501 -17.262 6.525 1.00 83.00 357 CYS A O 1
ATOM 2778 N N . GLY A 1 358 ? 6.379 -17.284 5.809 1.00 78.44 358 GLY A N 1
ATOM 2779 C CA . GLY A 1 358 ? 6.632 -17.838 4.472 1.00 78.44 358 GLY A CA 1
ATOM 2780 C C . GLY A 1 358 ? 6.485 -19.359 4.362 1.00 78.44 358 GLY A C 1
ATOM 2781 O O . GLY A 1 358 ? 6.366 -19.878 3.255 1.00 78.44 358 GLY A O 1
ATOM 2782 N N . ILE A 1 359 ? 6.416 -20.071 5.488 1.00 79.88 359 ILE A N 1
ATOM 2783 C CA . ILE A 1 359 ? 6.192 -21.522 5.556 1.00 79.88 359 ILE A CA 1
ATOM 2784 C C . ILE A 1 359 ? 5.125 -21.860 6.603 1.00 79.88 359 ILE A C 1
ATOM 2786 O O . ILE A 1 359 ? 4.886 -21.075 7.520 1.00 79.88 359 ILE A O 1
ATOM 2790 N N . SER A 1 360 ? 4.489 -23.022 6.463 1.00 85.50 360 SER A N 1
ATOM 2791 C CA . SER A 1 360 ? 3.635 -23.628 7.487 1.00 85.50 360 SER A CA 1
ATOM 2792 C C . SER A 1 360 ? 3.687 -25.149 7.360 1.00 85.50 360 SER A C 1
ATOM 2794 O O . SER A 1 360 ? 3.770 -25.671 6.247 1.00 85.50 360 SER A O 1
ATOM 2796 N N . PHE A 1 361 ? 3.663 -25.830 8.501 1.00 87.88 361 PHE A N 1
ATOM 2797 C CA . PHE A 1 361 ? 3.551 -27.278 8.630 1.00 87.88 361 PHE A CA 1
ATOM 2798 C C . PHE A 1 361 ? 2.106 -27.726 8.881 1.00 87.88 361 PHE A C 1
ATOM 2800 O O . PHE A 1 361 ? 1.829 -28.916 8.765 1.00 87.88 361 PHE A O 1
ATOM 2807 N N . SER A 1 362 ? 1.190 -26.800 9.195 1.00 82.88 362 SER A N 1
ATOM 2808 C CA . SER A 1 362 ? -0.237 -27.108 9.294 1.00 82.88 362 SER A CA 1
ATOM 2809 C C . SER A 1 362 ? -0.978 -26.728 8.013 1.00 82.88 362 SER A C 1
ATOM 2811 O O . SER A 1 362 ? -0.744 -25.685 7.398 1.00 82.88 362 SER A O 1
ATOM 2813 N N . THR A 1 363 ? -1.896 -27.598 7.601 1.00 80.06 363 THR A N 1
ATOM 2814 C CA . THR A 1 363 ? -2.759 -27.410 6.429 1.00 80.06 363 THR A CA 1
ATOM 2815 C C . THR A 1 363 ? -4.147 -26.883 6.794 1.00 80.06 363 THR A C 1
ATOM 2817 O O . THR A 1 363 ? -4.943 -26.611 5.897 1.00 80.06 363 THR A O 1
ATOM 2820 N N . LYS A 1 364 ? -4.458 -26.736 8.087 1.00 77.50 364 LYS A N 1
ATOM 2821 C CA . LYS A 1 364 ? -5.756 -26.275 8.600 1.00 77.50 364 LYS A CA 1
ATOM 2822 C C . LYS A 1 364 ? -5.574 -25.408 9.847 1.00 77.50 364 LYS A C 1
ATOM 2824 O O . LYS A 1 364 ? -4.491 -25.351 10.412 1.00 77.50 364 LYS A O 1
ATOM 2829 N N . PHE A 1 365 ? -6.628 -24.707 10.260 1.00 73.88 365 PHE A N 1
ATOM 2830 C CA . PHE A 1 365 ? -6.621 -24.006 11.543 1.00 73.88 365 PHE A CA 1
ATOM 2831 C C . PHE A 1 365 ? -6.899 -25.001 12.663 1.00 73.88 365 PHE A C 1
ATOM 2833 O O . PHE A 1 365 ? -8.013 -25.508 12.770 1.00 73.88 365 PHE A O 1
ATOM 2840 N N . ASP A 1 366 ? -5.898 -25.246 13.500 1.00 78.56 366 ASP A N 1
ATOM 2841 C CA . ASP A 1 366 ? -6.042 -26.060 14.713 1.00 78.56 366 ASP A CA 1
ATOM 2842 C C . ASP A 1 366 ? -6.344 -25.196 15.951 1.00 78.56 366 ASP A C 1
ATOM 2844 O O . ASP A 1 366 ? -6.616 -25.704 17.037 1.00 78.56 366 ASP A O 1
ATOM 2848 N N . PHE A 1 367 ? -6.318 -23.870 15.787 1.00 82.94 367 PHE A N 1
ATOM 2849 C CA . PHE A 1 367 ? -6.565 -22.892 16.837 1.00 82.94 367 PHE A CA 1
ATOM 2850 C C . PHE A 1 367 ? -7.257 -21.643 16.276 1.00 82.94 367 PHE A C 1
ATOM 2852 O O . PHE A 1 367 ? -6.948 -21.183 15.175 1.00 82.94 367 PHE A O 1
ATOM 2859 N N . GLN A 1 368 ? -8.177 -21.059 17.048 1.00 82.94 368 GLN A N 1
ATOM 2860 C CA . GLN A 1 368 ? -8.815 -19.795 16.687 1.00 82.94 368 GLN A CA 1
ATOM 2861 C C . GLN A 1 368 ? -7.899 -18.615 17.037 1.00 82.94 368 GLN A C 1
ATOM 2863 O O . GLN A 1 368 ? -7.963 -18.065 18.135 1.00 82.94 368 GLN A O 1
ATOM 2868 N N . GLU A 1 369 ? -7.062 -18.217 16.080 1.00 81.25 369 GLU A N 1
ATOM 2869 C CA . GLU A 1 369 ? -6.098 -17.118 16.233 1.00 81.25 369 GLU A CA 1
ATOM 2870 C C . GLU A 1 369 ? -6.759 -15.755 16.454 1.00 81.25 369 GLU A C 1
ATOM 2872 O O . GLU A 1 369 ? -6.203 -14.914 17.150 1.00 81.25 369 GLU A O 1
ATOM 2877 N N . LEU A 1 370 ? -7.934 -15.522 15.865 1.00 84.19 370 LEU A N 1
ATOM 2878 C CA . LEU A 1 370 ? -8.617 -14.231 15.888 1.00 84.19 370 LEU A CA 1
ATOM 2879 C C . LEU A 1 370 ? -10.050 -14.413 16.376 1.00 84.19 370 LEU A C 1
ATOM 2881 O O . LEU A 1 370 ? -10.842 -15.143 15.772 1.00 84.19 370 LEU A O 1
ATOM 2885 N N . LYS A 1 371 ? -10.398 -13.707 17.450 1.00 90.00 371 LYS A N 1
ATOM 2886 C CA . LYS A 1 371 ? -11.762 -13.651 17.986 1.00 90.00 371 LYS A CA 1
ATOM 2887 C C . LYS A 1 371 ? -12.340 -12.252 17.790 1.00 90.00 371 LYS A C 1
ATOM 2889 O O . LYS A 1 371 ? -11.594 -11.280 17.911 1.00 90.00 371 LYS A O 1
ATOM 2894 N N . PRO A 1 372 ? -13.631 -12.130 17.440 1.00 92.06 372 PRO A N 1
ATOM 2895 C CA . PRO A 1 372 ? -14.234 -10.827 17.219 1.00 92.06 372 PRO A CA 1
ATOM 2896 C C . PRO A 1 372 ? -14.372 -10.063 18.538 1.00 92.06 372 PRO A C 1
ATOM 2898 O O . PRO A 1 372 ? -14.935 -10.587 19.494 1.00 92.06 372 PRO A O 1
ATOM 2901 N N . THR A 1 373 ? -13.880 -8.827 18.583 1.00 97.25 373 THR A N 1
ATOM 2902 C CA . THR A 1 373 ? -14.033 -7.936 19.747 1.00 97.25 373 THR A CA 1
ATOM 2903 C C . THR A 1 373 ? -15.278 -7.069 19.564 1.00 97.25 373 THR A C 1
ATOM 2905 O O . THR A 1 373 ? -15.488 -6.484 18.497 1.00 97.25 373 THR A O 1
ATOM 2908 N N . ILE A 1 374 ? -16.119 -6.973 20.592 1.00 98.44 374 ILE A N 1
ATOM 2909 C CA . ILE A 1 374 ? -17.375 -6.220 20.549 1.00 98.44 374 ILE A CA 1
ATOM 2910 C C . ILE A 1 374 ? -17.247 -5.007 21.463 1.00 98.44 374 ILE A C 1
ATOM 2912 O O . ILE A 1 374 ? -16.954 -5.126 22.644 1.00 98.44 374 ILE A O 1
ATOM 2916 N N . VAL A 1 375 ? -17.494 -3.825 20.921 1.00 98.69 375 VAL A N 1
ATOM 2917 C CA . VAL A 1 375 ? -17.653 -2.585 21.671 1.00 98.69 375 VAL A CA 1
ATOM 2918 C C . VAL A 1 375 ? -19.099 -2.146 21.507 1.00 98.69 375 VAL A C 1
ATOM 2920 O O . VAL A 1 375 ? -19.570 -1.988 20.378 1.00 98.69 375 VAL A O 1
ATOM 2923 N N . GLY A 1 376 ? -19.797 -1.977 22.628 1.00 98.50 376 GLY A N 1
ATOM 2924 C CA . GLY A 1 376 ? -21.165 -1.480 22.690 1.00 98.50 376 GLY A CA 1
ATOM 2925 C C . GLY A 1 376 ? -21.305 -0.039 22.200 1.00 98.50 376 GLY A C 1
ATOM 2926 O O . GLY A 1 376 ? -20.467 0.491 21.471 1.00 98.50 376 GLY A O 1
ATOM 2927 N N . ASN A 1 377 ? -22.403 0.590 22.585 1.00 98.69 377 ASN A N 1
ATOM 2928 C CA . ASN A 1 377 ? -22.797 1.948 22.227 1.00 98.69 377 ASN A CA 1
ATOM 2929 C C . ASN A 1 377 ? -22.471 2.908 23.376 1.00 98.69 377 ASN A C 1
ATOM 2931 O O . ASN A 1 377 ? -22.392 2.476 24.520 1.00 98.69 377 ASN A O 1
ATOM 2935 N N . ASP A 1 378 ? -22.291 4.199 23.094 1.00 98.06 378 ASP A N 1
ATOM 2936 C CA . ASP A 1 378 ? -21.933 5.217 24.105 1.00 98.06 378 ASP A CA 1
ATOM 2937 C C . ASP A 1 378 ? -20.649 4.876 24.898 1.00 98.06 378 ASP A C 1
ATOM 2939 O O . ASP A 1 378 ? -20.487 5.231 26.065 1.00 98.06 378 ASP A O 1
ATOM 2943 N N . VAL A 1 379 ? -19.721 4.136 24.283 1.00 98.81 379 VAL A N 1
ATOM 2944 C CA . VAL A 1 379 ? -18.476 3.727 24.943 1.00 98.81 379 VAL A CA 1
ATOM 2945 C C . VAL A 1 379 ? -17.402 4.789 24.748 1.00 98.81 379 VAL A C 1
ATOM 2947 O O . VAL A 1 379 ? -17.126 5.220 23.623 1.00 98.81 379 VAL A O 1
ATOM 2950 N N . TRP A 1 380 ? -16.716 5.145 25.834 1.00 98.69 380 TRP A N 1
ATOM 2951 C CA . TRP A 1 380 ? -15.513 5.972 25.779 1.00 98.69 380 TRP A CA 1
ATOM 2952 C C . TRP A 1 380 ? -14.260 5.144 26.066 1.00 98.69 380 TRP A C 1
ATOM 2954 O O . TRP A 1 380 ? -14.119 4.532 27.123 1.00 98.69 380 TRP A O 1
ATOM 2964 N N . ILE A 1 381 ? -13.318 5.157 25.123 1.00 98.81 381 ILE A N 1
ATOM 2965 C CA . ILE A 1 381 ? -12.029 4.476 25.245 1.00 98.81 381 ILE A CA 1
ATOM 2966 C C . ILE A 1 381 ? -10.914 5.521 25.250 1.00 98.81 381 ILE A C 1
ATOM 2968 O O . ILE A 1 381 ? -10.691 6.226 24.260 1.00 98.81 381 ILE A O 1
ATOM 2972 N N . GLY A 1 382 ? -10.217 5.624 26.380 1.00 98.38 382 GLY A N 1
ATOM 2973 C CA . GLY A 1 382 ? -9.102 6.539 26.587 1.00 98.38 382 GLY A CA 1
ATOM 2974 C C . GLY A 1 382 ? -7.897 6.234 25.695 1.00 98.38 382 GLY A C 1
ATOM 2975 O O . GLY A 1 382 ? -7.789 5.180 25.071 1.00 98.38 382 GLY A O 1
ATOM 2976 N N . ALA A 1 383 ? -6.957 7.176 25.630 1.00 98.31 383 ALA A N 1
ATOM 2977 C CA . ALA A 1 383 ? -5.754 7.016 24.819 1.00 98.31 383 ALA A CA 1
ATOM 2978 C C . ALA A 1 383 ? -4.914 5.802 25.261 1.00 98.31 383 ALA A C 1
ATOM 2980 O O . ALA A 1 383 ? -4.828 5.501 26.452 1.00 98.31 383 ALA A O 1
ATOM 2981 N N . ARG A 1 384 ? -4.226 5.158 24.309 1.00 98.19 384 ARG A N 1
ATOM 2982 C CA . ARG A 1 384 ? -3.275 4.052 24.559 1.00 98.19 384 ARG A CA 1
ATOM 2983 C C . ARG A 1 384 ? -3.878 2.830 25.268 1.00 98.19 384 ARG A C 1
ATOM 2985 O O . ARG A 1 384 ? -3.164 2.104 25.950 1.00 98.19 384 ARG A O 1
ATOM 2992 N N . VAL A 1 385 ? -5.179 2.603 25.114 1.00 98.69 385 VAL A N 1
ATOM 2993 C CA . VAL A 1 385 ? -5.838 1.384 25.598 1.00 98.69 385 VAL A CA 1
ATOM 2994 C C . VAL A 1 385 ? -5.555 0.216 24.655 1.00 98.69 385 VAL A C 1
ATOM 2996 O O . VAL A 1 385 ? -5.581 0.379 23.435 1.00 98.69 385 VAL A O 1
ATOM 2999 N N . THR A 1 386 ? -5.337 -0.969 25.218 1.00 98.50 386 THR A N 1
ATOM 3000 C CA . THR A 1 386 ? -5.267 -2.233 24.473 1.00 98.50 386 THR A CA 1
ATOM 3001 C C . THR A 1 386 ? -6.416 -3.140 24.897 1.00 98.50 386 THR A C 1
ATOM 3003 O O . THR A 1 386 ? -6.547 -3.450 26.077 1.00 98.50 386 THR A O 1
ATOM 3006 N N . ILE A 1 387 ? -7.239 -3.578 23.946 1.00 98.19 387 ILE A N 1
ATOM 3007 C CA . ILE A 1 387 ? -8.345 -4.519 24.169 1.00 98.19 387 ILE A CA 1
ATOM 3008 C C . ILE A 1 387 ? -8.008 -5.819 23.449 1.00 98.19 387 ILE A C 1
ATOM 3010 O O . ILE A 1 387 ? -7.810 -5.808 22.231 1.00 98.19 387 ILE A O 1
ATOM 3014 N N . LEU A 1 388 ? -7.926 -6.917 24.204 1.00 96.19 388 LEU A N 1
ATOM 3015 C CA . LEU A 1 388 ? -7.602 -8.230 23.651 1.00 96.19 388 LEU A CA 1
ATOM 3016 C C . LEU A 1 388 ? -8.720 -8.779 22.743 1.00 96.19 388 LEU A C 1
ATOM 3018 O O . LEU A 1 388 ? -9.860 -8.301 22.736 1.00 96.19 388 LEU A O 1
ATOM 3022 N N . ASP A 1 389 ? -8.366 -9.785 21.945 1.00 93.88 389 ASP A N 1
ATOM 3023 C CA . ASP A 1 389 ? -9.279 -10.452 21.018 1.00 93.88 389 ASP A CA 1
ATOM 3024 C C . ASP A 1 389 ? -10.407 -11.169 21.775 1.00 93.88 389 ASP A C 1
ATOM 3026 O O . ASP A 1 389 ? -10.163 -11.880 22.750 1.00 93.88 389 ASP A O 1
ATOM 3030 N N . GLY A 1 390 ? -11.644 -11.034 21.290 1.00 94.88 390 GLY A N 1
ATOM 3031 C CA . GLY A 1 390 ? -12.801 -11.746 21.848 1.00 94.88 390 GLY A CA 1
ATOM 3032 C C . GLY A 1 390 ? -13.450 -11.098 23.069 1.00 94.88 390 GLY A C 1
ATOM 3033 O O . GLY A 1 390 ? -14.340 -11.706 23.652 1.00 94.88 390 GLY A O 1
ATOM 3034 N N . ILE A 1 391 ? -13.021 -9.893 23.449 1.00 97.62 391 ILE A N 1
ATOM 3035 C CA . ILE A 1 391 ? -13.586 -9.147 24.578 1.00 97.62 391 ILE A CA 1
ATOM 3036 C C . ILE A 1 391 ? -14.839 -8.368 24.163 1.00 97.62 391 ILE A C 1
ATOM 3038 O O . ILE A 1 391 ? -14.888 -7.776 23.081 1.00 97.62 391 ILE A O 1
ATOM 3042 N N . THR A 1 392 ? -15.825 -8.320 25.054 1.00 98.62 392 THR A N 1
ATOM 3043 C CA . THR A 1 392 ? -17.024 -7.484 24.956 1.00 98.62 392 THR A CA 1
ATOM 3044 C C . THR A 1 392 ? -16.951 -6.311 25.934 1.00 98.62 392 THR A C 1
ATOM 3046 O O . THR A 1 392 ? -16.815 -6.491 27.141 1.00 98.62 392 THR A O 1
ATOM 3049 N N . ILE A 1 393 ? -17.073 -5.090 25.415 1.00 98.75 393 ILE A N 1
ATOM 3050 C CA . ILE A 1 393 ? -17.228 -3.858 26.191 1.00 98.75 393 ILE A CA 1
ATOM 3051 C C . ILE A 1 393 ? -18.703 -3.463 26.171 1.00 98.75 393 ILE A C 1
ATOM 3053 O O . ILE A 1 393 ? -19.242 -3.175 25.102 1.00 98.75 393 ILE A O 1
ATOM 3057 N N . GLY A 1 394 ? -19.352 -3.465 27.334 1.00 98.56 394 GLY A N 1
ATOM 3058 C CA . GLY A 1 394 ? -20.769 -3.145 27.483 1.00 98.56 394 GLY A CA 1
ATOM 3059 C C . GLY A 1 394 ? -21.116 -1.697 27.131 1.00 98.56 394 GLY A C 1
ATOM 3060 O O . GLY A 1 394 ? -20.259 -0.811 27.131 1.00 98.56 394 GLY A O 1
ATOM 3061 N N . ASP A 1 395 ? -22.397 -1.461 26.839 1.00 98.69 395 ASP A N 1
ATOM 3062 C CA . ASP A 1 395 ? -22.914 -0.133 26.500 1.00 98.69 395 ASP A CA 1
ATOM 3063 C C . ASP A 1 395 ? -22.627 0.882 27.622 1.00 98.69 395 ASP A C 1
ATOM 3065 O O . ASP A 1 395 ? -22.706 0.566 28.809 1.00 98.69 395 ASP A O 1
ATOM 3069 N N . GLY A 1 396 ? -22.256 2.108 27.262 1.00 98.19 396 GLY A N 1
ATOM 3070 C CA . GLY A 1 396 ? -21.971 3.181 28.209 1.00 98.19 396 GLY A CA 1
ATOM 3071 C C . GLY A 1 396 ? -20.680 3.010 29.017 1.00 98.19 396 GLY A C 1
ATOM 3072 O O . GLY A 1 396 ? -20.408 3.838 29.889 1.00 98.19 396 GLY A O 1
ATOM 3073 N N . ALA A 1 397 ? -19.886 1.959 28.805 1.00 98.75 397 ALA A N 1
ATOM 3074 C CA . ALA A 1 397 ? -18.665 1.739 29.579 1.00 98.75 397 ALA A CA 1
ATOM 3075 C C . ALA A 1 397 ? -17.568 2.782 29.277 1.00 98.75 397 ALA A C 1
ATOM 3077 O O . ALA A 1 397 ? -17.497 3.363 28.190 1.00 98.75 397 ALA A O 1
ATOM 3078 N N . ILE A 1 398 ? -16.674 2.993 30.246 1.00 98.81 398 ILE A N 1
ATOM 3079 C CA . ILE A 1 398 ? -15.491 3.850 30.113 1.00 98.81 398 ILE A CA 1
ATOM 3080 C C . ILE A 1 398 ? -14.238 3.018 30.375 1.00 98.81 398 ILE A C 1
ATOM 3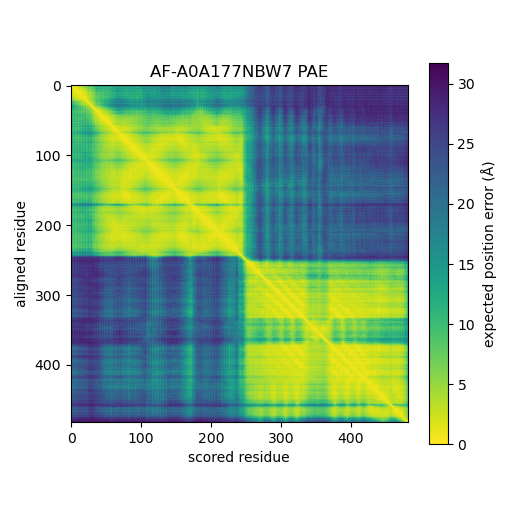082 O O . ILE A 1 398 ? -14.086 2.422 31.441 1.00 98.81 398 ILE A O 1
ATOM 3086 N N . VAL A 1 399 ? -13.300 3.035 29.432 1.00 98.81 399 VAL A N 1
ATOM 3087 C CA . VAL A 1 399 ? -11.978 2.424 29.596 1.00 98.81 399 VAL A CA 1
ATOM 3088 C C . VAL A 1 399 ? -10.941 3.530 29.764 1.00 98.81 399 VAL A C 1
ATOM 3090 O O . VAL A 1 399 ? -10.678 4.295 28.835 1.00 98.81 399 VAL A O 1
ATOM 3093 N N . ALA A 1 400 ? -10.359 3.633 30.958 1.00 98.62 400 ALA A N 1
ATOM 3094 C CA . ALA A 1 400 ? -9.374 4.655 31.291 1.00 98.62 400 ALA A CA 1
ATOM 3095 C C . ALA A 1 400 ? -8.101 4.531 30.434 1.00 98.62 400 ALA A C 1
ATOM 3097 O O . ALA A 1 400 ? -7.726 3.445 29.991 1.00 98.62 400 ALA A O 1
ATOM 3098 N N . ALA A 1 401 ? -7.421 5.658 30.212 1.00 98.38 401 ALA A N 1
ATOM 3099 C CA . ALA A 1 401 ? -6.222 5.708 29.380 1.00 98.38 401 ALA A CA 1
ATOM 3100 C C . ALA A 1 401 ? -5.118 4.755 29.879 1.00 98.38 401 ALA A C 1
ATOM 3102 O O . ALA A 1 401 ? -4.907 4.602 31.081 1.00 98.38 401 ALA A O 1
ATOM 3103 N N . GLY A 1 402 ? -4.404 4.127 28.942 1.00 98.00 402 GLY A N 1
ATOM 3104 C CA . GLY A 1 402 ? -3.310 3.191 29.227 1.00 98.00 402 GLY A CA 1
ATOM 3105 C C . GLY A 1 402 ? -3.732 1.808 29.740 1.00 98.00 402 GLY A C 1
ATOM 3106 O O . GLY A 1 402 ? -2.862 1.009 30.076 1.00 98.00 402 GLY A O 1
ATOM 3107 N N . ALA A 1 403 ? -5.032 1.507 29.822 1.00 98.69 403 ALA A N 1
ATOM 3108 C CA . ALA A 1 403 ? -5.508 0.221 30.328 1.00 98.69 403 ALA A CA 1
ATOM 3109 C C . ALA A 1 403 ? -5.293 -0.943 29.339 1.00 98.69 403 ALA A C 1
ATOM 3111 O O . ALA A 1 403 ? -5.347 -0.759 28.119 1.00 98.69 403 ALA A O 1
ATOM 3112 N N . VAL A 1 404 ? -5.121 -2.160 29.871 1.00 98.50 404 VAL A N 1
ATOM 3113 C CA . VAL A 1 404 ? -5.110 -3.413 29.093 1.00 98.50 404 VAL A CA 1
ATOM 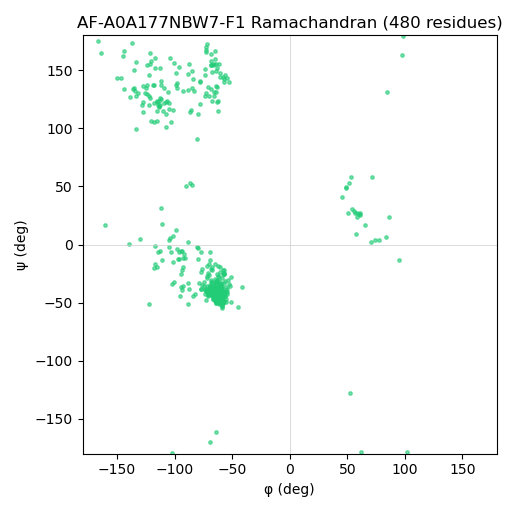3114 C C . VAL A 1 404 ? -6.302 -4.266 29.509 1.00 98.50 404 VAL A C 1
ATOM 3116 O O . VAL A 1 404 ? -6.324 -4.844 30.598 1.00 98.50 404 VAL A O 1
ATOM 3119 N N . VAL A 1 405 ? -7.307 -4.334 28.641 1.00 98.31 405 VAL A N 1
ATOM 3120 C CA . VAL A 1 405 ? -8.560 -5.044 28.894 1.00 98.31 405 VAL A CA 1
ATOM 3121 C C . VAL A 1 405 ? -8.406 -6.507 28.495 1.00 98.31 405 VAL A C 1
ATOM 3123 O O . VAL A 1 405 ? -8.232 -6.826 27.319 1.00 98.31 405 VAL A O 1
ATOM 3126 N N . THR A 1 406 ? -8.461 -7.383 29.499 1.00 96.69 406 THR A N 1
ATOM 3127 C CA . THR A 1 406 ? -8.238 -8.835 29.371 1.00 96.69 406 THR A CA 1
ATOM 3128 C C . THR A 1 406 ? -9.493 -9.672 29.638 1.00 96.69 406 THR A C 1
ATOM 3130 O O . THR A 1 406 ? -9.459 -10.883 29.450 1.00 96.69 406 THR A O 1
ATOM 3133 N N . ALA A 1 407 ? -10.589 -9.036 30.057 1.00 97.69 407 ALA A N 1
ATOM 3134 C CA . ALA A 1 407 ? -11.881 -9.652 30.340 1.00 97.69 407 ALA A CA 1
ATOM 3135 C C . ALA A 1 407 ? -13.015 -8.691 29.947 1.00 97.69 407 ALA A C 1
ATOM 3137 O O . ALA A 1 407 ? -12.777 -7.489 29.791 1.00 97.69 407 ALA A O 1
ATOM 3138 N N . ASP A 1 408 ? -14.226 -9.225 29.794 1.00 98.56 408 ASP A N 1
ATOM 3139 C CA . ASP A 1 408 ? -15.414 -8.446 29.438 1.00 98.56 408 ASP A CA 1
ATOM 3140 C C . ASP A 1 408 ? -15.696 -7.329 30.451 1.00 98.56 408 ASP A C 1
ATOM 3142 O O . ASP A 1 408 ? -15.487 -7.475 31.658 1.00 98.56 408 ASP A O 1
ATOM 3146 N N . VAL A 1 409 ? -16.179 -6.194 29.943 1.00 98.69 409 VAL A N 1
ATOM 3147 C CA . VAL A 1 409 ? -16.481 -4.999 30.735 1.00 98.69 409 VAL A CA 1
ATOM 3148 C C . VAL A 1 409 ? -17.998 -4.824 30.816 1.00 98.69 409 VAL A C 1
ATOM 3150 O O . VAL A 1 409 ? -18.630 -4.677 29.767 1.00 98.69 409 VAL A O 1
ATOM 3153 N N . PRO A 1 410 ? -18.601 -4.801 32.020 1.00 98.56 410 PRO A N 1
ATOM 3154 C CA . PRO A 1 410 ? -20.040 -4.600 32.168 1.00 98.56 410 PRO A CA 1
ATOM 3155 C C . PRO A 1 410 ? -20.521 -3.238 31.632 1.00 98.56 410 PRO A C 1
ATOM 3157 O O . PRO A 1 410 ? -19.740 -2.279 31.609 1.00 98.56 410 PRO A O 1
ATOM 3160 N N . PRO A 1 411 ? -21.807 -3.113 31.249 1.00 98.56 411 PRO A N 1
ATOM 3161 C CA . PRO A 1 411 ? -22.395 -1.831 30.872 1.00 98.56 411 PRO A CA 1
ATOM 3162 C C . PRO A 1 411 ? -22.181 -0.760 31.944 1.00 98.56 411 PRO A C 1
ATOM 3164 O O . PRO A 1 411 ? -22.262 -1.036 33.141 1.00 98.56 411 PRO A O 1
ATOM 3167 N N . TYR A 1 412 ? -21.894 0.467 31.512 1.00 98.31 412 TYR A N 1
ATOM 3168 C CA . TYR A 1 412 ? -21.676 1.638 32.369 1.00 98.31 412 TYR A CA 1
ATOM 3169 C C . TYR A 1 412 ? -20.557 1.507 33.420 1.00 98.31 412 TYR A C 1
ATOM 3171 O O . TYR A 1 412 ? -20.396 2.400 34.260 1.00 98.31 412 TYR A O 1
ATOM 3179 N N . ALA A 1 413 ? -19.746 0.446 33.373 1.00 98.62 413 ALA A N 1
ATOM 3180 C CA . ALA A 1 413 ? -18.576 0.300 34.224 1.00 98.62 413 ALA A CA 1
ATOM 3181 C C . ALA A 1 413 ? -17.444 1.229 33.765 1.00 98.62 413 ALA A C 1
ATOM 3183 O O . ALA A 1 413 ? -17.236 1.458 32.573 1.00 98.62 413 ALA A O 1
ATOM 3184 N N . ILE A 1 414 ? -16.676 1.735 34.725 1.00 98.81 414 ILE A N 1
ATOM 3185 C CA . ILE A 1 414 ? -15.420 2.444 34.496 1.00 98.81 414 ILE A CA 1
ATOM 3186 C C . ILE A 1 414 ? -14.293 1.495 34.881 1.00 98.81 414 ILE A C 1
ATOM 3188 O O . ILE A 1 414 ? -14.181 1.117 36.048 1.00 98.81 414 ILE A O 1
ATOM 3192 N N . VAL A 1 415 ? -13.455 1.117 33.919 1.00 98.81 415 VAL A N 1
ATOM 3193 C CA . VAL A 1 415 ? -12.329 0.200 34.132 1.00 98.81 415 VAL A CA 1
ATOM 3194 C C . VAL A 1 415 ? -10.989 0.879 33.866 1.00 98.81 415 VAL A C 1
ATOM 3196 O O . VAL A 1 415 ? -10.892 1.784 33.039 1.00 98.81 415 VAL A O 1
ATOM 3199 N N . GLY A 1 416 ? -9.930 0.425 34.534 1.00 98.56 416 GLY A N 1
ATOM 3200 C CA . GLY A 1 416 ? -8.567 0.904 34.295 1.00 98.56 416 GLY A CA 1
ATOM 3201 C C . GLY A 1 416 ? -7.495 -0.015 34.877 1.00 98.56 416 GLY A C 1
ATOM 3202 O O . GLY A 1 416 ? -7.795 -0.879 35.698 1.00 98.56 416 GLY A O 1
ATOM 3203 N N . GLY A 1 417 ? -6.246 0.167 34.440 1.00 98.06 417 GLY A N 1
ATOM 3204 C CA . GLY A 1 417 ? -5.089 -0.614 34.895 1.00 98.06 417 GLY A CA 1
ATOM 3205 C C . GLY A 1 417 ? -4.628 -1.708 33.924 1.00 98.06 417 GLY A C 1
ATOM 3206 O O . GLY A 1 417 ? -5.167 -1.870 32.828 1.00 98.06 417 GLY A O 1
ATOM 3207 N N . VAL A 1 418 ? -3.593 -2.445 34.336 1.00 97.88 418 VAL A N 1
ATOM 3208 C CA . VAL A 1 418 ? -2.983 -3.562 33.595 1.00 97.88 418 VAL A CA 1
ATOM 3209 C C . VAL A 1 418 ? -2.783 -4.737 34.568 1.00 97.88 418 VAL A C 1
ATOM 3211 O O . VAL A 1 418 ? -1.830 -4.709 35.345 1.00 97.88 418 VAL A O 1
ATOM 3214 N N . PRO A 1 419 ? -3.669 -5.753 34.577 1.00 97.88 419 PRO A N 1
ATOM 3215 C CA . PRO A 1 419 ? -4.905 -5.843 33.795 1.00 97.88 419 PRO A CA 1
ATOM 3216 C C . PRO A 1 419 ? -5.962 -4.828 34.258 1.00 97.88 419 PRO A C 1
ATOM 3218 O O . PRO A 1 419 ? -5.969 -4.407 35.416 1.00 97.88 419 PRO A O 1
ATOM 3221 N N . ALA A 1 420 ? -6.861 -4.446 33.350 1.00 98.44 420 ALA A N 1
ATOM 3222 C CA . ALA A 1 420 ? -7.949 -3.527 33.651 1.00 98.44 420 ALA A CA 1
ATOM 3223 C C . ALA A 1 420 ? -8.914 -4.141 34.676 1.00 98.44 420 ALA A C 1
ATOM 3225 O O . ALA A 1 420 ? -9.362 -5.276 34.513 1.00 98.44 420 ALA A O 1
ATOM 3226 N N . LYS A 1 421 ? -9.250 -3.378 35.717 1.00 98.50 421 LYS A N 1
ATOM 3227 C CA . LYS A 1 421 ? -10.229 -3.746 36.748 1.00 98.50 421 LYS A CA 1
ATOM 3228 C C . LYS A 1 421 ? -11.316 -2.686 36.835 1.00 98.50 421 LYS A C 1
ATOM 3230 O O . LYS A 1 421 ? -11.069 -1.526 36.507 1.00 98.50 421 LYS A O 1
ATOM 3235 N N . ILE A 1 422 ? -12.504 -3.081 37.291 1.00 98.62 422 ILE A N 1
ATOM 3236 C CA . ILE A 1 422 ? -13.595 -2.144 37.582 1.00 98.62 422 ILE A CA 1
ATOM 3237 C C . ILE A 1 422 ? -13.151 -1.214 38.713 1.00 98.62 422 ILE A C 1
ATOM 3239 O O . ILE A 1 422 ? -12.778 -1.668 39.790 1.00 98.62 422 ILE A O 1
ATOM 3243 N N . ILE A 1 423 ? -13.178 0.087 38.436 1.00 98.50 423 ILE A N 1
ATOM 3244 C CA . ILE A 1 423 ? -12.900 1.166 39.388 1.00 98.50 423 ILE A CA 1
ATOM 3245 C C . ILE A 1 423 ? -14.202 1.552 40.093 1.00 98.50 423 ILE A C 1
ATOM 3247 O O . ILE A 1 423 ? -14.250 1.637 41.315 1.00 98.50 423 ILE A O 1
ATOM 3251 N N . LYS A 1 424 ? -15.252 1.813 39.305 1.00 98.25 424 LYS A N 1
ATOM 3252 C CA . LYS A 1 424 ? -16.611 2.145 39.757 1.00 98.25 424 LYS A CA 1
ATOM 3253 C C . LYS A 1 424 ? -17.596 2.047 38.592 1.00 98.25 424 LYS A C 1
ATOM 3255 O O . LYS A 1 424 ? -17.176 1.894 37.449 1.00 98.25 424 LYS A O 1
ATOM 3260 N N . TYR A 1 425 ? -18.885 2.215 38.864 1.00 98.06 425 TYR A N 1
ATOM 3261 C CA . TYR A 1 425 ? -19.912 2.416 37.839 1.00 98.06 425 TYR A CA 1
ATOM 3262 C C . TYR A 1 425 ? -20.206 3.907 37.629 1.00 98.06 425 TYR A C 1
ATOM 3264 O O . TYR A 1 425 ? -20.009 4.718 38.537 1.00 98.06 425 TYR A O 1
ATOM 3272 N N . ARG A 1 426 ? -20.651 4.281 36.419 1.00 96.19 426 ARG A N 1
ATOM 3273 C CA . ARG A 1 426 ? -21.082 5.657 36.098 1.00 96.19 426 ARG A CA 1
ATOM 3274 C C . ARG A 1 426 ? -22.336 6.061 36.877 1.00 96.19 426 ARG A C 1
ATOM 3276 O O . ARG A 1 426 ? -22.435 7.216 37.280 1.00 96.19 426 ARG A O 1
ATOM 3283 N N . PHE A 1 427 ? -23.258 5.119 37.082 1.00 96.38 427 PHE A N 1
ATOM 3284 C CA . PHE A 1 427 ? -24.562 5.324 37.722 1.00 96.38 427 PHE A CA 1
ATOM 3285 C C . PHE A 1 427 ? -24.874 4.190 38.710 1.00 96.38 427 PHE A C 1
ATOM 3287 O O . PHE A 1 427 ? -24.123 3.217 38.791 1.00 96.38 427 PHE A O 1
ATOM 3294 N N . ASN A 1 428 ? -25.968 4.323 39.466 1.00 95.44 428 ASN A N 1
ATOM 3295 C CA . ASN A 1 428 ? -26.488 3.227 40.285 1.00 95.44 428 ASN A CA 1
ATOM 3296 C C . ASN A 1 428 ? -27.150 2.145 39.409 1.00 95.44 428 ASN A C 1
ATOM 3298 O O . ASN A 1 428 ? -27.427 2.367 38.230 1.00 95.44 428 ASN A O 1
ATOM 3302 N N . GLU A 1 429 ? -27.393 0.972 39.990 1.00 96.19 429 GLU A N 1
ATOM 3303 C CA . GLU A 1 429 ? -27.885 -0.201 39.261 1.00 96.19 429 GLU A CA 1
ATOM 3304 C C . GLU A 1 429 ? -29.248 0.033 38.590 1.00 96.19 429 GLU A C 1
ATOM 3306 O O . GLU A 1 429 ? -29.414 -0.302 37.419 1.00 96.19 429 GLU A O 1
ATOM 3311 N N . ASP A 1 430 ? -30.187 0.698 39.268 1.00 96.94 430 ASP A N 1
ATOM 3312 C CA . ASP A 1 430 ? -31.518 0.976 38.713 1.00 96.94 430 ASP A CA 1
ATOM 3313 C C . ASP A 1 430 ? -31.458 1.866 37.462 1.00 96.94 430 ASP A C 1
ATOM 3315 O O . ASP A 1 430 ? -32.129 1.604 36.462 1.00 96.94 430 ASP A O 1
ATOM 3319 N N . VAL A 1 431 ? -30.612 2.902 37.480 1.00 96.12 431 VAL A N 1
ATOM 3320 C CA . VAL A 1 431 ? -30.403 3.783 36.320 1.00 96.12 431 VAL A CA 1
ATOM 3321 C C . VAL A 1 431 ? -29.704 3.034 35.188 1.00 96.12 431 VAL A C 1
ATOM 3323 O O . VAL A 1 431 ? -30.067 3.214 34.026 1.00 96.12 431 VAL A O 1
ATOM 3326 N N . ILE A 1 432 ? -28.729 2.175 35.501 1.00 97.25 432 ILE A N 1
ATOM 3327 C CA . ILE A 1 432 ? -28.055 1.328 34.504 1.00 97.25 432 ILE A CA 1
ATOM 3328 C C . ILE A 1 432 ? -29.059 0.400 33.821 1.00 97.25 432 ILE A C 1
ATOM 3330 O O . ILE A 1 432 ? -29.048 0.289 32.591 1.00 97.25 432 ILE A O 1
ATOM 3334 N N . ASN A 1 433 ? -29.936 -0.235 34.597 1.00 96.75 433 ASN A N 1
ATOM 3335 C CA . ASN A 1 433 ? -30.963 -1.135 34.086 1.00 96.75 433 ASN A CA 1
ATOM 3336 C C . ASN A 1 433 ? -31.936 -0.397 33.160 1.00 96.75 433 ASN A C 1
ATOM 3338 O O . ASN A 1 433 ? -32.196 -0.870 32.051 1.00 96.75 433 ASN A O 1
ATOM 3342 N N . GLU A 1 434 ? -32.402 0.794 33.550 1.00 96.69 434 GLU A N 1
ATOM 3343 C CA . GLU A 1 434 ? -33.309 1.581 32.707 1.00 96.69 434 GLU A CA 1
ATOM 3344 C C . GLU A 1 434 ? -32.626 2.082 31.425 1.00 96.69 434 GLU A C 1
ATOM 3346 O O . GLU A 1 434 ? -33.202 2.012 30.341 1.00 96.69 434 GLU A O 1
ATOM 3351 N N . LEU A 1 435 ? -31.370 2.526 31.496 1.00 95.56 435 LEU A N 1
ATOM 3352 C CA . LEU A 1 435 ? -30.621 2.951 30.310 1.00 95.56 435 LEU A CA 1
ATOM 3353 C C . LEU A 1 435 ? -30.361 1.791 29.335 1.00 95.56 435 LEU A C 1
ATOM 3355 O O . LEU A 1 435 ? -30.522 1.942 28.119 1.00 95.56 435 LEU A O 1
ATOM 3359 N N . THR A 1 436 ? -29.988 0.626 29.869 1.00 95.12 436 THR A N 1
ATOM 3360 C CA . THR A 1 436 ? -29.715 -0.589 29.086 1.00 95.12 436 THR A CA 1
ATOM 3361 C C . THR A 1 436 ? -30.987 -1.134 28.432 1.00 95.12 436 THR A C 1
ATOM 3363 O O . THR A 1 436 ? -30.924 -1.676 27.323 1.00 95.12 436 THR A O 1
ATOM 3366 N N . SER A 1 437 ? -32.144 -0.965 29.083 1.00 95.56 437 SER A N 1
ATOM 3367 C CA . SER A 1 437 ? -33.451 -1.317 28.520 1.00 95.56 437 SER A CA 1
ATOM 3368 C C . SER A 1 437 ? -33.891 -0.316 27.445 1.00 95.56 437 SER A C 1
ATOM 3370 O O . SER A 1 437 ? -34.358 -0.719 26.379 1.00 95.56 437 SER A O 1
ATOM 3372 N N . TRP A 1 438 ? -33.693 0.985 27.686 1.00 95.56 438 TRP A N 1
ATOM 3373 C CA . TRP A 1 438 ? -34.149 2.051 26.799 1.00 95.56 438 TRP A CA 1
ATOM 3374 C C . TRP A 1 438 ? -33.388 2.085 25.470 1.00 95.56 438 TRP A C 1
ATOM 3376 O O . TRP A 1 438 ? -34.002 2.310 24.426 1.00 95.56 438 TRP A O 1
ATOM 3386 N N . ARG A 1 439 ? -32.069 1.832 25.482 1.00 95.81 439 ARG A N 1
ATOM 3387 C CA . ARG A 1 439 ? -31.211 1.811 24.277 1.00 95.81 439 ARG A CA 1
ATOM 3388 C C . ARG A 1 439 ? -31.403 3.042 23.390 1.00 95.81 439 ARG A C 1
ATOM 3390 O O . ARG A 1 439 ? -31.588 2.934 22.174 1.00 95.81 439 ARG A O 1
ATOM 3397 N N . TRP A 1 440 ? -31.356 4.219 24.009 1.00 95.31 440 TRP A N 1
ATOM 3398 C CA . TRP A 1 440 ? -31.642 5.510 23.376 1.00 95.31 440 TRP A CA 1
ATOM 3399 C C . TRP A 1 440 ? -30.860 5.753 22.073 1.00 95.31 440 TRP A C 1
ATOM 3401 O O . TRP A 1 440 ? -31.352 6.425 21.172 1.00 95.31 440 TRP A O 1
ATOM 3411 N N . TRP A 1 441 ? -29.673 5.161 21.914 1.00 95.69 441 TRP A N 1
ATOM 3412 C CA . TRP A 1 441 ? -28.859 5.247 20.695 1.00 95.69 441 TRP A CA 1
ATOM 3413 C C . TRP A 1 441 ? -29.549 4.687 19.437 1.00 95.69 441 TRP A C 1
ATOM 3415 O O . TRP A 1 441 ? -29.167 5.025 18.311 1.00 95.69 441 TRP A O 1
ATOM 3425 N N . ASN A 1 442 ? -30.579 3.854 19.594 1.00 95.19 442 ASN A N 1
ATOM 3426 C CA . ASN A 1 442 ? -31.383 3.344 18.484 1.00 95.19 442 ASN A CA 1
ATOM 3427 C C . ASN A 1 442 ? -32.430 4.348 17.979 1.00 95.19 442 ASN A C 1
ATOM 3429 O O . ASN A 1 442 ? -32.976 4.143 16.896 1.00 95.19 442 ASN A O 1
ATOM 3433 N N . LEU A 1 443 ? -32.693 5.433 18.712 1.00 93.81 443 LEU A N 1
ATOM 3434 C CA . LEU A 1 443 ? -33.649 6.460 18.301 1.00 93.81 443 LEU A CA 1
ATOM 3435 C C . LEU A 1 443 ? -33.193 7.185 17.014 1.00 93.81 443 LEU A C 1
ATOM 3437 O O . LEU A 1 443 ? -31.987 7.226 16.708 1.00 93.81 443 LEU A O 1
ATOM 3441 N N . PRO A 1 444 ? -34.133 7.767 16.242 1.00 92.94 444 PRO A N 1
ATOM 3442 C CA . PRO A 1 444 ? -33.806 8.670 15.142 1.00 92.94 444 PRO A CA 1
ATOM 3443 C C . PRO A 1 444 ? -32.946 9.846 15.624 1.00 92.94 444 PRO A C 1
ATOM 3445 O O . PRO A 1 444 ? -33.102 10.325 16.747 1.00 92.94 444 PRO A O 1
ATOM 3448 N N . LEU A 1 445 ? -32.025 10.320 14.778 1.00 92.19 445 LEU A N 1
ATOM 3449 C CA . LEU A 1 445 ? -31.103 11.393 15.169 1.00 92.19 445 LEU A CA 1
ATOM 3450 C C . LEU A 1 445 ? -31.826 12.709 15.475 1.00 92.19 445 LEU A C 1
ATOM 3452 O O . LEU A 1 445 ? -31.395 13.415 16.380 1.00 92.19 445 LEU A O 1
ATOM 3456 N N . ASP A 1 446 ? -32.929 12.998 14.786 1.00 91.00 446 ASP A N 1
ATOM 3457 C CA . ASP A 1 446 ? -33.728 14.204 15.027 1.00 91.00 446 ASP A CA 1
ATOM 3458 C C . ASP A 1 446 ? -34.405 14.153 16.406 1.00 91.00 446 ASP A C 1
ATOM 3460 O O . ASP A 1 446 ? -34.360 15.123 17.160 1.00 91.00 446 ASP A O 1
ATOM 3464 N N . THR A 1 447 ? -34.915 12.980 16.804 1.00 92.06 447 THR A N 1
ATOM 3465 C CA . THR A 1 447 ? -35.437 12.744 18.159 1.00 92.06 447 THR A CA 1
ATOM 3466 C C . THR A 1 447 ? -34.350 12.943 19.214 1.00 92.06 447 THR A C 1
ATOM 3468 O O . THR A 1 447 ? -34.580 13.618 20.215 1.00 92.06 447 THR A O 1
ATOM 3471 N N . ILE A 1 448 ? -33.150 12.390 18.989 1.00 93.44 448 ILE A N 1
ATOM 3472 C CA . ILE A 1 448 ? -32.016 12.545 19.914 1.00 93.44 448 ILE A CA 1
ATOM 3473 C C . ILE A 1 448 ? -31.613 14.020 20.018 1.00 93.44 448 ILE A C 1
ATOM 3475 O O . ILE A 1 448 ? -31.386 14.504 21.122 1.00 93.44 448 ILE A O 1
ATOM 3479 N N . ALA A 1 449 ? -31.555 14.749 18.902 1.00 91.50 449 ALA A N 1
ATOM 3480 C CA . ALA A 1 449 ? -31.166 16.157 18.877 1.00 91.50 449 ALA A CA 1
ATOM 3481 C C . ALA A 1 449 ? -32.086 17.042 19.736 1.00 91.50 449 ALA A C 1
ATOM 3483 O O . ALA A 1 449 ? -31.599 17.948 20.408 1.00 91.50 449 ALA A O 1
ATOM 3484 N N . LEU A 1 450 ? -33.388 16.750 19.773 1.00 88.88 450 LEU A N 1
ATOM 3485 C CA . LEU A 1 450 ? -34.362 17.506 20.570 1.00 88.88 450 LEU A CA 1
ATOM 3486 C C . LEU A 1 450 ? -34.192 17.317 22.077 1.00 88.88 450 LEU A C 1
ATOM 3488 O O . LEU A 1 450 ? -34.407 18.249 22.851 1.00 88.88 450 LEU A O 1
ATOM 3492 N N . ILE A 1 451 ? -33.799 16.117 22.499 1.00 90.56 451 ILE A N 1
ATOM 3493 C CA . ILE A 1 451 ? -33.571 15.807 23.915 1.00 90.56 451 ILE A CA 1
ATOM 3494 C C . ILE A 1 451 ? -32.103 15.976 24.331 1.00 90.56 451 ILE A C 1
ATOM 3496 O O . ILE A 1 451 ? -31.803 15.887 25.518 1.00 90.56 451 ILE A O 1
ATOM 3500 N N . ALA A 1 452 ? -31.193 16.256 23.392 1.00 89.50 452 ALA A N 1
ATOM 3501 C CA . ALA A 1 452 ? -29.748 16.262 23.619 1.00 89.50 452 ALA A CA 1
ATOM 3502 C C . ALA A 1 452 ? -29.301 17.250 24.701 1.00 89.50 452 ALA A C 1
ATOM 3504 O O . ALA A 1 452 ? -28.418 16.920 25.487 1.00 89.50 452 ALA A O 1
ATOM 3505 N N . GLN A 1 453 ? -29.924 18.430 24.793 1.00 86.69 453 GLN A N 1
ATOM 3506 C CA . GLN A 1 453 ? -29.582 19.402 25.838 1.00 86.69 453 GLN A CA 1
ATOM 3507 C C . GLN A 1 453 ? -29.761 18.795 27.237 1.00 86.69 453 GLN A C 1
ATOM 3509 O O . GLN A 1 453 ? -28.900 18.925 28.099 1.00 86.69 453 GLN A O 1
ATOM 3514 N N . LYS A 1 454 ? -30.813 17.993 27.422 1.00 86.81 454 LYS A N 1
ATOM 3515 C CA . LYS A 1 454 ? -31.087 17.347 28.704 1.00 86.81 454 LYS A CA 1
ATOM 3516 C C . LYS A 1 454 ? -30.060 16.290 29.088 1.00 86.81 454 LYS A C 1
ATOM 3518 O O . LYS A 1 454 ? -29.927 16.014 30.272 1.00 86.81 454 LYS A O 1
ATOM 3523 N N . PHE A 1 455 ? -29.315 15.726 28.133 1.00 87.38 455 PHE A N 1
ATOM 3524 C CA . PHE A 1 455 ? -28.279 14.725 28.417 1.00 87.38 455 PHE A CA 1
ATOM 3525 C C . PHE A 1 455 ? -27.098 15.319 29.195 1.00 87.38 455 PHE A C 1
ATOM 3527 O O . PHE A 1 455 ? -26.338 14.571 29.806 1.00 87.38 455 PHE A O 1
ATOM 3534 N N . VAL A 1 456 ? -26.938 16.645 29.174 1.00 84.94 456 VAL A N 1
ATOM 3535 C CA . VAL A 1 456 ? -25.831 17.349 29.837 1.00 84.94 456 VAL A CA 1
ATOM 3536 C C . VAL A 1 456 ? -26.281 18.246 30.993 1.00 84.94 456 VAL A C 1
ATOM 3538 O O . VAL A 1 456 ? -25.434 18.754 31.721 1.00 84.94 456 VAL A O 1
ATOM 3541 N N . ASP A 1 457 ? -27.589 18.414 31.199 1.00 81.19 457 ASP A N 1
ATOM 3542 C CA . ASP A 1 457 ? -28.131 19.309 32.230 1.00 81.19 457 ASP A CA 1
ATOM 3543 C C . ASP A 1 457 ? -27.924 18.761 33.661 1.00 81.19 457 ASP A C 1
ATOM 3545 O O . ASP A 1 457 ? -27.807 19.528 34.618 1.00 81.19 457 ASP A O 1
ATOM 3549 N N . ASN A 1 458 ? -27.826 17.435 33.822 1.00 78.69 458 ASN A N 1
ATOM 3550 C CA . ASN A 1 458 ? -27.739 16.771 35.125 1.00 78.69 458 ASN A CA 1
ATOM 3551 C C . ASN A 1 458 ? -26.371 16.125 35.386 1.00 78.69 458 ASN A C 1
ATOM 3553 O O . ASN A 1 458 ? -25.813 15.413 34.552 1.00 78.69 458 ASN A O 1
ATOM 3557 N N . HIS A 1 459 ? -25.878 16.305 36.614 1.00 78.19 459 HIS A N 1
ATOM 3558 C CA . HIS A 1 459 ? -24.611 15.729 37.089 1.00 78.19 459 HIS A CA 1
ATOM 3559 C C . HIS A 1 459 ? -24.819 14.483 37.967 1.00 78.19 459 HIS A C 1
ATOM 3561 O O . HIS A 1 459 ? -23.882 13.727 38.207 1.00 78.19 459 HIS A O 1
ATOM 3567 N N . THR A 1 460 ? -26.052 14.261 38.435 1.00 85.06 460 THR A N 1
ATOM 3568 C CA . THR A 1 460 ? -26.490 13.053 39.148 1.00 85.06 460 THR A CA 1
ATOM 3569 C C . THR A 1 460 ? -27.817 12.616 38.545 1.00 85.06 460 THR A C 1
ATOM 3571 O O . THR A 1 460 ? -28.727 13.432 38.434 1.00 85.06 460 THR A O 1
ATOM 3574 N N . TRP A 1 461 ? -27.920 11.352 38.145 1.00 90.62 461 TRP A N 1
ATOM 3575 C CA . TRP A 1 461 ? -29.070 10.822 37.416 1.00 90.62 461 TRP A CA 1
ATOM 3576 C C . TRP A 1 461 ? -29.887 9.879 38.295 1.00 90.62 461 TRP A C 1
ATOM 3578 O O . TRP A 1 461 ? -29.320 9.026 38.976 1.00 90.62 461 TRP A O 1
ATOM 3588 N N . GLN A 1 462 ? -31.211 10.027 38.268 1.00 92.25 462 GLN A N 1
ATOM 3589 C CA . GLN A 1 462 ? -32.178 9.127 38.896 1.00 92.25 462 GLN A CA 1
ATOM 3590 C C . GLN A 1 462 ? -33.078 8.490 37.830 1.00 92.25 462 GLN A C 1
ATOM 3592 O O . GLN A 1 462 ? -33.232 9.016 36.729 1.00 92.25 462 GLN A O 1
ATOM 3597 N N . VAL A 1 463 ? -33.734 7.377 38.168 1.00 93.06 463 VAL A N 1
ATOM 3598 C CA . VAL A 1 463 ? -34.623 6.647 37.241 1.00 93.06 463 VAL A CA 1
ATOM 3599 C C . VAL A 1 463 ? -35.713 7.554 36.657 1.00 93.06 463 VAL A C 1
ATOM 3601 O O . VAL A 1 463 ? -35.959 7.519 35.455 1.00 93.06 463 VAL A O 1
ATOM 3604 N N . LYS A 1 464 ? -36.309 8.434 37.475 1.00 92.38 464 LYS A N 1
ATOM 3605 C CA . LYS A 1 464 ? -37.331 9.402 37.033 1.00 92.38 464 LYS A CA 1
ATOM 3606 C C . LYS A 1 464 ? -36.847 10.327 35.910 1.00 92.38 464 LYS A C 1
ATOM 3608 O O . LYS A 1 464 ? -37.634 10.701 35.047 1.00 92.38 464 LYS A O 1
ATOM 3613 N N . ASP A 1 465 ? -35.559 10.672 35.904 1.00 91.69 465 ASP A N 1
ATOM 3614 C CA . ASP A 1 465 ? -34.980 11.554 34.892 1.00 91.69 465 ASP A CA 1
ATOM 3615 C C . ASP A 1 465 ? -34.889 10.817 33.548 1.00 91.69 465 ASP A C 1
ATOM 3617 O O . ASP A 1 465 ? -35.192 11.387 32.501 1.00 91.69 465 ASP A O 1
ATOM 3621 N N . ILE A 1 466 ? -34.534 9.526 33.584 1.00 92.56 466 ILE A N 1
ATOM 3622 C CA . ILE A 1 466 ? -34.474 8.665 32.396 1.00 92.56 466 ILE A CA 1
ATOM 3623 C C . ILE A 1 466 ? -35.876 8.404 31.841 1.00 92.56 466 ILE A C 1
ATOM 3625 O O . ILE A 1 466 ? -36.088 8.520 30.634 1.00 92.56 466 ILE A O 1
ATOM 3629 N N . LEU A 1 467 ? -36.851 8.119 32.709 1.00 92.69 467 LEU A N 1
ATOM 3630 C CA . LEU A 1 467 ? -38.247 7.937 32.305 1.00 92.69 467 LEU A CA 1
ATOM 3631 C C . LEU A 1 467 ? -38.816 9.205 31.656 1.00 92.69 467 LEU A C 1
ATOM 3633 O O . LEU A 1 467 ? -39.380 9.125 30.568 1.00 92.69 467 LEU A O 1
ATOM 3637 N N . GLY A 1 468 ? -38.567 10.382 32.238 1.00 91.25 468 GLY A N 1
ATOM 3638 C CA . GLY A 1 468 ? -39.003 11.652 31.649 1.00 91.25 468 GLY A CA 1
ATOM 3639 C C . GLY A 1 468 ? -38.353 11.958 30.291 1.00 91.25 468 GLY A C 1
ATOM 3640 O O . GLY A 1 468 ? -38.975 12.582 29.430 1.00 91.25 468 GLY A O 1
ATOM 3641 N N . LEU A 1 469 ? -37.113 11.512 30.052 1.00 91.69 469 LEU A N 1
ATOM 3642 C CA . LEU A 1 469 ? -36.485 11.589 28.725 1.00 91.69 469 LEU A CA 1
ATOM 3643 C C . LEU A 1 469 ? -37.131 10.631 27.723 1.00 91.69 469 LEU A C 1
ATOM 3645 O O . LEU A 1 469 ? -37.362 11.004 26.572 1.00 91.69 469 LEU A O 1
ATOM 3649 N N . LYS A 1 470 ? -37.418 9.405 28.161 1.00 92.56 470 LYS A N 1
ATOM 3650 C CA . LYS A 1 470 ? -38.046 8.359 27.353 1.00 92.56 470 LYS A CA 1
ATOM 3651 C C . LYS A 1 470 ? -39.460 8.749 26.927 1.00 92.56 470 LYS A C 1
ATOM 3653 O O . LYS A 1 470 ? -39.796 8.579 25.759 1.00 92.56 470 LYS A O 1
ATOM 3658 N N . GLU A 1 471 ? -40.248 9.325 27.831 1.00 91.56 471 GLU A N 1
ATOM 3659 C CA . GLU A 1 471 ? -41.578 9.872 27.537 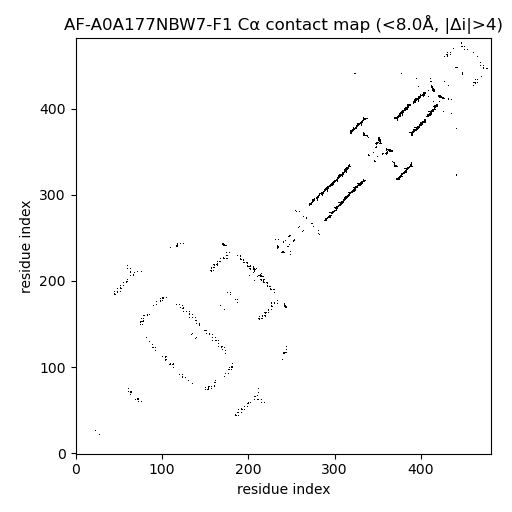1.00 91.56 471 GLU A CA 1
ATOM 3660 C C . GLU A 1 471 ? -41.506 10.958 26.461 1.00 91.56 471 GLU A C 1
ATOM 3662 O O . GLU A 1 471 ? -42.128 10.816 25.410 1.00 91.56 471 GLU A O 1
ATOM 3667 N N . LYS A 1 472 ? -40.642 11.966 26.641 1.00 88.62 472 LYS A N 1
ATOM 3668 C CA . LYS A 1 472 ? -40.448 13.036 25.646 1.00 88.62 472 LYS A CA 1
ATOM 3669 C C . LYS A 1 472 ? -39.984 12.524 24.285 1.00 88.62 472 LYS A C 1
ATOM 3671 O O . LYS A 1 472 ? -40.408 13.031 23.250 1.00 88.62 472 LYS A O 1
ATOM 3676 N N . ALA A 1 473 ? -39.108 11.520 24.270 1.00 89.31 473 ALA A N 1
ATOM 3677 C CA . ALA A 1 473 ? -38.664 10.894 23.029 1.00 89.31 473 ALA A CA 1
ATOM 3678 C C . ALA A 1 473 ? -39.817 10.176 22.304 1.00 89.31 473 ALA A C 1
ATOM 3680 O O . ALA A 1 473 ? -39.898 10.225 21.076 1.00 89.31 473 ALA A O 1
ATOM 3681 N N . ASN A 1 474 ? -40.709 9.525 23.057 1.00 88.38 474 ASN A N 1
ATOM 3682 C CA . ASN A 1 474 ? -41.860 8.810 22.511 1.00 88.38 474 ASN A CA 1
ATOM 3683 C C . ASN A 1 474 ? -42.943 9.761 21.986 1.00 88.38 474 ASN A C 1
ATOM 3685 O O . ASN A 1 474 ? -43.449 9.518 20.893 1.00 88.38 474 ASN A O 1
ATOM 3689 N N . GLU A 1 475 ? -43.247 10.850 22.703 1.00 85.69 475 GLU A N 1
ATOM 3690 C CA . GLU A 1 475 ? -44.186 11.897 22.255 1.00 85.69 475 GLU A CA 1
ATOM 3691 C C . GLU A 1 475 ? -43.798 12.448 20.880 1.00 85.69 475 GLU A C 1
ATOM 3693 O O . GLU A 1 475 ? -44.633 12.618 19.989 1.00 85.69 475 GLU A O 1
ATOM 3698 N N . TYR A 1 476 ? -42.501 12.683 20.680 1.00 77.62 476 TYR A N 1
ATOM 3699 C CA . TYR A 1 476 ? -42.010 13.187 19.408 1.00 77.62 476 TYR A CA 1
ATOM 3700 C C . TYR A 1 476 ? -42.127 12.149 18.293 1.00 77.62 476 TYR A C 1
ATOM 3702 O O . TYR A 1 476 ? -42.535 12.479 17.184 1.00 77.62 476 TYR A O 1
ATOM 3710 N N . LYS A 1 477 ? -41.816 10.883 18.590 1.00 75.62 477 LYS A N 1
ATOM 3711 C CA . LYS A 1 477 ? -41.931 9.803 17.609 1.00 75.62 477 LYS A CA 1
ATOM 3712 C C . LYS A 1 477 ? -43.376 9.638 17.121 1.00 75.62 477 LYS A C 1
ATOM 3714 O O . LYS A 1 477 ? -43.590 9.486 15.925 1.00 75.62 477 LYS A O 1
ATOM 3719 N N . SER A 1 478 ? -44.361 9.739 18.019 1.00 70.88 478 SER A N 1
ATOM 3720 C CA . SER A 1 478 ? -45.775 9.679 17.631 1.00 70.88 478 SER A CA 1
ATOM 3721 C C . SER A 1 478 ? -46.237 10.889 16.820 1.00 70.88 478 SER A C 1
ATOM 3723 O O . SER A 1 478 ? -47.108 10.732 15.977 1.00 70.88 478 SER A O 1
ATOM 3725 N N . ALA A 1 479 ? -45.652 12.071 17.044 1.00 63.06 479 ALA A N 1
ATOM 3726 C CA . ALA A 1 479 ? -45.982 13.286 16.298 1.00 63.06 479 ALA A CA 1
ATOM 3727 C C . ALA A 1 479 ? -45.381 13.323 14.881 1.00 63.06 479 ALA A C 1
ATOM 3729 O O . ALA A 1 479 ? -45.851 14.085 14.045 1.00 63.06 479 ALA A O 1
ATOM 3730 N N . THR A 1 480 ? -44.328 12.545 14.607 1.00 60.50 480 THR A N 1
ATOM 3731 C CA . THR A 1 480 ? -43.719 12.456 13.267 1.00 60.50 480 THR A CA 1
ATOM 3732 C C . THR A 1 480 ? -44.275 11.322 12.408 1.00 60.50 480 THR A C 1
ATOM 3734 O O . THR A 1 480 ? -44.092 11.350 11.194 1.00 60.50 480 THR A O 1
ATOM 3737 N N . ASP A 1 481 ? -44.907 10.326 13.034 1.00 58.75 481 ASP A N 1
ATOM 3738 C CA . ASP A 1 481 ? -45.539 9.186 12.355 1.00 58.75 481 ASP A CA 1
ATOM 3739 C C . ASP A 1 481 ? -47.033 9.441 12.023 1.00 58.75 481 ASP A C 1
ATOM 3741 O O . ASP A 1 481 ? -47.630 8.662 11.276 1.00 58.75 481 ASP A O 1
ATOM 3745 N N . SER A 1 482 ? -47.630 10.512 12.570 1.00 48.12 482 SER A N 1
ATOM 3746 C CA . SER A 1 482 ? -48.970 11.045 12.248 1.00 48.12 482 SER A CA 1
ATOM 3747 C C . SER A 1 482 ? -48.901 12.124 11.176 1.00 48.12 482 SER A C 1
ATOM 3749 O O . SER A 1 482 ? -49.773 12.122 10.279 1.00 48.12 482 SER A O 1
#

Solvent-accessible surface area (backbone atoms only — not comparable to full-atom values): 24680 Å² total; per-residue (Å²): 108,70,68,57,54,52,50,52,50,52,51,48,53,52,48,51,53,54,48,64,74,66,56,53,73,68,64,78,68,51,80,88,81,83,62,63,66,65,52,49,69,52,47,53,57,51,49,50,35,53,51,51,51,53,46,52,75,41,45,56,50,53,52,36,36,73,77,72,26,68,67,54,29,56,34,48,53,55,15,49,58,72,40,47,60,55,53,50,55,50,49,56,51,47,67,71,44,48,66,55,51,36,53,31,57,77,68,67,38,58,71,60,44,36,51,52,46,36,55,52,26,46,52,48,27,55,53,36,47,55,51,40,52,47,45,67,76,43,30,52,59,52,38,30,73,76,72,29,71,91,42,41,78,20,36,64,26,24,45,44,36,32,52,25,49,42,52,25,28,35,46,12,67,50,18,50,59,52,31,45,57,70,76,38,47,68,60,44,37,51,23,49,50,53,19,40,56,47,23,56,55,33,32,71,62,29,25,87,76,44,45,66,49,14,34,22,47,17,52,20,53,18,52,38,52,22,28,52,48,28,33,50,50,31,36,76,75,68,70,40,61,38,33,65,58,89,60,68,80,46,69,69,45,48,52,44,50,45,27,65,75,45,46,56,58,55,45,44,74,74,25,56,80,41,45,69,38,82,60,44,42,67,39,89,76,35,48,76,39,40,44,26,37,41,31,51,59,21,37,37,38,44,28,39,40,27,38,54,18,38,40,26,29,23,41,37,18,39,27,40,38,29,31,49,20,44,40,30,44,55,22,37,37,20,60,75,62,57,65,64,86,88,54,99,64,64,56,54,37,69,33,26,54,78,26,90,85,77,50,50,79,20,91,48,74,77,57,82,39,69,36,65,16,38,38,34,30,47,24,38,38,29,37,46,19,39,37,46,52,50,32,43,37,26,41,47,14,34,38,40,60,60,12,32,37,82,62,66,40,58,60,30,27,30,29,36,42,82,68,40,40,80,76,50,61,78,62,57,70,68,42,49,51,52,50,69,70,63,46,67,86,76,52,58,69,70,55,48,60,74,51,45,67,64,74,69,73,59,94,74,87,50,55,70,58,54,51,57,50,50,50,56,46,49,57,52,52,57,65,73,76,106

Sequence (482 aa):
MMIQVLSTGVAFIAGYFLLWRRLPSQVIKASPEYEYQKWKESAIPMMLFGAMLLLNQKTDQLMLGWLEGSYSVGVFEIATRGVDFFLFILNAINIAVAPTITSLHSKNEFRKLDKLISSCTYAIFFISLALFLVLYYFGAFLIEFLFGQKYIESYQPMVILAAGQLICASLGSMAGQLLIMTGHEKDTAKAIGIGAVLNIVLCSTLIPRFGLNGAALSSSVSLVSWSLVLVYFSAIRLGINTTVLKNPFRLGFINRVIWILIGRYAYKLKYKKFNAHLNTYVSPSSSLNDYVRIGSGTHLNNVSIGKCTYIVNAKCSNAKIGSFCSIGPHVLIGGLGSHPTTILSTSPVFYSPFKQCGISFSTKFDFQELKPTIVGNDVWIGARVTILDGITIGDGAIVAAGAVVTADVPPYAIVGGVPAKIIKYRFNEDVINELTSWRWWNLPLDTIALIAQKFVDNHTWQVKDILGLKEKANEYKSATDS

Radius of gyration: 33.45 Å; Cα contacts (8 Å, |Δi|>4): 790; chains: 1; bounding box: 94×63×87 Å

Mean predicted aligned error: 13.79 Å

Nearest PDB structures (foldseek):
  8j40-assembly1_A  TM=8.030E-01  e=1.882E-11  Acinetobacter baumannii
  6pua-assembly1_A  TM=7.899E-01  e=4.398E-11  Vibrio cholerae O1 biovar El Tor str. N16961
  6mfk-assembly1_A  TM=8.032E-01  e=2.068E-10  Elizabethkingia anophelis
  6pu9-assembly1_C  TM=7.892E-01  e=1.194E-10  Vibrio vulnificus CMCP6
  6pu9-assembly1_B  TM=7.849E-01  e=1.458E-10  Vibrio vulnificus CMCP6

Organism: NCBI:txid702114